Protein AF-A0A972SMS7-F1 (afdb_monomer)

Nearest PDB structures (foldseek):
  4i1a-assembly3_A  TM=6.806E-01  e=2.688E+00  Bacillus subtilis subsp. subtilis str. 168
  3gw4-assembly1_A  TM=2.414E-01  e=1.357E-01  Deinococcus radiodurans R1 = ATCC 13939 = DSM 20539
  7rdr-assembly1_A  TM=4.307E-01  e=1.401E+00  unidentified
  8v3b-assembly1_a  TM=5.838E-01  e=4.626E+00  synthetic construct
  6xns-assembly1_A  TM=4.625E-01  e=4.382E+00  synthetic construct

Foldseek 3Di:
DDDDDDDDDDDDDDDDDDDDDDDDDDDDDDDDDDDDDDDDDDDDDDDDDDDDDDDDDDDDDDDDDDDDDDDDPDPPPPVPPPPPQDQLLRLQLCVLPPPDPQPDSALVRLLVVLVVCVVVVVLVNSQVSLLSSQLRLLSQCSVCVVVVPPVSNLQSLLSNLQSLQSQLSSCVSVVQLLSSLQSLVLSLVSCVVPVPRPSSVVSNVSSVVSCVVRVPPPFAADADQQWFKWWHDDGSRDIKIWTWYDDPPDPQKTKIKTKWWDWDADPSNHIDIQIFIAIAIAGQDVQKFKFKQDPDDDPDHHYRHDDDDDLVLQQDDQPDDDPDPVPRSPQIWMWMWGPPDTQKIAIDITGDPVSNRGDDPIDPGDIIGTGDDD

Sequence (374 aa):
MTARFGGMQGFAQSPVFCQHHGQRPWQSTSNVPRIRLLEGVTETHHRHRPLLLMNAKTAVVAAAVAVTAIAALTPALVAAQTEAADSRAELYRRNLLAGKDVPCRTNASCAALGVAALEAGRIKEAQTLVEMEAALAEATAMQAGEENSPKATSSARARVAMALVHQGDVQLKLGALPNARAYYRTAVSRGNDYPNDALLGRAVAAARQRLESIAGKAVVNGVPPNGARFSSYMFFGAWNSVEVKPVKGRRGVYRIDGDFVYPTVSADGQPSANMGSLSAYVRFYDGVARVPMTDGVGDAPLDATARITNLAPYDKPADKPSDKHTDKPADKCLIEFKLSAPETLDIRTHGSPTECGFGFNVSADGRYYLMTGS

Solvent-accessible surface area (backbone atoms only — 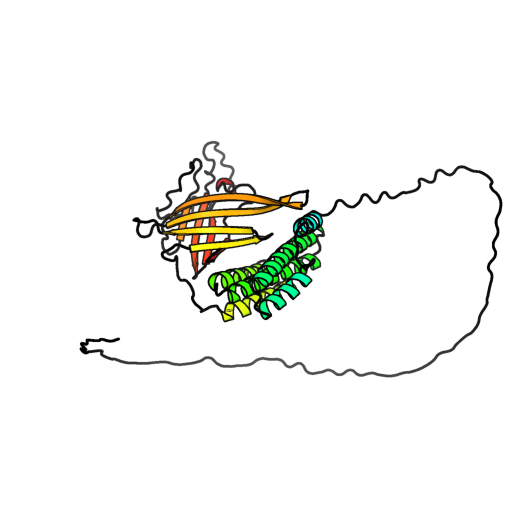not comparable to full-atom values): 22360 Å² total; per-residue (Å²): 134,88,82,91,90,84,88,86,87,81,89,85,85,84,83,92,84,83,90,83,86,82,89,84,86,91,77,88,82,88,88,81,87,85,83,79,84,85,88,80,88,82,82,88,87,84,89,83,87,83,93,84,86,87,91,82,85,88,85,90,79,91,83,88,89,81,92,77,89,78,93,72,92,69,80,77,78,70,72,72,74,67,73,72,74,75,50,48,29,58,36,28,48,50,56,68,51,56,94,52,97,56,104,48,91,45,36,69,53,13,44,54,51,13,52,52,27,44,75,71,65,37,52,71,59,14,46,56,27,28,53,50,14,32,44,42,16,38,30,43,34,47,40,18,56,76,68,69,34,71,69,46,35,41,53,17,52,17,41,37,26,38,26,29,32,51,48,13,53,48,28,46,76,71,65,35,52,48,38,15,43,33,27,15,51,53,20,36,52,58,36,72,83,43,78,84,38,70,59,30,48,53,28,23,51,52,14,48,56,56,35,63,78,47,63,82,54,86,68,54,73,72,75,47,91,90,27,42,36,29,39,29,80,70,53,78,87,42,60,26,38,38,37,41,32,65,38,88,96,40,88,78,32,30,38,38,44,33,42,26,56,27,69,46,66,43,92,83,14,45,84,45,64,37,62,22,72,46,46,30,34,29,30,65,58,97,44,34,27,53,38,73,47,66,96,84,70,65,100,62,61,42,85,24,59,66,88,80,82,80,56,72,80,25,70,62,75,89,83,63,88,56,97,41,98,85,55,66,73,72,71,32,16,32,44,36,42,28,58,77,48,70,44,30,39,37,32,43,73,36,41,39,71,80,52,54,66,22,52,76,85,27,62,78,59,47,68,20,23,33,43,65,88,133

Organism: NCBI:txid2675747

Secondary structure (DSSP, 8-state):
-----------------------------------------------------------------------------------PPPPHHHHHHHHHHTT---S--SHHHHHHHHHHHHHTT-HHHHHHHHHHHHHHHHHHHHHHHHTT-HHHHHHHHHHHHHHHHHHHHHHHHTT-HHHHHHHHHHHHHHHHH-TT-HHHHHHHHHHHHHHHTTTTSSPPPS--TT-EEEEEE-STT-EEEEEEEEPTTSTT-EEEEEEEEEEEE-TTS-EEEEEEEEEEEE--BTTEEEEEE-TT--SSPEEE-S-----TTT---TTS--SSTT------EEEEEEEEETTEEEEEEEE-GGGG---TT----EEEEEE---

Structure (mmCIF, N/CA/C/O backbone):
data_AF-A0A972SMS7-F1
#
_entry.id   AF-A0A972SMS7-F1
#
loop_
_atom_site.group_PDB
_atom_site.id
_atom_site.type_symbol
_atom_site.label_atom_id
_atom_site.label_alt_id
_atom_site.label_comp_id
_atom_site.label_asym_id
_atom_site.label_entity_id
_atom_site.label_seq_id
_atom_site.pdbx_PDB_ins_code
_atom_site.Cartn_x
_atom_site.Cartn_y
_atom_site.Cartn_z
_atom_site.occupancy
_atom_site.B_iso_or_equiv
_atom_site.auth_seq_id
_atom_site.auth_comp_id
_atom_site.auth_asym_id
_atom_site.auth_atom_id
_atom_site.pdbx_PDB_model_num
ATOM 1 N N . MET A 1 1 ? 27.467 -18.242 41.392 1.00 33.97 1 MET A N 1
ATOM 2 C CA . MET A 1 1 ? 27.227 -18.342 42.847 1.00 33.97 1 MET A CA 1
ATOM 3 C C . MET A 1 1 ? 25.743 -18.039 43.073 1.00 33.97 1 MET A C 1
ATOM 5 O O . MET A 1 1 ? 25.357 -16.919 42.779 1.00 33.97 1 MET A O 1
ATOM 9 N N . THR A 1 2 ? 24.842 -19.040 43.058 1.00 30.80 2 THR A N 1
ATOM 10 C CA . THR A 1 2 ? 24.226 -19.749 44.228 1.00 30.80 2 THR A CA 1
ATOM 11 C C . THR A 1 2 ? 23.579 -18.784 45.238 1.00 30.80 2 THR A C 1
ATOM 13 O O . THR A 1 2 ? 24.259 -17.867 45.666 1.00 30.80 2 THR A O 1
ATOM 16 N N . ALA A 1 3 ? 22.302 -18.873 45.655 1.00 29.55 3 ALA A N 1
ATOM 17 C CA . ALA A 1 3 ? 21.352 -19.987 45.888 1.00 29.55 3 ALA A CA 1
ATOM 18 C C . ALA A 1 3 ? 19.870 -19.508 45.692 1.00 29.55 3 ALA A C 1
ATOM 20 O O . ALA A 1 3 ? 19.641 -18.306 45.750 1.00 29.55 3 ALA A O 1
ATOM 21 N N . ARG A 1 4 ? 18.856 -20.297 45.251 1.00 28.23 4 ARG A N 1
ATOM 22 C CA . ARG A 1 4 ? 17.995 -21.335 45.925 1.00 28.23 4 ARG A CA 1
ATOM 23 C C . ARG A 1 4 ? 17.501 -20.917 47.328 1.00 28.23 4 ARG A C 1
ATOM 25 O O . ARG A 1 4 ? 18.332 -20.491 48.111 1.00 28.23 4 ARG A O 1
ATOM 32 N N . PHE A 1 5 ? 16.221 -20.960 47.735 1.00 28.42 5 PHE A N 1
ATOM 33 C CA . PHE A 1 5 ? 15.090 -21.935 47.716 1.00 28.42 5 PHE A CA 1
ATOM 34 C C . PHE A 1 5 ? 13.743 -21.149 47.746 1.00 28.42 5 PHE A C 1
ATOM 36 O O . PHE A 1 5 ? 13.794 -19.952 47.989 1.00 28.42 5 PHE A O 1
ATOM 43 N N . GLY A 1 6 ? 12.501 -21.631 47.571 1.00 25.34 6 GLY A N 1
ATOM 44 C CA . GLY A 1 6 ? 11.774 -22.916 47.447 1.00 25.34 6 GLY A CA 1
ATOM 45 C C . GLY A 1 6 ? 10.313 -22.544 47.040 1.00 25.34 6 GLY A C 1
ATOM 46 O O . GLY A 1 6 ? 9.963 -21.373 47.081 1.00 25.34 6 GLY A O 1
ATOM 47 N N . GLY A 1 7 ? 9.399 -23.373 46.534 1.00 24.80 7 GLY A N 1
ATOM 48 C CA . GLY A 1 7 ? 9.107 -24.777 46.786 1.00 24.80 7 GLY A CA 1
ATOM 49 C C . GLY A 1 7 ? 7.782 -24.896 47.558 1.00 24.80 7 GLY A C 1
ATOM 50 O O . GLY A 1 7 ? 7.825 -24.918 48.779 1.00 24.80 7 GLY A O 1
ATOM 51 N N . MET A 1 8 ? 6.629 -24.999 46.876 1.00 25.92 8 MET A N 1
ATOM 52 C CA . MET A 1 8 ? 5.454 -25.713 47.408 1.00 25.92 8 MET A CA 1
ATOM 53 C C . MET A 1 8 ? 4.473 -26.140 46.301 1.00 25.92 8 MET A C 1
ATOM 55 O O . MET A 1 8 ? 4.057 -25.347 45.460 1.00 25.92 8 MET A O 1
ATOM 59 N N . GLN A 1 9 ? 4.173 -27.439 46.316 1.00 28.17 9 GLN A N 1
ATOM 60 C CA . GLN A 1 9 ? 3.218 -28.188 45.498 1.00 28.17 9 GLN A CA 1
ATOM 61 C C . GLN A 1 9 ? 1.833 -28.207 46.165 1.00 28.17 9 GLN A C 1
ATOM 63 O O . GLN A 1 9 ? 1.746 -28.098 47.386 1.00 28.17 9 GLN A O 1
ATOM 68 N N . GLY A 1 10 ? 0.778 -28.485 45.389 1.00 25.88 10 GLY A N 1
ATOM 69 C CA . GLY A 1 10 ? -0.511 -28.927 45.932 1.00 25.88 10 GLY A CA 1
ATOM 70 C C . GLY A 1 10 ? -1.645 -29.027 44.906 1.00 25.88 10 GLY A C 1
ATOM 71 O O . GLY A 1 10 ? -2.268 -28.018 44.616 1.00 25.88 10 GLY A O 1
ATOM 72 N N . PHE A 1 11 ? -1.842 -30.240 44.358 1.00 26.97 11 PHE A N 1
ATOM 73 C CA . PHE A 1 11 ? -3.093 -30.979 44.043 1.00 26.97 11 PHE A CA 1
ATOM 74 C C . PHE A 1 11 ? -4.447 -30.219 44.039 1.00 26.97 11 PHE A C 1
ATOM 76 O O . PHE A 1 11 ? -4.681 -29.384 44.895 1.00 26.97 11 PHE A O 1
ATOM 83 N N . ALA A 1 12 ? -5.492 -30.539 43.267 1.00 26.94 12 ALA A N 1
ATOM 84 C CA . ALA A 1 12 ? -5.820 -31.525 42.232 1.00 26.94 12 ALA A CA 1
ATOM 85 C C . ALA A 1 12 ? -7.301 -31.295 41.821 1.00 26.94 12 ALA A C 1
ATOM 87 O O . ALA A 1 12 ? -7.991 -30.498 42.447 1.00 26.94 12 ALA A O 1
ATOM 88 N N . GLN A 1 13 ? -7.776 -32.109 40.867 1.00 28.47 13 GLN A N 1
ATOM 89 C CA . GLN A 1 13 ? -9.172 -32.486 40.558 1.00 28.47 13 GLN A CA 1
ATOM 90 C C . GLN A 1 13 ? -9.797 -31.900 39.280 1.00 28.47 13 GLN A C 1
ATOM 92 O O . GLN A 1 13 ? -10.443 -30.858 39.265 1.00 28.47 13 GLN A O 1
ATOM 97 N N . SER A 1 14 ? -9.668 -32.699 38.215 1.00 29.39 14 SER A N 1
ATOM 98 C CA . SER A 1 14 ? -10.691 -32.898 37.180 1.00 29.39 14 SER A CA 1
ATOM 99 C C . SER A 1 14 ? -11.843 -33.775 37.705 1.00 29.39 14 SER A C 1
ATOM 101 O O . SER A 1 14 ? -11.640 -34.560 38.633 1.00 29.39 14 SER A O 1
ATOM 103 N N . PRO A 1 15 ? -13.016 -33.723 37.050 1.00 40.81 15 PRO A N 1
ATOM 104 C CA . PRO A 1 15 ? -13.546 -34.894 36.318 1.00 40.81 15 PRO A CA 1
ATOM 105 C C . PRO A 1 15 ? -13.980 -34.476 34.888 1.00 40.81 15 PRO A C 1
ATOM 107 O O . PRO A 1 15 ? -14.420 -33.352 34.687 1.00 40.81 15 PRO A O 1
ATOM 110 N N . VAL A 1 16 ? -13.681 -35.182 33.788 1.00 32.25 16 VAL A N 1
ATOM 111 C CA . VAL A 1 1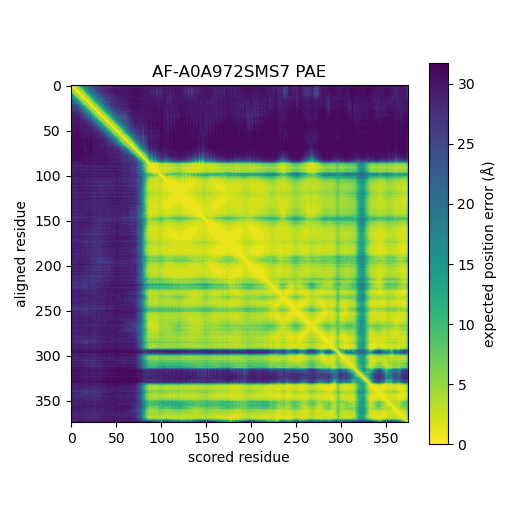6 ? -14.159 -36.493 33.275 1.00 32.25 16 VAL A CA 1
ATOM 112 C C . VAL A 1 16 ? -15.687 -36.625 33.191 1.00 32.25 16 VAL A C 1
ATOM 114 O O . VAL A 1 16 ? -16.323 -36.821 34.216 1.00 32.25 16 VAL A O 1
ATOM 117 N N . PHE A 1 17 ? -16.231 -36.575 31.961 1.00 26.45 17 PHE A N 1
ATOM 118 C CA . PHE A 1 17 ? -17.202 -37.515 31.339 1.00 26.45 17 PHE A CA 1
ATOM 119 C C . PHE A 1 17 ? -17.431 -37.075 29.861 1.00 26.45 17 PHE A C 1
ATOM 121 O O . PHE A 1 17 ? -17.804 -35.932 29.621 1.00 26.45 17 PHE A O 1
ATOM 128 N N . CYS A 1 18 ? -16.890 -37.806 28.868 1.00 27.73 18 CYS A N 1
ATOM 129 C CA . CYS A 1 18 ? -17.537 -38.808 27.975 1.00 27.73 18 CYS A CA 1
ATOM 130 C C . CYS A 1 18 ? -18.396 -38.197 26.836 1.00 27.73 18 CYS A C 1
ATOM 132 O O . CYS A 1 18 ? -19.353 -37.488 27.107 1.00 27.73 18 CYS A O 1
ATOM 134 N N . GLN A 1 19 ? -17.957 -38.298 25.562 1.00 29.92 19 GLN A N 1
ATOM 135 C CA . GLN A 1 19 ? -18.258 -39.370 24.562 1.00 29.92 19 GLN A CA 1
ATOM 136 C C . GLN A 1 19 ? -19.707 -39.299 24.023 1.00 29.92 19 GLN A C 1
ATOM 138 O O . GLN A 1 19 ? -20.616 -39.072 24.798 1.00 29.92 19 GLN A O 1
ATOM 143 N N . HIS A 1 20 ? -20.070 -39.533 22.755 1.00 28.11 20 HIS A N 1
ATOM 144 C CA . HIS A 1 20 ? -19.413 -39.955 21.510 1.00 28.11 20 HIS A CA 1
ATOM 145 C C . HIS A 1 20 ? -20.426 -39.763 20.342 1.00 28.11 20 HIS A C 1
ATOM 147 O O . HIS A 1 20 ? -21.585 -39.442 20.581 1.00 28.11 20 HIS A O 1
ATOM 153 N N . HIS A 1 21 ? -19.991 -40.109 19.119 1.00 30.44 21 HIS A N 1
ATOM 154 C CA . HIS A 1 21 ? -20.708 -40.214 17.827 1.00 30.44 21 HIS A CA 1
ATOM 155 C C . HIS A 1 21 ? -20.826 -38.918 16.995 1.00 30.44 21 HIS A C 1
ATOM 157 O O . HIS A 1 21 ? -21.238 -37.885 17.489 1.00 30.44 21 HIS A O 1
ATOM 163 N N . GLY A 1 22 ? -20.480 -38.885 15.704 1.00 27.53 22 GLY A N 1
ATOM 164 C CA . GLY A 1 22 ? -20.128 -39.968 14.792 1.00 27.53 22 GLY A CA 1
ATOM 165 C C . GLY A 1 22 ? -19.468 -39.454 13.508 1.00 27.53 22 GLY A C 1
ATOM 166 O O . GLY A 1 22 ? -19.700 -38.341 13.048 1.00 27.53 22 GLY A O 1
ATOM 167 N N . GLN A 1 23 ? -18.609 -40.315 12.974 1.00 30.00 23 GLN A N 1
ATOM 168 C CA . GLN A 1 23 ? -17.877 -40.203 11.719 1.00 30.00 23 GLN A CA 1
ATOM 169 C C . GLN A 1 23 ? -18.818 -40.183 10.499 1.00 30.00 23 GLN A C 1
ATOM 171 O O . GLN A 1 23 ? -19.791 -40.935 10.473 1.00 30.00 23 GLN A O 1
ATOM 176 N N . ARG A 1 24 ? -18.431 -39.492 9.417 1.00 31.19 24 ARG A N 1
ATOM 177 C CA . ARG A 1 24 ? -17.903 -40.171 8.215 1.00 31.19 24 ARG A CA 1
ATOM 178 C C . ARG A 1 24 ? -17.292 -39.200 7.183 1.00 31.19 24 ARG A C 1
ATOM 180 O O . ARG A 1 24 ? -17.747 -38.065 7.075 1.00 31.19 24 ARG A O 1
ATOM 187 N N . PRO A 1 25 ? -16.268 -39.655 6.433 1.00 35.28 25 PRO A N 1
ATOM 188 C CA . PRO A 1 25 ? -15.554 -38.883 5.422 1.00 35.28 25 PRO A CA 1
ATOM 189 C C . PRO A 1 25 ? -16.217 -39.017 4.043 1.00 35.28 25 PRO A C 1
ATOM 191 O O . PRO A 1 25 ? -16.735 -40.078 3.698 1.00 35.28 25 PRO A O 1
ATOM 194 N N . TRP A 1 26 ? -16.142 -37.966 3.230 1.00 29.20 26 TRP A N 1
ATOM 195 C CA . TRP A 1 26 ? -16.445 -38.041 1.801 1.00 29.20 26 TRP A CA 1
ATOM 196 C C . TRP A 1 26 ? -15.141 -38.204 1.016 1.00 29.20 26 TRP A C 1
ATOM 198 O O . TRP A 1 26 ? -14.335 -37.280 0.925 1.00 29.20 26 TRP A O 1
ATOM 208 N N . GLN A 1 27 ? -14.946 -39.394 0.450 1.00 29.50 27 GLN A N 1
ATOM 209 C CA . GLN A 1 27 ? -14.032 -39.638 -0.660 1.00 29.50 27 GLN A CA 1
ATOM 210 C C . GLN A 1 27 ? -14.791 -40.294 -1.819 1.00 29.50 27 GLN A C 1
ATOM 212 O O . GLN A 1 27 ? -15.536 -41.246 -1.618 1.00 29.50 27 GLN A O 1
ATOM 217 N N . SER A 1 28 ? -14.437 -39.822 -3.018 1.00 30.27 28 SER A N 1
ATOM 218 C CA . SER A 1 28 ? -14.462 -40.501 -4.320 1.00 30.27 28 SER A CA 1
ATOM 219 C C . SER A 1 28 ? -15.799 -40.664 -5.056 1.00 30.27 28 SER A C 1
ATOM 221 O O . SER A 1 28 ? -16.673 -41.424 -4.657 1.00 30.27 28 SER A O 1
ATOM 223 N N . THR A 1 29 ? -15.892 -40.050 -6.241 1.00 31.05 29 THR A N 1
ATOM 224 C CA . THR A 1 29 ? -15.846 -40.799 -7.515 1.00 31.05 29 THR A CA 1
ATOM 225 C C . THR A 1 29 ? -15.622 -39.858 -8.713 1.00 31.05 29 THR A C 1
ATOM 227 O O . THR A 1 29 ? -16.365 -38.916 -8.953 1.00 31.05 29 THR A O 1
ATOM 230 N N . SER A 1 30 ? -14.512 -40.113 -9.411 1.00 30.77 30 SER A N 1
ATOM 231 C CA . SER A 1 30 ? -14.298 -40.088 -10.870 1.00 30.77 30 SER A CA 1
ATOM 232 C C . SER A 1 30 ? -15.296 -39.368 -11.797 1.00 30.77 30 SER A C 1
ATOM 234 O O . SER A 1 30 ? -16.442 -39.786 -11.909 1.00 30.77 30 SER A O 1
ATOM 236 N N . ASN A 1 31 ? -14.776 -38.473 -12.651 1.00 28.03 31 ASN A N 1
ATOM 237 C CA . ASN A 1 31 ? -14.878 -38.652 -14.108 1.00 28.03 31 ASN A CA 1
ATOM 238 C C . ASN A 1 31 ? -13.850 -37.794 -14.868 1.00 28.03 31 ASN A C 1
ATOM 240 O O . ASN A 1 31 ? -13.948 -36.575 -14.952 1.00 28.03 31 ASN A O 1
ATOM 244 N N . VAL A 1 32 ? -12.858 -38.483 -15.434 1.00 32.75 32 VAL A N 1
ATOM 245 C CA . VAL A 1 32 ? -11.884 -37.986 -16.412 1.00 32.75 32 VAL A CA 1
ATOM 246 C C . VAL A 1 32 ? -12.241 -38.645 -17.742 1.00 32.75 32 VAL A C 1
ATOM 248 O O . VAL A 1 32 ? -12.246 -39.877 -17.790 1.00 32.75 32 VAL A O 1
ATOM 251 N N . PRO A 1 33 ? -12.458 -37.908 -18.842 1.00 35.75 33 PRO A N 1
ATOM 252 C CA . PRO A 1 33 ? -12.342 -38.498 -20.160 1.00 35.75 33 PRO A CA 1
ATOM 253 C C . PRO A 1 33 ? -10.893 -38.383 -20.650 1.00 35.75 33 PRO A C 1
ATOM 255 O O . PRO A 1 33 ? -10.368 -37.300 -20.903 1.00 35.75 33 PRO A O 1
ATOM 258 N N . ARG A 1 34 ? -10.252 -39.548 -20.798 1.00 29.64 34 ARG A N 1
ATOM 259 C CA . ARG A 1 34 ? -9.123 -39.764 -21.711 1.00 29.64 34 ARG A CA 1
ATOM 260 C C . ARG A 1 34 ? -9.634 -39.591 -23.141 1.00 29.64 34 ARG A C 1
ATOM 262 O O . ARG A 1 34 ? -10.518 -40.338 -23.546 1.00 29.64 34 ARG A O 1
ATOM 269 N N . ILE A 1 35 ? -9.011 -38.716 -23.924 1.00 30.59 35 ILE A N 1
ATOM 270 C CA . ILE A 1 35 ? -9.041 -38.812 -25.388 1.00 30.59 35 ILE A CA 1
ATOM 271 C C . ILE A 1 35 ? -7.636 -39.222 -25.829 1.00 30.59 35 ILE A C 1
ATOM 273 O O . ILE A 1 35 ? -6.664 -38.494 -25.634 1.00 30.59 35 ILE A O 1
ATOM 277 N N . ARG A 1 36 ? -7.536 -40.448 -26.352 1.00 29.88 36 ARG A N 1
ATOM 278 C CA . ARG A 1 36 ? -6.378 -40.970 -27.083 1.00 29.88 36 ARG A CA 1
ATOM 279 C C . ARG A 1 36 ? -6.554 -40.653 -28.569 1.00 29.88 36 ARG A C 1
ATOM 281 O O . ARG A 1 36 ? -7.634 -40.876 -29.100 1.00 29.88 36 ARG A O 1
ATOM 288 N N . LEU A 1 37 ? -5.447 -40.210 -29.166 1.00 30.20 37 LEU A N 1
ATOM 289 C CA . LEU A 1 37 ? -4.904 -40.572 -30.482 1.00 30.20 37 LEU A CA 1
ATOM 290 C C . LEU A 1 37 ? -5.887 -40.814 -31.637 1.00 30.20 37 LEU A C 1
ATOM 292 O O . LEU A 1 37 ? -6.533 -41.854 -31.706 1.00 30.20 37 LEU A O 1
ATOM 296 N N . LEU A 1 38 ? -5.797 -39.941 -32.640 1.00 30.41 38 LEU A N 1
ATOM 297 C CA . LEU A 1 38 ? -5.778 -40.379 -34.032 1.00 30.41 38 LEU A CA 1
ATOM 298 C C . LEU A 1 38 ? -4.451 -39.942 -34.652 1.00 30.41 38 LEU A C 1
ATOM 300 O O . LEU A 1 38 ? -4.170 -38.755 -34.810 1.00 30.41 38 LEU A O 1
ATOM 304 N N . GLU A 1 39 ? -3.627 -40.949 -34.924 1.00 31.56 39 GLU A N 1
ATOM 305 C CA . GLU A 1 39 ? -2.514 -40.907 -35.861 1.00 31.56 39 GLU A CA 1
ATOM 306 C C . GLU A 1 39 ? -3.066 -40.681 -37.273 1.00 31.56 39 GLU A C 1
ATOM 308 O O . GLU A 1 39 ? -4.077 -41.262 -37.664 1.00 31.56 39 GLU A O 1
ATOM 313 N N . GLY A 1 40 ? -2.384 -39.838 -38.038 1.00 30.50 40 GLY A N 1
ATOM 314 C CA . GLY A 1 40 ? -2.661 -39.578 -39.444 1.00 30.50 40 GLY A CA 1
ATOM 315 C C . GLY A 1 40 ? -1.356 -39.243 -40.143 1.00 30.50 40 GLY A C 1
ATOM 316 O O . GLY A 1 40 ? -1.083 -38.089 -40.450 1.00 30.50 40 GLY A O 1
ATOM 317 N N . VAL A 1 41 ? -0.519 -40.268 -40.300 1.00 33.81 41 VAL A N 1
ATOM 318 C CA . VAL A 1 41 ? 0.677 -40.270 -41.142 1.00 33.81 41 VAL A CA 1
ATOM 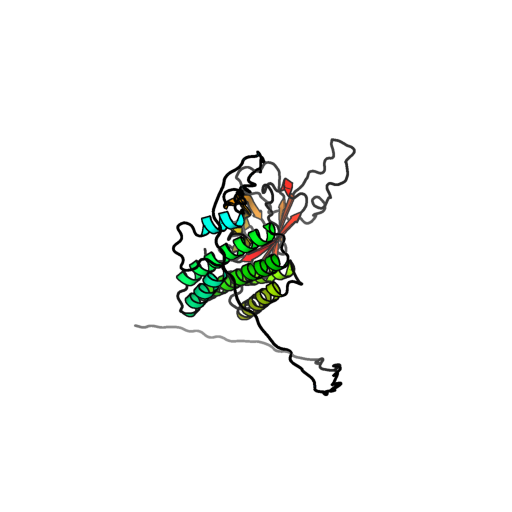319 C C . VAL A 1 41 ? 0.229 -40.408 -42.593 1.00 33.81 41 VAL A C 1
ATOM 321 O O . VAL A 1 41 ? -0.382 -41.412 -42.943 1.00 33.81 41 VAL A O 1
ATOM 324 N N . THR A 1 42 ? 0.601 -39.457 -43.446 1.00 33.47 42 THR A N 1
ATOM 325 C CA . THR A 1 42 ? 0.841 -39.727 -44.870 1.00 33.47 42 THR A CA 1
ATOM 326 C C . THR A 1 42 ? 2.056 -38.932 -45.320 1.00 33.47 42 THR A C 1
ATOM 328 O O . THR A 1 42 ? 2.012 -37.713 -45.473 1.00 33.47 42 THR A O 1
ATOM 331 N N . GLU A 1 43 ? 3.149 -39.667 -45.479 1.00 30.12 43 GLU A N 1
ATOM 332 C CA . GLU A 1 43 ? 4.381 -39.283 -46.152 1.00 30.12 43 GLU A CA 1
ATOM 333 C C . GLU A 1 43 ? 4.286 -39.658 -47.649 1.00 30.12 43 GLU A C 1
ATOM 335 O O . GLU A 1 43 ? 3.447 -40.471 -48.041 1.00 30.12 43 GLU A O 1
ATOM 340 N N . THR A 1 44 ? 5.227 -39.128 -48.440 1.00 31.47 44 THR A N 1
ATOM 341 C CA . THR A 1 44 ? 5.535 -39.366 -49.871 1.00 31.47 44 THR A CA 1
ATOM 342 C C . THR A 1 44 ? 4.794 -38.432 -50.857 1.00 31.47 44 THR A C 1
ATOM 344 O O . THR A 1 44 ? 3.615 -38.165 -50.701 1.00 31.47 44 THR A O 1
ATOM 347 N N . HIS A 1 45 ? 5.407 -37.827 -51.884 1.00 29.69 45 HIS A N 1
ATOM 348 C CA . HIS A 1 45 ? 6.507 -38.303 -52.714 1.00 29.69 45 HIS A CA 1
ATOM 349 C C . HIS A 1 45 ? 7.352 -37.160 -53.321 1.00 29.69 45 HIS A C 1
ATOM 351 O O . HIS A 1 45 ? 6.950 -36.012 -53.469 1.00 29.69 45 HIS A O 1
ATOM 357 N N . HIS A 1 46 ? 8.554 -37.579 -53.687 1.00 32.16 46 HIS A N 1
ATOM 358 C CA . HIS A 1 46 ? 9.723 -36.908 -54.248 1.00 32.16 46 HIS A CA 1
ATOM 359 C C . HIS A 1 46 ? 9.612 -36.372 -55.702 1.00 32.16 46 HIS A C 1
ATOM 361 O O . HIS A 1 46 ? 8.882 -36.943 -56.506 1.00 32.16 46 HIS A O 1
ATOM 367 N N . ARG A 1 47 ? 10.569 -35.472 -56.041 1.00 32.12 47 ARG A N 1
ATOM 368 C CA . ARG A 1 47 ? 11.136 -35.093 -57.374 1.00 32.12 47 ARG A CA 1
ATOM 369 C C . ARG A 1 47 ? 10.305 -34.081 -58.198 1.00 32.12 47 ARG A C 1
ATOM 371 O O . ARG A 1 47 ? 9.094 -34.132 -58.173 1.00 32.12 47 ARG A O 1
ATOM 378 N N . HIS A 1 48 ? 10.849 -33.105 -58.935 1.00 31.14 48 HIS A N 1
ATOM 379 C CA . HIS A 1 48 ? 12.111 -32.975 -59.678 1.00 31.14 48 HIS A CA 1
ATOM 380 C C . HIS A 1 48 ? 12.555 -31.491 -59.793 1.00 31.14 48 HIS A C 1
ATOM 382 O O . HIS A 1 48 ? 11.728 -30.604 -59.975 1.00 31.14 48 HIS A O 1
ATOM 388 N N . ARG A 1 49 ? 13.877 -31.246 -59.767 1.00 34.41 49 ARG A N 1
ATOM 389 C CA . ARG A 1 49 ? 14.565 -30.087 -60.394 1.00 34.41 49 ARG A CA 1
ATOM 390 C C . ARG A 1 49 ? 14.699 -30.327 -61.914 1.00 34.41 49 ARG A C 1
ATOM 392 O O . ARG A 1 49 ? 14.776 -31.494 -62.300 1.00 34.41 49 ARG A O 1
ATOM 399 N N . PRO A 1 50 ? 14.771 -29.272 -62.751 1.00 44.44 50 PRO A N 1
ATOM 400 C CA . PRO A 1 50 ? 16.068 -28.715 -63.211 1.00 44.44 50 PRO A CA 1
ATOM 401 C C . PRO A 1 50 ? 16.068 -27.161 -63.228 1.00 44.44 50 PRO A C 1
ATOM 403 O O . PRO A 1 50 ? 15.018 -26.549 -63.356 1.00 44.44 50 PRO A O 1
ATOM 406 N N . LEU A 1 51 ? 17.134 -26.423 -62.880 1.00 36.22 51 LEU A N 1
ATOM 407 C CA . LEU A 1 51 ? 18.429 -26.193 -63.558 1.00 36.22 51 LEU A CA 1
ATOM 408 C C . LEU A 1 51 ? 18.332 -25.610 -64.986 1.00 36.22 51 LEU A C 1
ATOM 410 O O . LEU A 1 51 ? 18.251 -26.368 -65.939 1.00 36.22 51 LEU A O 1
ATOM 414 N N . LEU A 1 52 ? 18.465 -24.279 -65.096 1.00 36.44 52 LEU A N 1
ATOM 415 C CA . LEU A 1 52 ? 19.070 -23.499 -66.199 1.00 36.44 52 LEU A CA 1
ATOM 416 C C . LEU A 1 52 ? 19.610 -22.200 -65.544 1.00 36.44 52 LEU A C 1
ATOM 418 O O . LEU A 1 52 ? 18.836 -21.489 -64.915 1.00 36.44 52 LEU A O 1
ATOM 422 N N . LEU A 1 53 ? 20.914 -22.030 -65.288 1.00 29.62 53 LEU A N 1
ATOM 423 C CA . LEU A 1 53 ? 22.052 -21.652 -66.154 1.00 29.62 53 LEU A CA 1
ATOM 424 C C . LEU A 1 53 ? 22.112 -20.167 -66.586 1.00 29.62 53 LEU A C 1
ATOM 426 O O . LEU A 1 53 ? 21.284 -19.707 -67.357 1.00 29.62 53 LEU A O 1
ATOM 430 N N . MET A 1 54 ? 23.232 -19.546 -66.165 1.00 29.73 54 MET A N 1
ATOM 431 C CA . MET A 1 54 ? 24.062 -18.511 -66.825 1.00 29.73 54 MET A CA 1
ATOM 432 C C . MET A 1 54 ? 23.548 -17.057 -66.864 1.00 29.73 54 MET A C 1
ATOM 434 O O . MET A 1 54 ? 22.467 -16.784 -67.352 1.00 29.73 54 MET A O 1
ATOM 438 N N . ASN A 1 55 ? 24.224 -16.090 -66.219 1.00 31.42 55 ASN A N 1
ATOM 439 C CA . ASN A 1 55 ? 25.554 -15.463 -66.448 1.00 31.42 55 ASN A CA 1
ATOM 440 C C . ASN A 1 55 ? 25.492 -14.228 -67.367 1.00 31.42 55 ASN A C 1
ATOM 442 O O . ASN A 1 55 ? 25.206 -14.377 -68.546 1.00 31.42 55 ASN A O 1
ATOM 446 N N . ALA A 1 56 ? 25.904 -13.067 -66.837 1.00 35.50 56 ALA A N 1
ATOM 447 C CA . ALA A 1 56 ? 26.770 -12.034 -67.451 1.00 35.50 56 ALA A CA 1
ATOM 448 C C . ALA A 1 56 ? 26.750 -10.793 -66.526 1.00 35.50 56 ALA A C 1
ATOM 450 O O . ALA A 1 56 ? 25.692 -10.244 -66.255 1.00 35.50 56 ALA A O 1
ATOM 451 N N . LYS A 1 57 ? 27.812 -10.490 -65.771 1.00 31.33 57 LYS A N 1
ATOM 452 C CA . LYS A 1 57 ? 28.991 -9.675 -66.134 1.00 31.33 57 LYS A CA 1
ATOM 453 C C . LYS A 1 57 ? 28.684 -8.236 -66.600 1.00 31.33 57 LYS A C 1
ATOM 455 O O . LYS A 1 57 ? 28.178 -8.030 -67.692 1.00 31.33 57 LYS A O 1
ATOM 460 N N . THR A 1 58 ? 29.195 -7.299 -65.783 1.00 35.44 58 THR A N 1
ATOM 461 C CA . THR A 1 58 ? 29.814 -5.988 -66.104 1.00 35.44 58 THR A CA 1
ATOM 462 C C . THR A 1 58 ? 28.987 -4.884 -66.766 1.00 35.44 58 THR A C 1
ATOM 464 O O . THR A 1 58 ? 28.611 -5.012 -67.919 1.00 35.44 58 THR A O 1
ATOM 467 N N . ALA A 1 59 ? 28.925 -3.713 -66.115 1.00 34.28 59 ALA A N 1
ATOM 468 C CA . ALA A 1 59 ? 29.713 -2.537 -66.523 1.00 34.28 59 ALA A CA 1
ATOM 469 C C . ALA A 1 59 ? 29.560 -1.376 -65.518 1.00 34.28 59 ALA A C 1
ATOM 471 O O . ALA A 1 59 ? 28.456 -0.967 -65.176 1.00 34.28 59 ALA A O 1
ATOM 472 N N . VAL A 1 60 ? 30.700 -0.843 -65.074 1.00 38.12 60 VAL A N 1
ATOM 473 C CA . VAL A 1 60 ? 30.849 0.478 -64.452 1.00 38.12 60 VAL A CA 1
ATOM 474 C C . VAL A 1 60 ? 31.072 1.471 -65.588 1.00 38.12 60 VAL A C 1
ATOM 476 O O . VAL A 1 60 ? 31.967 1.247 -66.400 1.00 38.12 60 VAL A O 1
ATOM 479 N N . VAL A 1 61 ? 30.314 2.568 -65.631 1.00 36.38 61 VAL A N 1
ATOM 480 C CA . VAL A 1 61 ? 30.656 3.744 -66.443 1.00 36.38 61 VAL A CA 1
ATOM 481 C C . VAL A 1 61 ? 30.419 4.993 -65.606 1.00 36.38 61 VAL A C 1
ATOM 483 O O . VAL A 1 61 ? 29.297 5.298 -65.211 1.00 36.38 61 VAL A O 1
ATOM 486 N N . ALA A 1 62 ? 31.515 5.695 -65.331 1.00 36.12 62 ALA A N 1
ATOM 487 C CA . ALA A 1 62 ? 31.518 7.069 -64.872 1.00 36.12 62 ALA A CA 1
ATOM 488 C C . ALA A 1 62 ? 31.242 7.994 -66.065 1.00 36.12 62 ALA A C 1
ATOM 490 O O . ALA A 1 62 ? 31.864 7.848 -67.116 1.00 36.12 62 ALA A O 1
ATOM 491 N N . ALA A 1 63 ? 30.360 8.972 -65.882 1.00 33.97 63 ALA A N 1
ATOM 492 C CA . ALA A 1 63 ? 30.268 10.136 -66.749 1.00 33.97 63 ALA A CA 1
ATOM 493 C C . ALA A 1 63 ? 30.029 11.367 -65.873 1.00 33.97 63 ALA A C 1
ATOM 495 O O . ALA A 1 63 ? 29.004 11.491 -65.206 1.00 33.97 63 ALA A O 1
ATOM 496 N N . ALA A 1 64 ? 31.020 12.251 -65.855 1.00 35.19 64 ALA A N 1
ATOM 497 C CA . ALA A 1 64 ? 30.865 13.628 -65.431 1.00 35.19 64 ALA A CA 1
ATOM 498 C C . ALA A 1 64 ? 30.509 14.484 -66.655 1.00 35.19 64 ALA A C 1
ATOM 500 O O . ALA A 1 64 ? 30.985 14.192 -67.751 1.00 35.19 64 ALA A O 1
ATOM 501 N N . VAL A 1 65 ? 29.762 15.566 -66.406 1.00 33.03 65 VAL A N 1
ATOM 502 C CA . VAL A 1 65 ? 29.896 16.930 -66.967 1.00 33.03 65 VAL A CA 1
ATOM 503 C C . VAL A 1 65 ? 28.545 17.567 -67.342 1.00 33.03 65 VAL A C 1
ATOM 505 O O . VAL A 1 65 ? 27.707 16.975 -68.010 1.00 33.03 65 VAL A O 1
ATOM 508 N N . ALA A 1 66 ? 28.467 18.846 -66.953 1.00 30.61 66 ALA A N 1
ATOM 509 C CA . ALA A 1 66 ? 27.699 19.969 -67.501 1.00 30.61 66 ALA A CA 1
ATOM 510 C C . ALA A 1 66 ? 26.326 20.321 -66.903 1.00 30.61 66 ALA A C 1
ATOM 512 O O . ALA A 1 66 ? 25.267 19.835 -67.281 1.00 30.61 66 ALA A O 1
ATOM 513 N N . VAL A 1 67 ? 26.422 21.337 -66.043 1.00 41.31 67 VAL A N 1
ATOM 514 C CA . VAL A 1 67 ? 25.490 22.440 -65.790 1.00 41.31 67 VAL A CA 1
ATOM 515 C C . VAL A 1 67 ? 24.692 22.856 -67.033 1.00 41.31 67 VAL A C 1
ATOM 517 O O . VAL A 1 67 ? 25.278 23.297 -68.016 1.00 41.31 67 VAL A O 1
ATOM 520 N N . THR A 1 68 ? 23.362 22.839 -66.933 1.00 37.22 68 THR A N 1
ATOM 521 C CA . THR A 1 68 ? 22.461 23.845 -67.525 1.00 37.22 68 THR A CA 1
ATOM 522 C C . THR A 1 68 ? 21.195 23.961 -66.667 1.00 37.22 68 THR A C 1
ATOM 524 O O . THR A 1 68 ? 20.780 23.016 -66.003 1.00 37.22 68 THR A O 1
ATOM 527 N N . ALA A 1 69 ? 20.675 25.183 -66.603 1.00 41.97 69 ALA A N 1
ATOM 528 C CA . ALA A 1 69 ? 19.670 25.690 -65.678 1.00 41.97 69 ALA A CA 1
ATOM 529 C C . ALA A 1 69 ? 18.302 24.985 -65.732 1.00 41.97 69 ALA A C 1
ATOM 531 O O . ALA A 1 69 ? 17.925 24.459 -66.770 1.00 41.97 69 ALA A O 1
ATOM 532 N N . ILE A 1 70 ? 17.535 25.080 -64.637 1.00 37.72 70 ILE A N 1
ATOM 533 C CA . ILE A 1 70 ? 16.161 25.622 -64.554 1.00 37.72 70 ILE A CA 1
ATOM 534 C C . ILE A 1 70 ? 15.652 25.406 -63.120 1.00 37.72 70 ILE A C 1
ATOM 536 O O . ILE A 1 70 ? 15.880 24.373 -62.497 1.00 37.72 70 ILE A O 1
ATOM 540 N N . ALA A 1 71 ? 14.996 26.434 -62.587 1.00 45.12 71 ALA A N 1
ATOM 541 C CA . ALA A 1 71 ? 14.391 26.466 -61.269 1.00 45.12 71 ALA A CA 1
ATOM 542 C C . ALA A 1 71 ? 13.446 25.278 -61.019 1.00 45.12 71 ALA A C 1
ATOM 544 O O . ALA A 1 71 ? 12.452 25.101 -61.718 1.00 45.12 71 ALA A O 1
ATOM 545 N N . ALA A 1 72 ? 13.706 24.543 -59.944 1.00 38.88 72 ALA A N 1
ATOM 546 C CA . ALA A 1 72 ? 12.683 23.814 -59.219 1.00 38.88 72 ALA A CA 1
ATOM 547 C C . ALA A 1 72 ? 12.889 24.115 -57.734 1.00 38.88 72 ALA A C 1
ATOM 549 O O . ALA A 1 72 ? 13.867 23.692 -57.121 1.00 38.88 72 ALA A O 1
ATOM 550 N N . LEU A 1 73 ? 11.970 24.900 -57.175 1.00 41.69 73 LEU A N 1
ATOM 551 C CA . LEU A 1 73 ? 11.731 24.982 -55.742 1.00 41.69 73 LEU A CA 1
ATOM 552 C C . LEU A 1 73 ? 11.343 23.580 -55.258 1.00 41.69 73 LEU A C 1
ATOM 554 O O . LEU A 1 73 ? 10.167 23.233 -55.219 1.00 41.69 73 LEU A O 1
ATOM 558 N N . THR A 1 74 ? 12.322 22.748 -54.918 1.00 40.84 74 THR A N 1
ATOM 559 C CA . THR A 1 74 ? 12.072 21.610 -54.041 1.00 40.84 74 THR A CA 1
ATOM 560 C C . THR A 1 74 ? 12.085 22.155 -52.620 1.00 40.84 74 THR A C 1
ATOM 562 O O . THR A 1 74 ? 13.154 22.578 -52.166 1.00 40.84 74 THR A O 1
ATOM 565 N N . PRO A 1 75 ? 10.958 22.171 -51.886 1.00 42.53 75 PRO A N 1
ATOM 566 C CA . PRO A 1 75 ? 11.060 22.239 -50.445 1.00 42.53 75 PRO A CA 1
ATOM 567 C C . PRO A 1 75 ? 11.853 20.997 -50.048 1.00 42.53 75 PRO A C 1
ATOM 569 O O . PRO A 1 75 ? 11.390 19.867 -50.210 1.00 42.53 75 PRO A O 1
ATOM 572 N N . ALA A 1 76 ? 13.087 21.203 -49.593 1.00 41.00 76 ALA A N 1
ATOM 573 C CA . ALA A 1 76 ? 13.736 20.215 -48.766 1.00 41.00 76 ALA A CA 1
ATOM 574 C C . ALA A 1 76 ? 12.777 20.016 -47.593 1.00 41.00 76 ALA A C 1
ATOM 576 O O . ALA A 1 76 ? 12.681 20.862 -46.705 1.00 41.00 76 ALA A O 1
ATOM 577 N N . LEU A 1 77 ? 12.013 18.925 -47.641 1.00 39.78 77 LEU A N 1
ATOM 578 C CA . LEU A 1 77 ? 11.400 18.316 -46.476 1.00 39.78 77 LEU A CA 1
ATOM 579 C C . LEU A 1 77 ? 12.562 17.867 -45.589 1.00 39.78 77 LEU A C 1
ATOM 581 O O . LEU A 1 77 ? 12.884 16.689 -45.475 1.00 39.78 77 LEU A O 1
ATOM 585 N N . VAL A 1 78 ? 13.213 18.842 -44.959 1.00 37.84 78 VAL A N 1
ATOM 586 C CA . VAL A 1 78 ? 13.747 18.661 -43.627 1.00 37.84 78 VAL A CA 1
ATOM 587 C C . VAL A 1 78 ? 12.490 18.414 -42.814 1.00 37.84 78 VAL A C 1
ATOM 589 O O . VAL A 1 78 ? 11.820 19.340 -42.363 1.00 37.84 78 VAL A O 1
ATOM 592 N N . ALA A 1 79 ? 12.104 17.142 -42.720 1.00 38.84 79 ALA A N 1
ATOM 593 C CA . ALA A 1 79 ? 11.345 16.695 -41.581 1.00 38.84 79 ALA A CA 1
ATOM 594 C C . ALA A 1 79 ? 12.230 17.065 -40.394 1.00 38.84 79 ALA A C 1
ATOM 596 O O . ALA A 1 79 ? 13.170 16.349 -40.054 1.00 38.84 79 ALA A O 1
ATOM 597 N N . ALA A 1 80 ? 11.989 18.250 -39.834 1.00 40.41 80 ALA A N 1
ATOM 598 C CA . ALA A 1 80 ? 12.301 18.502 -38.455 1.00 40.41 80 ALA A CA 1
ATOM 599 C C . ALA A 1 80 ? 11.596 17.358 -37.734 1.00 40.41 80 ALA A C 1
ATOM 601 O O . ALA A 1 80 ? 10.374 17.355 -37.592 1.00 40.41 80 ALA A O 1
ATOM 602 N N . GLN A 1 81 ? 12.358 16.321 -37.393 1.00 36.97 81 GLN A N 1
ATOM 603 C CA . GLN A 1 81 ? 12.001 15.467 -36.288 1.00 36.97 81 GLN A CA 1
ATOM 604 C C . GLN A 1 81 ? 11.969 16.441 -35.118 1.00 36.97 81 GLN A C 1
ATOM 606 O O . GLN A 1 81 ? 12.994 16.725 -34.509 1.00 36.97 81 GLN A O 1
ATOM 611 N N . THR A 1 82 ? 10.813 17.064 -34.887 1.00 36.97 82 THR A N 1
ATOM 612 C CA . THR A 1 82 ? 10.459 17.513 -33.553 1.00 36.97 82 THR A CA 1
ATOM 613 C C . THR A 1 82 ? 10.764 16.309 -32.689 1.00 36.97 82 THR A C 1
ATOM 615 O O . THR A 1 82 ? 10.102 15.280 -32.857 1.00 36.97 82 THR A O 1
ATOM 618 N N . GLU A 1 83 ? 11.837 16.394 -31.895 1.00 41.91 83 GLU A N 1
ATOM 619 C CA . GLU A 1 83 ? 12.105 15.445 -30.826 1.00 41.91 83 GLU A CA 1
ATOM 620 C C . GLU A 1 83 ? 10.754 15.224 -30.164 1.00 41.91 83 GLU A C 1
ATOM 622 O O . GLU A 1 83 ? 10.119 16.183 -29.710 1.00 41.91 83 GLU A O 1
ATOM 627 N N . ALA A 1 84 ? 10.228 14.003 -30.281 1.00 51.31 84 ALA A N 1
ATOM 628 C CA . ALA A 1 84 ? 8.978 13.672 -29.632 1.00 51.31 84 ALA A CA 1
ATOM 629 C C . ALA A 1 84 ? 9.195 14.051 -28.172 1.00 51.31 84 ALA A C 1
ATOM 631 O O . ALA A 1 84 ? 10.142 13.546 -27.569 1.00 51.31 84 ALA A O 1
ATOM 632 N N . ALA A 1 85 ? 8.410 15.012 -27.672 1.00 62.97 85 ALA A N 1
ATOM 633 C CA . ALA A 1 85 ? 8.558 15.492 -26.309 1.00 62.97 85 ALA A CA 1
ATOM 634 C C . ALA A 1 85 ? 8.657 14.262 -25.408 1.00 62.97 85 ALA A C 1
ATOM 636 O O . ALA A 1 85 ? 7.800 13.376 -25.496 1.00 62.97 85 ALA A O 1
ATOM 637 N N . ASP A 1 86 ? 9.753 14.164 -24.654 1.00 72.88 86 ASP A N 1
ATOM 638 C CA . ASP A 1 86 ?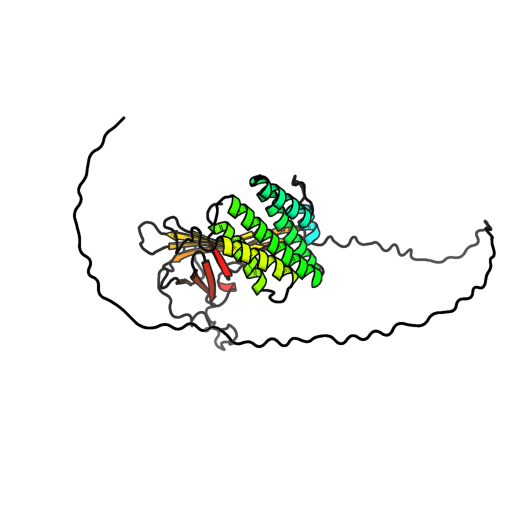 10.035 12.962 -23.886 1.00 72.88 86 ASP A CA 1
ATOM 639 C C . ASP A 1 86 ? 8.809 12.603 -23.042 1.00 72.88 86 ASP A C 1
ATOM 641 O O . ASP A 1 86 ? 8.242 13.452 -22.349 1.00 72.88 86 ASP A O 1
ATOM 645 N N . SER A 1 87 ? 8.386 11.341 -23.125 1.00 87.19 87 SER A N 1
ATOM 646 C CA . SER A 1 87 ? 7.251 10.846 -22.344 1.00 87.19 87 SER A CA 1
ATOM 647 C C . SER A 1 87 ? 7.467 11.117 -20.847 1.00 87.19 87 SER A C 1
ATOM 649 O O . SER A 1 87 ? 8.613 11.117 -20.370 1.00 87.19 87 SER A O 1
ATOM 651 N N . ARG A 1 88 ? 6.392 11.332 -20.070 1.00 90.12 88 ARG A N 1
ATOM 652 C CA . ARG A 1 88 ? 6.547 11.610 -18.628 1.00 90.12 88 ARG A CA 1
ATOM 653 C C . ARG A 1 88 ? 7.207 10.429 -17.929 1.00 90.12 88 ARG A C 1
ATOM 655 O O . ARG A 1 88 ? 7.987 10.638 -17.001 1.00 90.12 88 ARG A O 1
ATOM 662 N N . ALA A 1 89 ? 6.958 9.210 -18.406 1.00 90.00 89 ALA A N 1
ATOM 663 C CA . ALA A 1 89 ? 7.617 8.013 -17.909 1.00 90.00 89 ALA A CA 1
ATOM 664 C C . ALA A 1 89 ? 9.137 8.027 -18.136 1.00 90.00 89 ALA A C 1
ATOM 666 O O . ALA A 1 89 ? 9.891 7.650 -17.237 1.00 90.00 89 ALA A O 1
ATOM 667 N N . GLU A 1 90 ? 9.607 8.501 -19.294 1.00 91.12 90 GLU A N 1
ATOM 668 C CA . GLU A 1 90 ? 11.040 8.595 -19.596 1.00 91.12 90 GLU A CA 1
ATOM 669 C C . GLU A 1 90 ? 11.725 9.723 -18.811 1.00 91.12 90 GLU A C 1
ATOM 671 O O . GLU A 1 90 ? 12.836 9.544 -18.305 1.00 91.12 90 GLU A O 1
ATOM 676 N N . LEU A 1 91 ? 11.059 10.869 -18.636 1.00 92.44 91 LEU A N 1
ATOM 677 C CA . LEU A 1 91 ? 11.530 11.931 -17.739 1.00 92.44 91 LEU A CA 1
ATOM 678 C C . LEU A 1 91 ? 11.635 11.426 -16.293 1.00 92.44 91 LEU A C 1
ATOM 680 O O . LEU A 1 91 ? 12.686 11.564 -15.668 1.00 92.44 91 LEU A O 1
ATOM 684 N N . TYR A 1 92 ? 10.598 10.750 -15.795 1.00 91.81 92 TYR A N 1
ATOM 685 C CA . TYR A 1 92 ? 10.600 10.137 -14.468 1.00 91.81 92 TYR A CA 1
ATOM 686 C C . TYR A 1 92 ? 11.727 9.119 -14.299 1.00 91.81 92 TYR A C 1
ATOM 688 O O . TYR A 1 92 ? 12.472 9.174 -13.322 1.00 91.81 92 TYR A O 1
ATOM 696 N N . ARG A 1 93 ? 11.919 8.223 -15.2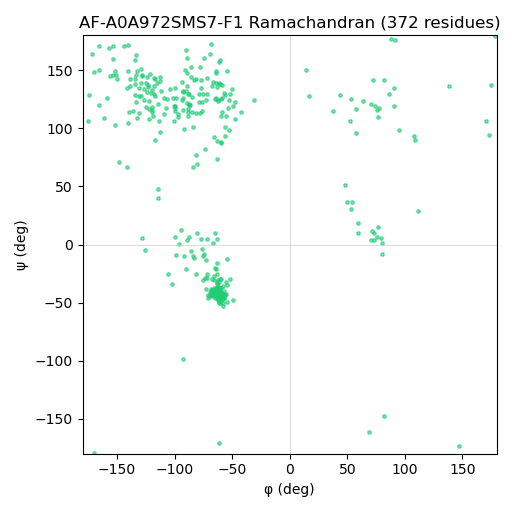73 1.00 92.19 93 ARG A N 1
ATOM 697 C CA . ARG A 1 93 ? 13.002 7.231 -15.254 1.00 92.19 93 ARG A CA 1
ATOM 698 C C . ARG A 1 93 ? 14.381 7.891 -15.216 1.00 92.19 93 ARG A C 1
ATOM 700 O O . ARG A 1 93 ? 15.245 7.442 -14.462 1.00 92.19 93 ARG A O 1
ATOM 707 N N . ARG A 1 94 ? 14.601 8.948 -16.003 1.00 90.94 94 ARG A N 1
ATOM 708 C CA . ARG A 1 94 ? 15.864 9.702 -15.988 1.00 90.94 94 ARG A CA 1
ATOM 709 C C . ARG A 1 94 ? 16.087 10.388 -14.644 1.00 90.94 94 ARG A C 1
ATOM 711 O O . ARG A 1 94 ? 17.162 10.220 -14.077 1.00 90.94 94 ARG A O 1
ATOM 718 N N . ASN A 1 95 ? 15.070 11.046 -14.090 1.00 91.06 95 ASN A N 1
ATOM 719 C CA . ASN A 1 95 ? 15.145 11.685 -12.772 1.00 91.06 95 ASN A CA 1
ATOM 720 C C . ASN A 1 95 ? 15.392 10.669 -11.645 1.00 91.06 95 ASN A C 1
ATOM 722 O O . ASN A 1 95 ? 16.186 10.928 -10.745 1.00 91.06 95 ASN A O 1
ATOM 726 N N . LEU A 1 96 ? 14.781 9.480 -11.714 1.00 89.12 96 LEU A N 1
ATOM 727 C CA . LEU A 1 96 ? 15.015 8.394 -10.757 1.00 89.12 96 LEU A CA 1
ATOM 728 C C . LEU A 1 96 ? 16.471 7.924 -10.733 1.00 89.12 96 LEU A C 1
ATOM 730 O O . LEU A 1 96 ? 16.968 7.542 -9.673 1.00 89.12 96 LEU A O 1
ATOM 734 N N . LEU A 1 97 ? 17.120 7.886 -11.898 1.00 89.50 97 LEU A N 1
ATOM 735 C CA . LEU A 1 97 ? 18.486 7.389 -12.064 1.00 89.50 97 LEU A CA 1
ATOM 736 C C . LEU A 1 97 ? 19.538 8.494 -11.898 1.00 89.50 97 LEU A C 1
ATOM 738 O O . LEU A 1 97 ? 20.698 8.186 -11.607 1.00 89.50 97 LEU A O 1
ATOM 742 N N . ALA A 1 98 ? 19.148 9.759 -12.062 1.00 88.88 98 ALA A N 1
ATOM 743 C CA . ALA A 1 98 ? 20.019 10.910 -11.888 1.00 88.88 98 ALA A CA 1
ATOM 744 C C . ALA A 1 98 ? 20.582 10.949 -10.459 1.00 88.88 98 ALA A C 1
ATOM 746 O O . ALA A 1 98 ? 19.850 10.890 -9.474 1.00 88.88 98 ALA A O 1
ATOM 747 N N . GLY A 1 99 ? 21.910 11.009 -10.342 1.00 71.88 99 GLY A N 1
ATOM 748 C CA . GLY A 1 99 ? 22.600 11.108 -9.052 1.00 71.88 99 GLY A CA 1
ATOM 749 C C . GLY A 1 99 ? 22.554 9.851 -8.175 1.00 71.88 99 GLY A C 1
ATOM 750 O O . GLY A 1 99 ? 23.069 9.891 -7.060 1.00 71.88 99 GLY A O 1
ATOM 751 N N . LYS A 1 100 ? 21.979 8.733 -8.647 1.00 81.06 100 LYS A N 1
ATOM 752 C CA . LYS A 1 100 ? 21.939 7.478 -7.885 1.00 81.06 100 LYS A CA 1
ATOM 753 C C . LYS A 1 100 ? 23.021 6.498 -8.330 1.00 81.06 100 LYS A C 1
ATOM 755 O O . LYS A 1 100 ? 23.023 6.011 -9.471 1.00 81.06 100 LYS A O 1
ATOM 760 N N . ASP A 1 101 ? 23.894 6.167 -7.383 1.00 84.31 101 ASP A N 1
ATOM 761 C CA . ASP A 1 101 ? 24.909 5.124 -7.518 1.00 84.31 101 ASP A CA 1
ATOM 762 C C .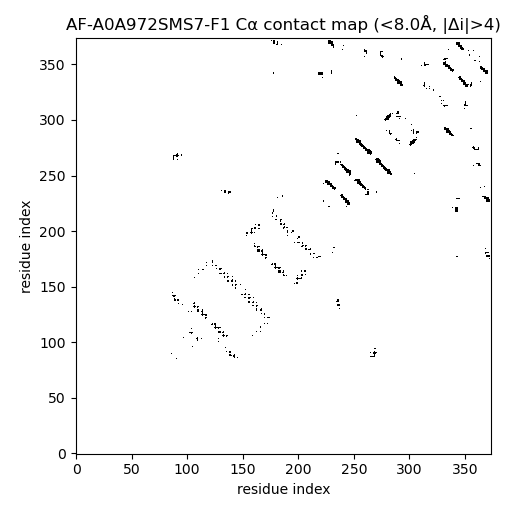 ASP A 1 101 ? 24.292 3.745 -7.248 1.00 84.31 101 ASP A C 1
ATOM 764 O O . ASP A 1 101 ? 24.373 3.185 -6.157 1.00 84.31 101 ASP A O 1
ATOM 768 N N . VAL A 1 102 ? 23.561 3.237 -8.241 1.00 85.81 102 VAL A N 1
ATOM 769 C CA . VAL A 1 102 ? 22.969 1.897 -8.216 1.00 85.81 102 VAL A CA 1
ATOM 770 C C . VAL A 1 102 ? 23.473 1.143 -9.450 1.00 85.81 102 VAL A C 1
ATOM 772 O O . VAL A 1 102 ? 23.380 1.684 -10.557 1.00 85.81 102 VAL A O 1
ATOM 775 N N . PRO A 1 103 ? 23.970 -0.103 -9.313 1.00 90.19 103 PRO A N 1
ATOM 776 C CA . PRO A 1 103 ? 24.597 -0.855 -10.409 1.00 90.19 103 PRO A CA 1
ATOM 777 C C . PRO A 1 103 ? 23.608 -1.352 -11.478 1.00 90.19 103 PRO A C 1
ATOM 779 O O . PRO A 1 103 ? 23.989 -2.070 -12.400 1.00 90.19 103 PRO A O 1
ATOM 782 N N . CYS A 1 104 ? 22.330 -0.992 -11.371 1.00 92.88 104 CYS A N 1
ATOM 783 C CA . CYS A 1 104 ? 21.263 -1.431 -12.253 1.00 92.88 104 CYS A CA 1
ATOM 784 C C . CYS A 1 104 ? 20.537 -0.230 -12.870 1.00 92.88 104 CYS A C 1
ATOM 786 O O . CYS A 1 104 ? 20.366 0.812 -12.237 1.00 92.88 104 CYS A O 1
ATOM 788 N N . ARG A 1 105 ? 20.112 -0.371 -14.131 1.00 91.56 105 ARG A N 1
ATOM 789 C CA . ARG A 1 105 ? 19.420 0.692 -14.894 1.00 91.56 105 ARG A CA 1
ATOM 790 C C . ARG A 1 105 ? 18.077 0.252 -15.477 1.00 91.56 105 ARG A C 1
ATOM 792 O O . ARG A 1 105 ? 17.355 1.062 -16.049 1.00 91.56 105 ARG A O 1
ATOM 799 N N . THR A 1 106 ? 17.734 -1.025 -15.325 1.00 93.00 106 THR A N 1
ATOM 800 C CA . THR A 1 106 ? 16.451 -1.600 -15.748 1.00 93.00 106 THR A CA 1
ATOM 801 C C . THR A 1 106 ? 15.827 -2.383 -14.601 1.00 93.00 106 THR A C 1
ATOM 803 O O . THR A 1 106 ? 16.554 -2.971 -13.795 1.00 93.00 106 THR A O 1
ATOM 806 N N . ASN A 1 107 ? 14.492 -2.452 -14.569 1.00 94.06 107 ASN A N 1
ATOM 807 C CA . ASN A 1 107 ? 13.750 -3.247 -13.587 1.00 94.06 107 ASN A CA 1
ATOM 808 C C . ASN A 1 107 ? 14.289 -4.692 -13.493 1.00 94.06 107 ASN A C 1
ATOM 810 O O . ASN A 1 107 ? 14.622 -5.142 -12.404 1.00 94.06 107 ASN A O 1
ATOM 814 N N . ALA A 1 108 ? 14.498 -5.373 -14.627 1.00 95.38 108 ALA A N 1
ATOM 815 C CA . ALA A 1 108 ? 15.011 -6.745 -14.647 1.00 95.38 108 ALA A CA 1
ATOM 816 C C . ALA A 1 108 ? 1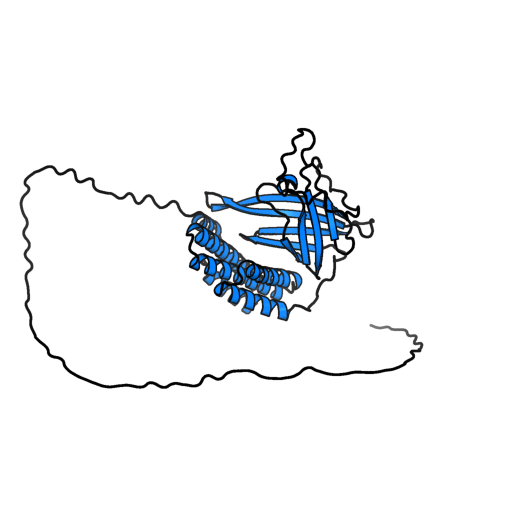6.437 -6.872 -14.074 1.00 95.38 108 ALA A C 1
ATOM 818 O O . ALA A 1 108 ? 16.713 -7.798 -13.315 1.00 95.38 108 ALA A O 1
ATOM 819 N N . SER A 1 109 ? 17.338 -5.934 -14.400 1.00 96.81 109 SER A N 1
ATOM 820 C CA . SER A 1 109 ? 18.697 -5.938 -13.833 1.00 96.81 109 SER A CA 1
ATOM 821 C C . SER A 1 109 ? 18.703 -5.684 -12.322 1.00 96.81 109 SER A C 1
ATOM 823 O O . SER A 1 109 ? 19.476 -6.314 -11.606 1.00 96.81 109 SER A O 1
ATOM 825 N N . CYS A 1 110 ? 17.825 -4.801 -11.830 1.00 97.50 110 CYS A N 1
ATOM 826 C CA . CYS A 1 110 ? 17.702 -4.521 -10.399 1.00 97.50 110 CYS A CA 1
ATOM 827 C C . CYS A 1 110 ? 17.114 -5.714 -9.647 1.00 97.50 110 CYS A C 1
ATOM 829 O O . CYS A 1 110 ? 17.634 -6.070 -8.596 1.00 97.50 110 CYS A O 1
ATOM 831 N N . ALA A 1 111 ? 16.108 -6.379 -10.223 1.00 97.81 111 ALA A N 1
ATOM 832 C CA . ALA A 1 111 ? 15.533 -7.604 -9.677 1.00 97.81 111 ALA A CA 1
ATOM 833 C C . ALA A 1 111 ? 16.593 -8.706 -9.525 1.00 97.81 111 ALA A C 1
ATOM 835 O O . ALA A 1 111 ? 16.760 -9.271 -8.447 1.00 97.81 111 ALA A O 1
ATOM 836 N N . ALA A 1 112 ? 17.360 -8.978 -10.587 1.00 98.00 112 ALA A N 1
ATOM 837 C CA . ALA A 1 112 ? 18.389 -10.017 -10.573 1.00 98.00 112 ALA A CA 1
ATOM 838 C C . ALA A 1 112 ? 19.485 -9.737 -9.532 1.00 98.00 112 ALA A C 1
ATOM 840 O O . ALA A 1 112 ? 19.843 -10.623 -8.755 1.00 98.00 112 ALA A O 1
ATOM 841 N N . LEU A 1 113 ? 19.993 -8.501 -9.484 1.00 98.12 113 LEU A N 1
ATOM 842 C CA . LEU A 1 113 ? 21.002 -8.105 -8.502 1.00 98.12 113 LEU A CA 1
ATOM 843 C C . LEU A 1 113 ? 20.436 -8.096 -7.076 1.00 98.12 113 LEU A C 1
ATOM 845 O O . LEU A 1 113 ? 21.125 -8.526 -6.155 1.00 98.12 113 LEU A O 1
ATOM 849 N N . GLY A 1 114 ? 19.192 -7.650 -6.888 1.00 97.94 114 GLY A N 1
ATOM 850 C CA . GLY A 1 114 ? 18.521 -7.609 -5.589 1.00 97.94 114 GLY A CA 1
ATOM 851 C C . GLY A 1 114 ? 18.320 -9.002 -4.999 1.00 97.94 114 GLY A C 1
ATOM 852 O O . GLY A 1 114 ? 18.679 -9.236 -3.845 1.00 97.94 114 GLY A O 1
ATOM 853 N N . VAL A 1 115 ? 17.841 -9.952 -5.807 1.00 98.12 115 VAL A N 1
ATOM 854 C CA . VAL A 1 115 ? 17.717 -11.364 -5.410 1.00 98.12 115 VAL A CA 1
ATOM 855 C C . VAL A 1 115 ? 19.089 -11.958 -5.084 1.00 98.12 115 VAL A C 1
ATOM 857 O O . VAL A 1 115 ? 19.252 -12.545 -4.017 1.00 98.12 115 VAL A O 1
ATOM 860 N N . ALA A 1 116 ? 20.104 -11.735 -5.927 1.00 98.19 116 ALA A N 1
ATOM 861 C CA . ALA A 1 116 ? 21.459 -12.232 -5.675 1.00 98.19 116 ALA A CA 1
ATOM 862 C C . ALA A 1 116 ? 22.079 -11.645 -4.391 1.00 98.19 116 ALA A C 1
ATOM 864 O O . ALA A 1 116 ? 22.735 -12.354 -3.624 1.00 98.19 116 ALA A O 1
ATOM 865 N N . ALA A 1 117 ? 21.861 -10.355 -4.120 1.00 98.19 117 ALA A N 1
ATOM 866 C CA . ALA A 1 117 ? 22.284 -9.716 -2.877 1.00 98.19 117 ALA A CA 1
ATOM 867 C C . ALA A 1 117 ? 21.561 -10.319 -1.663 1.00 98.19 117 ALA A C 1
ATOM 869 O O . ALA A 1 117 ? 22.193 -10.572 -0.633 1.00 98.19 117 ALA A O 1
ATOM 870 N N . LEU A 1 118 ? 20.262 -10.608 -1.790 1.00 97.75 118 LEU A N 1
ATOM 871 C CA . LEU A 1 118 ? 19.459 -11.206 -0.727 1.00 97.75 118 LEU A CA 1
ATOM 872 C C . LEU A 1 118 ? 19.900 -12.640 -0.402 1.00 97.75 118 LEU A C 1
ATOM 874 O O . LEU A 1 118 ? 20.013 -13.003 0.772 1.00 97.75 118 LEU A O 1
ATOM 878 N N . GLU A 1 119 ? 20.178 -13.444 -1.429 1.00 97.38 119 GLU A N 1
ATOM 879 C CA . GLU A 1 119 ? 20.705 -14.808 -1.301 1.00 97.38 119 GLU A CA 1
ATOM 880 C C . GLU A 1 119 ? 22.085 -14.822 -0.641 1.00 97.38 119 GLU A C 1
ATOM 882 O O . GLU A 1 119 ? 22.352 -15.658 0.222 1.00 97.38 119 GLU A O 1
ATOM 887 N N . ALA A 1 120 ? 22.925 -13.840 -0.963 1.00 97.75 120 ALA A N 1
ATOM 888 C CA . ALA A 1 120 ? 24.229 -13.654 -0.339 1.00 97.75 120 ALA A CA 1
ATOM 889 C C . ALA A 1 120 ? 24.173 -13.017 1.066 1.00 97.75 120 ALA A C 1
ATOM 891 O O . ALA A 1 120 ? 25.217 -12.703 1.639 1.00 97.75 120 ALA A O 1
ATOM 892 N N . GLY A 1 121 ? 22.980 -12.780 1.625 1.00 97.50 121 GLY A N 1
ATOM 893 C CA . GLY A 1 121 ? 22.800 -12.193 2.956 1.00 97.50 121 GLY A CA 1
ATOM 894 C C . GLY A 1 121 ? 23.114 -10.695 3.047 1.00 97.50 121 GLY A C 1
ATOM 895 O O . GLY A 1 121 ? 23.133 -10.138 4.145 1.00 97.50 121 GLY A O 1
ATOM 896 N N . ARG A 1 122 ? 23.323 -10.005 1.919 1.00 98.06 122 ARG A N 1
ATOM 897 C CA . ARG A 1 122 ? 23.581 -8.557 1.855 1.00 98.06 122 ARG A CA 1
ATOM 898 C C . ARG A 1 122 ? 22.262 -7.784 1.875 1.00 98.06 122 ARG A C 1
ATOM 900 O O . ARG A 1 122 ? 21.881 -7.136 0.907 1.00 98.06 122 ARG A O 1
ATOM 907 N N . ILE A 1 123 ? 21.554 -7.859 3.004 1.00 97.12 123 ILE A N 1
ATOM 908 C CA . ILE A 1 123 ? 20.160 -7.392 3.122 1.00 97.12 123 ILE A CA 1
ATOM 909 C C . ILE A 1 123 ? 19.998 -5.901 2.801 1.00 97.12 123 ILE A C 1
ATOM 911 O O . ILE A 1 123 ? 19.062 -5.535 2.102 1.00 97.12 123 ILE A O 1
ATOM 915 N N . LYS A 1 124 ? 20.924 -5.044 3.255 1.00 96.25 124 LYS A N 1
ATOM 916 C CA . LYS A 1 124 ? 20.875 -3.598 2.968 1.00 96.25 124 LYS A CA 1
ATOM 917 C C . LYS A 1 124 ? 21.008 -3.294 1.475 1.00 96.25 124 LYS A C 1
ATOM 919 O O . LYS A 1 124 ? 20.298 -2.449 0.953 1.00 96.25 124 LYS A O 1
ATOM 924 N N . GLU A 1 125 ? 21.904 -3.998 0.789 1.00 96.69 125 GLU A N 1
ATOM 925 C CA . GLU A 1 125 ? 22.086 -3.854 -0.657 1.00 96.69 125 GLU A CA 1
ATOM 926 C C . GLU A 1 125 ? 20.858 -4.372 -1.412 1.00 96.69 125 GLU A C 1
ATOM 928 O O . GLU A 1 125 ? 20.354 -3.693 -2.304 1.00 96.69 125 GLU A O 1
ATOM 933 N N . ALA A 1 126 ? 20.334 -5.534 -1.007 1.00 97.56 126 ALA A N 1
ATOM 934 C CA . ALA A 1 126 ? 19.107 -6.090 -1.564 1.00 97.56 126 ALA A CA 1
ATOM 935 C C . ALA A 1 126 ? 17.932 -5.116 -1.418 1.00 97.56 126 ALA A C 1
ATOM 937 O O . ALA A 1 126 ? 17.204 -4.900 -2.380 1.00 97.56 126 ALA A O 1
ATOM 938 N N . GLN A 1 127 ? 17.786 -4.479 -0.254 1.00 96.06 127 GLN A N 1
ATOM 939 C CA . GLN A 1 127 ? 16.761 -3.467 -0.027 1.00 96.06 127 GLN A CA 1
ATOM 940 C C . GLN A 1 127 ? 16.881 -2.307 -1.027 1.00 96.06 127 GLN A C 1
ATOM 942 O O . GLN A 1 127 ? 15.921 -2.037 -1.744 1.00 96.06 127 GLN A O 1
ATOM 947 N N . THR A 1 128 ? 18.061 -1.691 -1.158 1.00 95.31 128 THR A N 1
ATOM 948 C CA . THR A 1 128 ? 18.289 -0.596 -2.120 1.00 95.31 128 THR A CA 1
ATOM 949 C C . THR A 1 128 ? 17.984 -1.014 -3.563 1.00 95.31 128 THR A C 1
ATOM 951 O O . THR A 1 128 ? 17.366 -0.265 -4.324 1.00 95.31 128 THR A O 1
ATOM 954 N N . LEU A 1 129 ? 18.405 -2.218 -3.961 1.00 97.06 129 LEU A N 1
ATOM 955 C CA . LEU A 1 129 ? 18.202 -2.735 -5.317 1.00 97.06 129 LEU A CA 1
ATOM 956 C C . LEU A 1 129 ? 16.729 -3.027 -5.611 1.00 97.06 129 LEU A C 1
ATOM 958 O O . LEU A 1 129 ? 16.248 -2.698 -6.694 1.00 97.06 129 LEU A O 1
ATOM 962 N N . VAL A 1 130 ? 16.006 -3.602 -4.654 1.00 96.75 130 VAL A N 1
ATOM 963 C CA . VAL A 1 130 ? 14.584 -3.932 -4.801 1.00 96.75 130 VAL A CA 1
ATOM 964 C C . VAL A 1 130 ? 13.702 -2.677 -4.696 1.00 96.75 130 VAL A C 1
ATOM 966 O O . VAL A 1 130 ? 12.662 -2.587 -5.349 1.00 96.75 130 VAL A O 1
ATOM 969 N N . GLU A 1 131 ? 14.102 -1.657 -3.934 1.00 93.94 131 GLU A N 1
ATOM 970 C CA . GLU A 1 131 ? 13.450 -0.336 -3.962 1.00 93.94 131 GLU A CA 1
ATOM 971 C C . GLU A 1 131 ? 13.599 0.322 -5.343 1.00 93.94 131 GLU A C 1
ATOM 973 O O . GLU A 1 131 ? 12.624 0.831 -5.904 1.00 93.94 131 GLU A O 1
ATOM 978 N N . MET A 1 132 ? 14.792 0.242 -5.945 1.00 95.12 132 MET A N 1
ATOM 979 C CA . MET A 1 132 ? 15.017 0.704 -7.318 1.00 95.12 132 MET A CA 1
ATOM 980 C C . MET A 1 132 ? 14.243 -0.133 -8.350 1.00 95.12 132 MET A C 1
ATOM 982 O O . MET A 1 132 ? 13.675 0.418 -9.294 1.00 95.12 132 MET A O 1
ATOM 986 N N . GLU A 1 133 ? 14.173 -1.456 -8.170 1.00 96.75 133 GLU A N 1
ATOM 987 C CA . GLU A 1 133 ? 13.355 -2.348 -8.998 1.00 96.75 133 GLU A CA 1
ATOM 988 C C . GLU A 1 133 ? 11.893 -1.890 -9.029 1.00 96.75 133 GLU A C 1
ATOM 990 O O . GLU A 1 133 ? 11.326 -1.771 -10.120 1.00 96.75 133 GLU A O 1
ATOM 995 N N . ALA A 1 134 ? 11.305 -1.619 -7.859 1.00 95.00 134 ALA A N 1
ATOM 996 C CA . ALA A 1 134 ? 9.924 -1.168 -7.729 1.00 95.00 134 ALA A CA 1
ATOM 997 C C . ALA A 1 134 ? 9.702 0.180 -8.429 1.00 95.00 134 ALA A C 1
ATOM 999 O O . ALA A 1 134 ? 8.767 0.315 -9.216 1.00 95.00 134 ALA A O 1
ATOM 1000 N N . ALA A 1 135 ? 10.598 1.151 -8.228 1.00 93.12 135 ALA A N 1
ATOM 1001 C CA . ALA A 1 135 ? 10.505 2.456 -8.885 1.00 93.12 135 ALA A CA 1
ATOM 1002 C C . ALA A 1 135 ? 10.560 2.344 -10.424 1.00 93.12 135 ALA A C 1
ATOM 1004 O O . ALA A 1 135 ? 9.758 2.955 -11.133 1.00 93.12 135 ALA A O 1
ATOM 1005 N N . LEU A 1 136 ? 11.454 1.505 -10.960 1.00 94.88 136 LEU A N 1
ATOM 1006 C CA . LEU A 1 136 ? 11.553 1.254 -12.404 1.00 94.88 136 LEU A CA 1
ATOM 1007 C C . LEU A 1 136 ? 10.376 0.425 -12.951 1.00 94.88 136 LEU A C 1
ATOM 1009 O O . LEU A 1 136 ? 10.017 0.569 -14.125 1.00 94.88 136 LEU A O 1
ATOM 1013 N N . ALA A 1 137 ? 9.769 -0.442 -12.133 1.00 95.44 137 ALA A N 1
ATOM 1014 C CA . ALA A 1 137 ? 8.548 -1.161 -12.498 1.00 95.44 137 ALA A CA 1
ATOM 1015 C C . ALA A 1 137 ? 7.379 -0.189 -12.698 1.00 95.44 137 ALA A C 1
ATOM 1017 O O . ALA A 1 137 ? 6.663 -0.289 -13.692 1.00 95.44 137 ALA A O 1
ATOM 1018 N N . GLU A 1 138 ? 7.237 0.782 -11.799 1.00 93.06 138 GLU A N 1
ATOM 1019 C CA . GLU A 1 138 ? 6.200 1.813 -11.876 1.00 93.06 138 GLU A CA 1
ATOM 1020 C C . GLU A 1 138 ? 6.433 2.772 -13.052 1.00 93.06 138 GLU A C 1
ATOM 1022 O O . GLU A 1 138 ? 5.494 3.103 -13.775 1.00 93.06 138 GLU A O 1
ATOM 1027 N N . ALA A 1 139 ? 7.690 3.137 -13.336 1.00 93.12 139 ALA A N 1
ATOM 1028 C CA . ALA A 1 139 ? 8.034 3.875 -14.555 1.00 93.12 139 ALA A CA 1
ATOM 1029 C C . ALA A 1 139 ? 7.600 3.109 -15.822 1.00 93.12 139 ALA A C 1
ATOM 1031 O O . ALA A 1 139 ? 7.000 3.682 -16.728 1.00 93.12 139 ALA A O 1
ATOM 1032 N N . THR A 1 140 ? 7.829 1.789 -15.855 1.00 93.25 140 THR A N 1
ATOM 1033 C CA . THR A 1 140 ? 7.368 0.926 -16.959 1.00 93.25 140 THR A CA 1
ATOM 1034 C C . THR A 1 140 ? 5.837 0.909 -17.052 1.00 93.25 140 THR A C 1
ATOM 1036 O O . THR A 1 140 ? 5.287 0.909 -18.151 1.00 93.25 140 THR A O 1
ATOM 1039 N N . ALA A 1 141 ? 5.133 0.873 -15.917 1.00 92.12 141 ALA A N 1
ATOM 1040 C CA . ALA A 1 141 ? 3.671 0.880 -15.887 1.00 92.12 141 ALA A CA 1
ATOM 1041 C C . ALA A 1 141 ? 3.093 2.195 -16.415 1.00 92.12 141 ALA A C 1
ATOM 1043 O O . ALA A 1 141 ? 2.132 2.163 -17.184 1.00 92.12 141 ALA A O 1
ATOM 1044 N N . MET A 1 142 ? 3.720 3.323 -16.075 1.00 92.00 142 MET A N 1
ATOM 1045 C CA . MET A 1 142 ? 3.371 4.630 -16.626 1.00 92.00 142 MET A CA 1
ATOM 1046 C C . MET A 1 142 ? 3.577 4.665 -18.142 1.00 92.00 142 MET A C 1
ATOM 1048 O O . MET A 1 142 ? 2.635 4.983 -18.862 1.00 92.00 142 MET A O 1
ATOM 1052 N N . GLN A 1 143 ? 4.753 4.249 -18.627 1.00 92.50 143 GLN A N 1
ATOM 1053 C CA . GLN A 1 143 ? 5.059 4.216 -20.060 1.00 92.50 143 GLN A CA 1
ATOM 1054 C C . GLN A 1 143 ? 4.050 3.357 -20.831 1.00 92.50 143 GLN A C 1
ATOM 1056 O O . GLN A 1 143 ? 3.509 3.773 -21.850 1.00 92.50 143 GLN A O 1
ATOM 1061 N N . ALA A 1 144 ? 3.737 2.166 -20.314 1.00 91.75 144 ALA A N 1
ATOM 1062 C CA . ALA A 1 144 ? 2.759 1.277 -20.929 1.00 91.75 144 ALA A CA 1
ATOM 1063 C C . ALA A 1 144 ? 1.342 1.879 -20.979 1.00 91.75 144 ALA A C 1
ATOM 1065 O O . ALA A 1 144 ? 0.567 1.538 -21.876 1.00 91.75 144 ALA A O 1
ATOM 1066 N N . GLY A 1 145 ? 0.997 2.732 -20.009 1.00 88.94 145 GLY A N 1
ATOM 1067 C CA . GLY A 1 145 ? -0.240 3.509 -20.003 1.00 88.94 145 GLY A CA 1
ATOM 1068 C C . GLY A 1 145 ? -0.241 4.609 -21.065 1.00 88.94 145 GLY A C 1
ATOM 1069 O O . GLY A 1 145 ? -1.217 4.737 -21.795 1.00 88.94 145 GLY A O 1
ATOM 1070 N N . GLU A 1 146 ? 0.861 5.349 -21.204 1.00 90.19 146 GLU A N 1
ATOM 1071 C CA . GLU A 1 146 ? 1.018 6.402 -22.221 1.00 90.19 146 GLU A CA 1
ATOM 1072 C C . GLU A 1 146 ? 0.976 5.836 -23.650 1.00 90.19 146 GLU A C 1
ATOM 1074 O O . GLU A 1 146 ? 0.331 6.402 -24.532 1.00 90.19 146 GLU A O 1
ATOM 1079 N N . GLU A 1 147 ? 1.592 4.673 -23.869 1.00 90.25 147 GLU A N 1
ATOM 1080 C CA . GLU A 1 147 ? 1.598 3.970 -25.158 1.00 90.25 147 GLU A CA 1
ATOM 1081 C C . GLU A 1 147 ? 0.267 3.265 -25.482 1.00 90.25 147 GLU A C 1
ATOM 1083 O O . GLU A 1 147 ? 0.092 2.773 -26.598 1.00 90.25 147 GLU A O 1
ATOM 1088 N N . ASN A 1 148 ? -0.671 3.179 -24.527 1.00 85.75 148 ASN A N 1
ATOM 1089 C CA . ASN A 1 148 ? -1.940 2.449 -24.654 1.00 85.75 148 ASN A CA 1
ATOM 1090 C C . ASN A 1 148 ? -1.773 1.003 -25.173 1.00 85.75 148 ASN A C 1
ATOM 1092 O O . ASN A 1 148 ? -2.596 0.503 -25.940 1.00 85.75 148 ASN A O 1
ATOM 1096 N N . SER A 1 149 ? -0.700 0.315 -24.767 1.00 87.75 149 SER A N 1
ATOM 1097 C CA . SER A 1 149 ? -0.342 -1.017 -25.272 1.00 87.75 149 SER A CA 1
ATOM 1098 C C . SER A 1 149 ? -0.763 -2.119 -24.291 1.00 87.75 149 SER A C 1
ATOM 1100 O O . SER A 1 149 ? -0.073 -2.330 -23.290 1.00 87.75 149 SER A O 1
ATOM 1102 N N . PRO A 1 150 ? -1.822 -2.915 -24.569 1.00 84.75 150 PRO A N 1
ATOM 1103 C CA . PRO A 1 150 ? -2.328 -3.909 -23.614 1.00 84.75 150 PRO A CA 1
ATOM 1104 C C . PRO A 1 150 ? -1.277 -4.945 -23.191 1.00 84.75 150 PRO A C 1
ATOM 1106 O O . PRO A 1 150 ? -1.224 -5.364 -22.032 1.00 84.75 150 PRO A O 1
ATOM 1109 N N . LYS A 1 151 ? -0.397 -5.335 -24.124 1.00 85.25 151 LYS A N 1
ATOM 1110 C CA . LYS A 1 151 ? 0.709 -6.264 -23.858 1.00 85.25 151 LYS A CA 1
ATOM 1111 C C . LYS A 1 151 ? 1.759 -5.640 -22.936 1.00 85.25 151 LYS A C 1
ATOM 1113 O O . LYS A 1 151 ? 2.230 -6.314 -22.017 1.00 85.25 151 LYS A O 1
ATOM 1118 N N . ALA A 1 152 ? 2.120 -4.375 -23.163 1.00 89.81 152 ALA A N 1
ATOM 1119 C CA . ALA A 1 152 ? 3.052 -3.660 -22.295 1.00 89.81 152 ALA A CA 1
ATOM 1120 C C . ALA A 1 152 ? 2.453 -3.471 -20.896 1.00 89.81 152 ALA A C 1
ATOM 1122 O O . ALA A 1 152 ? 3.140 -3.715 -19.905 1.00 89.81 152 ALA A O 1
ATOM 1123 N N . THR A 1 153 ? 1.157 -3.151 -20.804 1.00 90.88 153 THR A N 1
ATOM 1124 C CA . THR A 1 153 ? 0.468 -2.960 -19.522 1.00 90.88 153 THR A CA 1
ATOM 1125 C C . THR A 1 153 ? 0.451 -4.246 -18.697 1.00 90.88 153 THR A C 1
ATOM 1127 O O . THR A 1 153 ? 0.789 -4.216 -17.515 1.00 90.88 153 THR A O 1
ATOM 1130 N N . SER A 1 154 ? 0.128 -5.390 -19.312 1.00 91.38 154 SER A N 1
ATOM 1131 C CA . SER A 1 154 ? 0.166 -6.694 -18.629 1.00 91.38 154 SER A CA 1
ATOM 1132 C C . SER A 1 154 ? 1.571 -7.033 -18.118 1.00 91.38 154 SER A C 1
ATOM 1134 O O . SER A 1 154 ? 1.754 -7.390 -16.951 1.00 91.38 154 SER A O 1
ATOM 1136 N N . SER A 1 155 ? 2.603 -6.827 -18.947 1.00 93.75 155 SER A N 1
ATOM 1137 C CA . SER A 1 155 ? 3.990 -7.026 -18.514 1.00 93.75 155 SER A CA 1
ATOM 1138 C C . SER A 1 155 ? 4.397 -6.075 -17.387 1.00 93.75 155 SER A C 1
ATOM 1140 O O . SER A 1 155 ? 5.166 -6.480 -16.515 1.00 93.75 155 SER A O 1
ATOM 1142 N N . ALA A 1 156 ? 3.941 -4.824 -17.402 1.00 94.06 156 ALA A N 1
ATOM 1143 C CA . ALA A 1 156 ? 4.291 -3.842 -16.386 1.00 94.06 156 ALA A CA 1
ATOM 1144 C C . ALA A 1 156 ? 3.627 -4.151 -15.037 1.00 94.06 156 ALA A C 1
ATOM 1146 O O . ALA A 1 156 ? 4.308 -4.155 -14.012 1.00 94.06 156 ALA A O 1
ATOM 1147 N N . ARG A 1 157 ? 2.341 -4.530 -15.035 1.00 94.06 157 ARG A N 1
ATOM 1148 C CA . ARG A 1 157 ? 1.632 -4.990 -13.825 1.00 94.06 157 ARG A CA 1
ATOM 1149 C C . ARG A 1 157 ? 2.337 -6.174 -13.172 1.00 94.06 157 ARG A C 1
ATOM 1151 O O . ARG A 1 157 ? 2.518 -6.188 -11.957 1.00 94.06 157 ARG A O 1
ATOM 1158 N N . ALA A 1 158 ? 2.778 -7.144 -13.975 1.00 95.88 158 ALA A N 1
ATOM 1159 C CA . ALA A 1 158 ? 3.522 -8.296 -13.477 1.00 95.88 158 ALA A CA 1
ATOM 1160 C C . ALA A 1 158 ? 4.852 -7.894 -12.812 1.00 95.88 158 ALA A C 1
ATOM 1162 O O . ALA A 1 158 ? 5.208 -8.456 -11.778 1.00 95.88 158 ALA A O 1
ATOM 1163 N N . ARG A 1 159 ? 5.566 -6.902 -13.367 1.00 96.38 159 ARG A N 1
ATOM 1164 C CA . ARG A 1 159 ? 6.814 -6.374 -12.785 1.00 96.38 159 ARG A CA 1
ATOM 1165 C C . ARG A 1 159 ? 6.574 -5.668 -11.454 1.00 96.38 159 ARG A C 1
ATOM 1167 O O . ARG A 1 159 ? 7.314 -5.924 -10.513 1.00 96.38 159 ARG A O 1
ATOM 1174 N N . VAL A 1 160 ? 5.530 -4.842 -11.349 1.00 95.81 160 VAL A N 1
ATOM 1175 C CA . VAL A 1 160 ? 5.162 -4.183 -10.081 1.00 95.81 160 VAL A CA 1
ATOM 1176 C C . VAL A 1 160 ? 4.811 -5.227 -9.017 1.00 95.81 160 VAL A C 1
ATOM 1178 O O . VAL A 1 160 ? 5.319 -5.172 -7.899 1.00 95.81 160 VAL A O 1
ATOM 1181 N N . ALA A 1 161 ? 4.006 -6.233 -9.372 1.00 96.56 161 ALA A N 1
ATOM 1182 C CA . ALA A 1 161 ? 3.650 -7.310 -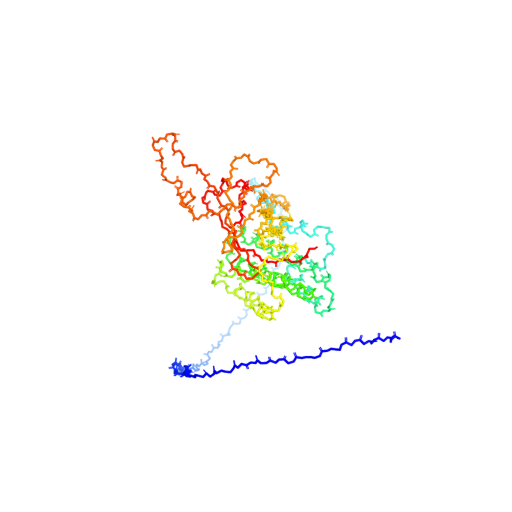8.451 1.00 96.56 161 ALA A CA 1
ATOM 1183 C C . ALA A 1 161 ? 4.871 -8.132 -7.999 1.00 96.56 161 ALA A C 1
ATOM 1185 O O . ALA A 1 161 ? 4.972 -8.454 -6.818 1.00 96.56 161 ALA A O 1
ATOM 1186 N N . MET A 1 162 ? 5.817 -8.436 -8.893 1.00 97.88 162 MET A N 1
ATOM 1187 C CA . MET A 1 162 ? 7.059 -9.123 -8.512 1.00 97.88 162 MET A CA 1
ATOM 1188 C C . MET A 1 162 ? 7.972 -8.264 -7.637 1.00 97.88 162 MET A C 1
ATOM 1190 O O . MET A 1 162 ? 8.515 -8.783 -6.667 1.00 97.88 162 MET A O 1
ATOM 1194 N N . ALA A 1 163 ? 8.086 -6.962 -7.903 1.00 97.50 163 ALA A N 1
ATOM 1195 C CA . ALA A 1 163 ? 8.861 -6.066 -7.049 1.00 97.50 163 ALA A CA 1
ATOM 1196 C C . ALA A 1 163 ? 8.295 -6.022 -5.616 1.00 97.50 163 ALA A C 1
ATOM 1198 O O . ALA A 1 163 ? 9.051 -6.027 -4.646 1.00 97.50 163 ALA A O 1
ATOM 1199 N N . LEU A 1 164 ? 6.964 -6.072 -5.460 1.00 97.19 164 LEU A N 1
ATOM 1200 C CA . LEU A 1 164 ? 6.317 -6.232 -4.151 1.00 97.19 164 LEU A CA 1
ATOM 1201 C C . LEU A 1 164 ? 6.656 -7.583 -3.499 1.00 97.19 164 LEU A C 1
ATOM 1203 O O . LEU A 1 164 ? 6.875 -7.632 -2.291 1.00 97.19 164 LEU A O 1
ATOM 1207 N N . VAL A 1 165 ? 6.742 -8.675 -4.268 1.00 98.31 165 VAL A N 1
ATOM 1208 C CA . VAL A 1 165 ? 7.205 -9.975 -3.743 1.00 98.31 165 VAL A CA 1
ATOM 1209 C C . VAL A 1 165 ? 8.643 -9.873 -3.238 1.00 98.31 165 VAL A C 1
ATOM 1211 O O . VAL A 1 165 ? 8.905 -10.266 -2.105 1.00 98.31 165 VAL A O 1
ATOM 1214 N N . HIS A 1 166 ? 9.553 -9.286 -4.015 1.00 98.44 166 HIS A N 1
ATOM 1215 C CA . HIS A 1 166 ? 10.944 -9.117 -3.595 1.00 98.44 166 HIS A CA 1
ATOM 1216 C C . HIS A 1 166 ? 11.074 -8.206 -2.363 1.00 98.44 166 HIS A C 1
ATOM 1218 O O . HIS A 1 166 ? 11.867 -8.501 -1.470 1.00 98.44 166 HIS A O 1
ATOM 1224 N N . GLN A 1 167 ? 10.259 -7.148 -2.248 1.00 97.38 167 GLN A N 1
ATOM 1225 C CA . GLN A 1 167 ? 10.183 -6.337 -1.025 1.00 97.38 167 GLN A CA 1
ATOM 1226 C C . GLN A 1 167 ? 9.756 -7.195 0.175 1.00 97.38 167 GLN A C 1
ATOM 1228 O O . GLN A 1 167 ? 10.361 -7.126 1.245 1.00 97.38 167 GLN A O 1
ATOM 1233 N N . GLY A 1 168 ? 8.760 -8.064 -0.008 1.00 97.50 168 GLY A N 1
ATOM 1234 C CA . GLY A 1 168 ? 8.351 -9.029 1.009 1.00 97.50 168 GLY A CA 1
ATOM 1235 C C . GLY A 1 168 ? 9.469 -10.000 1.405 1.00 97.50 168 GLY A C 1
ATOM 1236 O O . GLY A 1 168 ? 9.639 -10.269 2.596 1.00 97.50 168 GLY A O 1
ATOM 1237 N N . ASP A 1 169 ? 10.269 -10.474 0.445 1.00 98.44 169 ASP A N 1
ATOM 1238 C CA . ASP A 1 169 ? 11.409 -11.366 0.699 1.00 98.44 169 ASP A CA 1
ATOM 1239 C C . ASP A 1 169 ? 12.507 -10.651 1.519 1.00 98.44 169 ASP A C 1
ATOM 1241 O O . ASP A 1 169 ? 13.066 -11.238 2.453 1.00 98.44 169 ASP A O 1
ATOM 1245 N N . VAL A 1 170 ? 12.771 -9.366 1.246 1.00 98.12 170 VAL A N 1
ATOM 1246 C CA . VAL A 1 170 ? 13.671 -8.517 2.054 1.00 98.12 170 VAL A CA 1
ATOM 1247 C C . VAL A 1 170 ? 13.160 -8.401 3.492 1.00 98.12 170 VAL A C 1
ATOM 1249 O O . VAL A 1 170 ? 13.898 -8.687 4.439 1.00 98.12 170 VAL A O 1
ATOM 1252 N N . GLN A 1 171 ? 11.883 -8.055 3.676 1.00 97.31 171 GLN A N 1
ATOM 1253 C CA . GLN A 1 171 ? 11.271 -7.937 5.006 1.00 97.31 171 GLN A CA 1
ATOM 1254 C C . GLN A 1 171 ? 11.277 -9.269 5.766 1.00 97.31 171 GLN A C 1
ATOM 1256 O O . GLN A 1 171 ? 11.501 -9.305 6.978 1.00 97.31 171 GLN A O 1
ATOM 1261 N N . LEU A 1 172 ? 11.095 -10.384 5.055 1.00 97.12 172 LEU A N 1
ATOM 1262 C CA . LEU A 1 172 ? 11.190 -11.720 5.630 1.00 97.12 172 LEU A CA 1
ATOM 1263 C C . LEU A 1 172 ? 12.601 -12.001 6.164 1.00 97.12 172 LEU A C 1
ATOM 1265 O O . LEU A 1 172 ? 12.733 -12.533 7.267 1.00 97.12 172 LEU A O 1
ATOM 1269 N N . LYS A 1 173 ? 13.652 -11.615 5.430 1.00 96.88 173 LYS A N 1
ATOM 1270 C CA . LYS A 1 173 ? 15.045 -11.748 5.893 1.00 96.88 173 LYS A CA 1
ATOM 1271 C C . LYS A 1 173 ? 15.378 -10.835 7.073 1.00 96.88 173 LYS A C 1
ATOM 1273 O O . LYS A 1 173 ? 16.198 -11.216 7.901 1.00 96.88 173 LYS A O 1
ATOM 1278 N N . LEU A 1 174 ? 14.717 -9.683 7.180 1.00 95.75 174 LEU A N 1
ATOM 1279 C CA . LEU A 1 174 ? 14.798 -8.795 8.347 1.00 95.75 174 LEU A CA 1
ATOM 1280 C C . LEU A 1 174 ? 14.026 -9.328 9.569 1.00 95.75 174 LEU A C 1
ATOM 1282 O O . LEU A 1 174 ? 14.119 -8.754 10.650 1.00 95.75 174 LEU A O 1
ATOM 1286 N N . GLY A 1 175 ? 13.252 -10.410 9.422 1.00 95.19 175 GLY A N 1
ATOM 1287 C CA . GLY A 1 175 ? 12.393 -10.946 10.482 1.00 95.19 175 GLY A CA 1
ATOM 1288 C C . GLY A 1 175 ? 11.107 -10.141 10.710 1.00 95.19 175 GLY A C 1
ATOM 1289 O O . GLY A 1 175 ? 10.339 -10.458 11.619 1.00 95.19 175 GLY A O 1
ATOM 1290 N N . ALA A 1 176 ? 10.828 -9.140 9.870 1.00 94.81 176 ALA A N 1
ATOM 1291 C CA . ALA A 1 176 ? 9.635 -8.303 9.933 1.00 94.81 176 ALA A CA 1
ATOM 1292 C C . ALA A 1 176 ? 8.433 -9.024 9.296 1.00 94.81 176 ALA A C 1
ATOM 1294 O O . ALA A 1 176 ? 7.953 -8.672 8.217 1.00 94.81 176 ALA A O 1
ATOM 1295 N N . LEU A 1 177 ? 7.951 -10.079 9.963 1.00 95.69 177 LEU A N 1
ATOM 1296 C CA . LEU A 1 177 ? 6.880 -10.946 9.457 1.00 95.69 177 LEU A CA 1
ATOM 1297 C C . LEU A 1 177 ? 5.586 -10.195 9.071 1.00 95.69 177 LEU A C 1
ATOM 1299 O O . LEU A 1 177 ? 5.053 -10.507 8.001 1.00 95.69 177 LEU A O 1
ATOM 1303 N N . PRO A 1 178 ? 5.082 -9.211 9.850 1.00 94.88 178 PRO A N 1
ATOM 1304 C CA . PRO A 1 178 ? 3.931 -8.408 9.431 1.00 94.88 178 PRO A CA 1
ATOM 1305 C C . PRO A 1 178 ? 4.191 -7.640 8.128 1.00 94.88 178 PRO A C 1
ATOM 1307 O O . PRO A 1 178 ? 3.377 -7.721 7.210 1.00 94.88 178 PRO A O 1
ATOM 1310 N N . ASN A 1 179 ? 5.361 -7.002 7.992 1.00 95.38 179 ASN A N 1
ATOM 1311 C CA . ASN A 1 179 ? 5.738 -6.261 6.782 1.00 95.38 179 ASN A CA 1
ATOM 1312 C C . ASN A 1 179 ? 5.804 -7.191 5.569 1.00 95.38 179 ASN A C 1
ATOM 1314 O O . ASN A 1 179 ? 5.225 -6.891 4.528 1.00 95.38 179 ASN A O 1
ATOM 1318 N N . ALA A 1 180 ? 6.445 -8.356 5.710 1.00 97.31 180 ALA A N 1
ATOM 1319 C CA . ALA A 1 180 ? 6.510 -9.351 4.642 1.00 97.31 180 ALA A CA 1
ATOM 1320 C C . ALA A 1 180 ? 5.104 -9.777 4.185 1.00 97.31 180 ALA A C 1
ATOM 1322 O O . ALA A 1 180 ? 4.809 -9.783 2.989 1.00 97.31 180 ALA A O 1
ATOM 1323 N N . ARG A 1 181 ? 4.193 -10.060 5.130 1.00 97.19 181 ARG A N 1
ATOM 1324 C CA . ARG A 1 181 ? 2.791 -10.370 4.806 1.00 97.19 181 ARG A CA 1
ATOM 1325 C C . ARG A 1 181 ? 2.076 -9.204 4.131 1.00 97.19 181 ARG A C 1
ATOM 1327 O O . ARG A 1 181 ? 1.311 -9.461 3.206 1.00 97.19 181 ARG A O 1
ATOM 1334 N N . ALA A 1 182 ? 2.301 -7.965 4.564 1.00 95.88 182 ALA A N 1
ATOM 1335 C CA . ALA A 1 182 ? 1.713 -6.779 3.945 1.00 95.88 182 ALA A CA 1
ATOM 1336 C C . ALA A 1 182 ? 2.105 -6.669 2.464 1.00 95.88 182 ALA A C 1
ATOM 1338 O O . ALA A 1 182 ? 1.228 -6.542 1.607 1.00 95.88 182 ALA A O 1
ATOM 1339 N N . TYR A 1 183 ? 3.391 -6.830 2.145 1.00 97.06 183 TYR A N 1
ATOM 1340 C CA . TYR A 1 183 ? 3.880 -6.838 0.765 1.00 97.06 183 TYR A CA 1
ATOM 1341 C C . TYR A 1 183 ? 3.284 -7.979 -0.068 1.00 97.06 183 TYR A C 1
ATOM 1343 O O . TYR A 1 183 ? 2.748 -7.732 -1.149 1.00 97.06 183 TYR A O 1
ATOM 1351 N N . TYR A 1 184 ? 3.288 -9.219 0.437 1.00 97.81 184 TYR A N 1
ATOM 1352 C CA . TYR A 1 184 ? 2.714 -10.345 -0.307 1.00 97.81 184 TYR A CA 1
ATOM 1353 C C . TYR A 1 184 ? 1.206 -10.201 -0.516 1.00 97.81 184 TYR A C 1
ATOM 1355 O O . TYR A 1 184 ? 0.715 -10.452 -1.613 1.00 97.81 184 TYR A O 1
ATOM 1363 N N . ARG A 1 185 ? 0.452 -9.770 0.503 1.00 96.44 185 ARG A N 1
ATOM 1364 C CA . ARG A 1 185 ? -0.995 -9.543 0.376 1.00 96.44 185 ARG A CA 1
ATOM 1365 C C . ARG A 1 185 ? -1.300 -8.425 -0.621 1.00 96.44 185 ARG A C 1
ATOM 1367 O O . ARG A 1 185 ? -2.229 -8.577 -1.408 1.00 96.44 185 ARG A O 1
ATOM 1374 N N . THR A 1 186 ? -0.484 -7.372 -0.644 1.00 95.19 186 THR A N 1
ATOM 1375 C CA . THR A 1 186 ? -0.562 -6.304 -1.652 1.00 95.19 186 THR A CA 1
ATOM 1376 C C . THR A 1 186 ? -0.290 -6.843 -3.058 1.00 95.19 186 THR A C 1
ATOM 1378 O O . THR A 1 186 ? -1.034 -6.548 -3.986 1.00 95.19 186 THR A O 1
ATOM 1381 N N . ALA A 1 187 ? 0.729 -7.684 -3.246 1.00 95.81 187 ALA A N 1
ATOM 1382 C CA . ALA A 1 187 ? 0.976 -8.317 -4.543 1.00 95.81 187 ALA A CA 1
ATOM 1383 C C . ALA A 1 187 ? -0.196 -9.220 -4.976 1.00 95.81 187 ALA A C 1
ATOM 1385 O O . ALA A 1 187 ? -0.570 -9.235 -6.147 1.00 95.81 187 ALA A O 1
ATOM 1386 N N . VAL A 1 188 ? -0.818 -9.940 -4.033 1.00 96.12 188 VAL A N 1
ATOM 1387 C CA . VAL A 1 188 ? -2.000 -10.774 -4.301 1.00 96.12 188 VAL A CA 1
ATOM 1388 C C . VAL A 1 188 ? -3.225 -9.938 -4.670 1.00 96.12 188 VAL A C 1
ATOM 1390 O O . VAL A 1 188 ? -3.950 -10.330 -5.585 1.00 96.12 188 VAL A O 1
ATOM 1393 N N . SER A 1 189 ? -3.471 -8.808 -3.996 1.00 92.69 189 SER A N 1
ATOM 1394 C CA . SER A 1 189 ? -4.654 -7.977 -4.253 1.00 92.69 189 SER A CA 1
ATOM 1395 C C . SER A 1 189 ? -4.663 -7.404 -5.669 1.00 92.69 189 SER A C 1
ATOM 1397 O O . SER A 1 189 ? -5.725 -7.385 -6.284 1.00 92.69 189 SER A O 1
ATOM 1399 N N . ARG A 1 190 ? -3.492 -7.085 -6.240 1.00 89.75 190 ARG A N 1
ATOM 1400 C CA . ARG A 1 190 ? -3.359 -6.657 -7.647 1.00 89.75 190 ARG A CA 1
ATOM 1401 C C . ARG A 1 190 ? -3.940 -7.660 -8.641 1.00 89.75 190 ARG A C 1
ATOM 1403 O O . ARG A 1 190 ? -4.441 -7.267 -9.689 1.00 89.75 190 ARG A O 1
ATOM 1410 N N . GLY A 1 191 ? -3.890 -8.956 -8.326 1.00 88.69 191 GLY A N 1
ATOM 1411 C CA . GLY A 1 191 ? -4.484 -10.000 -9.161 1.00 88.69 191 GLY A CA 1
ATOM 1412 C C . GLY A 1 191 ? -6.010 -9.928 -9.243 1.00 88.69 191 GLY A C 1
ATOM 1413 O O . GLY A 1 191 ? -6.578 -10.352 -10.244 1.00 88.69 191 GLY A O 1
ATOM 1414 N N . ASN A 1 192 ? -6.674 -9.375 -8.224 1.00 87.56 192 ASN A N 1
ATOM 1415 C CA . ASN A 1 192 ? -8.130 -9.224 -8.220 1.00 87.56 192 ASN A CA 1
ATOM 1416 C C . ASN A 1 192 ? -8.590 -8.110 -9.167 1.00 87.56 192 ASN A C 1
ATOM 1418 O O . ASN A 1 192 ? -9.683 -8.206 -9.719 1.00 87.56 192 ASN A O 1
ATOM 1422 N N . ASP A 1 193 ? -7.746 -7.100 -9.389 1.00 86.62 193 ASP A N 1
ATOM 1423 C CA . ASP A 1 193 ? -8.027 -5.999 -10.315 1.00 86.62 193 ASP A CA 1
ATOM 1424 C C . ASP A 1 193 ? -7.960 -6.468 -11.782 1.00 86.62 193 ASP A C 1
ATOM 1426 O O . ASP A 1 193 ? -8.610 -5.898 -12.658 1.00 86.62 193 ASP A O 1
ATOM 1430 N N . TYR A 1 194 ? -7.190 -7.533 -12.055 1.00 87.88 194 TYR A N 1
ATOM 1431 C CA . TYR A 1 194 ? -6.944 -8.061 -13.402 1.00 87.88 194 TYR A CA 1
ATOM 1432 C C . TYR A 1 194 ? -6.916 -9.604 -13.424 1.00 87.88 194 TYR A C 1
ATOM 1434 O O . TYR A 1 194 ? -5.877 -10.205 -13.716 1.00 87.88 194 TYR A O 1
ATOM 1442 N N . PRO A 1 195 ? -8.050 -10.281 -13.162 1.00 86.69 195 PRO A N 1
ATOM 1443 C CA . PRO A 1 195 ? -8.086 -11.731 -12.932 1.00 86.69 195 PRO A CA 1
ATOM 1444 C C . PRO A 1 195 ? -7.661 -12.583 -14.140 1.00 86.69 195 PRO A C 1
ATOM 1446 O O . PRO A 1 195 ? -7.259 -13.730 -13.966 1.00 86.69 195 PRO A O 1
ATOM 1449 N N . ASN A 1 196 ? -7.716 -12.028 -15.356 1.00 90.38 196 ASN A N 1
ATOM 1450 C CA . ASN A 1 196 ? -7.387 -12.729 -16.604 1.00 90.38 196 ASN A CA 1
ATOM 1451 C C . ASN A 1 196 ? -5.970 -12.421 -17.131 1.00 90.38 196 ASN A C 1
ATOM 1453 O O . ASN A 1 196 ? -5.614 -12.833 -18.236 1.00 90.38 196 ASN A O 1
ATOM 1457 N N . ASP A 1 197 ? -5.153 -11.682 -16.377 1.00 92.81 197 ASP A N 1
ATOM 1458 C CA . ASP A 1 197 ? -3.793 -11.322 -16.781 1.00 92.81 197 ASP A CA 1
ATOM 1459 C C . ASP A 1 197 ? -2.807 -12.453 -16.435 1.00 92.81 197 ASP A C 1
ATOM 1461 O O . ASP A 1 197 ? -2.380 -12.616 -15.292 1.00 92.81 197 ASP A O 1
ATOM 1465 N N . ALA A 1 198 ? -2.437 -13.260 -17.434 1.00 91.38 198 ALA A N 1
ATOM 1466 C CA . ALA A 1 198 ? -1.588 -14.437 -17.236 1.00 91.38 198 ALA A CA 1
ATOM 1467 C C . ALA A 1 198 ? -0.170 -14.102 -16.729 1.00 91.38 198 ALA A C 1
ATOM 1469 O O . ALA A 1 198 ? 0.423 -14.889 -15.985 1.00 91.38 198 ALA A O 1
ATOM 1470 N N . LEU A 1 199 ? 0.396 -12.952 -17.120 1.00 92.38 199 LEU A N 1
ATOM 1471 C CA . LEU A 1 199 ? 1.722 -12.536 -16.651 1.00 92.38 199 LEU A CA 1
ATOM 1472 C C . LEU A 1 199 ? 1.662 -12.137 -15.180 1.00 92.38 199 LEU A C 1
ATOM 1474 O O . LEU A 1 199 ? 2.482 -12.610 -14.390 1.00 92.38 199 LEU A O 1
ATOM 1478 N N . LEU A 1 200 ? 0.663 -11.336 -14.811 1.00 95.25 200 LEU A N 1
ATOM 1479 C CA . LEU A 1 200 ? 0.401 -10.972 -13.422 1.00 95.25 200 LEU A CA 1
ATOM 1480 C C . LEU A 1 200 ? 0.079 -12.203 -12.568 1.00 95.25 200 LEU A C 1
ATOM 1482 O O . LEU A 1 200 ? 0.578 -12.320 -11.451 1.00 95.25 200 LEU A O 1
ATOM 1486 N N . GLY A 1 201 ? -0.680 -13.159 -13.109 1.00 95.38 201 GLY A N 1
ATOM 1487 C CA . GLY A 1 201 ? -1.043 -14.401 -12.429 1.00 95.38 201 GLY A CA 1
ATOM 1488 C C . GLY A 1 201 ? 0.164 -15.193 -11.920 1.00 95.38 201 GLY A C 1
ATOM 1489 O O . GLY A 1 201 ? 0.106 -15.758 -10.829 1.00 95.38 201 GLY A O 1
ATOM 1490 N N . ARG A 1 202 ? 1.294 -15.173 -12.642 1.00 95.25 202 ARG A N 1
ATOM 1491 C CA . ARG A 1 202 ? 2.547 -15.803 -12.183 1.00 95.25 202 ARG A CA 1
ATOM 1492 C C . ARG A 1 202 ? 3.146 -15.096 -10.967 1.00 95.25 202 ARG A C 1
ATOM 1494 O O . ARG A 1 202 ? 3.555 -15.766 -10.022 1.00 95.25 202 ARG A O 1
ATOM 1501 N N . ALA A 1 203 ? 3.150 -13.764 -10.965 1.00 96.31 203 ALA A N 1
ATOM 1502 C CA . ALA A 1 203 ? 3.625 -12.977 -9.829 1.00 96.31 203 ALA A CA 1
ATOM 1503 C C . ALA A 1 203 ? 2.729 -13.161 -8.594 1.00 96.31 203 ALA A C 1
ATOM 1505 O O . ALA A 1 203 ? 3.212 -13.371 -7.482 1.00 96.31 203 ALA A O 1
ATOM 1506 N N . VAL A 1 204 ? 1.411 -13.178 -8.805 1.00 97.62 204 VAL A N 1
ATOM 1507 C CA . VAL A 1 204 ? 0.414 -13.441 -7.759 1.00 97.62 204 VAL A CA 1
ATOM 1508 C C . VAL A 1 204 ? 0.578 -14.847 -7.179 1.00 97.62 204 VAL A C 1
ATOM 1510 O O . VAL A 1 204 ? 0.487 -15.018 -5.965 1.00 97.62 204 VAL A O 1
ATOM 1513 N N . ALA A 1 205 ? 0.848 -15.857 -8.010 1.00 97.50 205 ALA A N 1
ATOM 1514 C CA . ALA A 1 205 ? 1.109 -17.216 -7.539 1.00 97.50 205 ALA A CA 1
ATOM 1515 C C . ALA A 1 205 ? 2.360 -17.279 -6.645 1.00 97.50 205 ALA A C 1
ATOM 1517 O O . ALA A 1 205 ? 2.305 -17.874 -5.567 1.00 97.50 205 ALA A O 1
ATOM 1518 N N . ALA A 1 206 ? 3.447 -16.604 -7.036 1.00 97.81 206 ALA A N 1
ATOM 1519 C CA . ALA A 1 206 ? 4.646 -16.489 -6.206 1.00 97.81 206 ALA A CA 1
ATOM 1520 C C . ALA A 1 206 ? 4.341 -15.796 -4.865 1.00 97.81 206 ALA A C 1
ATOM 1522 O O . ALA A 1 206 ? 4.716 -16.303 -3.807 1.00 97.81 206 ALA A O 1
ATOM 1523 N N . ALA A 1 207 ? 3.585 -14.694 -4.888 1.00 98.19 207 ALA A N 1
ATOM 1524 C CA . ALA A 1 207 ? 3.161 -13.988 -3.681 1.00 98.19 207 ALA A CA 1
ATOM 1525 C C . ALA A 1 207 ? 2.331 -14.876 -2.737 1.00 98.19 207 ALA A C 1
ATOM 1527 O O . ALA A 1 207 ? 2.575 -14.884 -1.530 1.00 98.19 207 ALA A O 1
ATOM 1528 N N . ARG A 1 208 ? 1.383 -15.664 -3.269 1.00 98.19 208 ARG A N 1
ATOM 1529 C CA . ARG A 1 208 ? 0.575 -16.614 -2.479 1.00 98.19 208 ARG A CA 1
ATOM 1530 C C . ARG A 1 208 ? 1.445 -17.682 -1.829 1.00 98.19 208 ARG A C 1
ATOM 1532 O O . ARG A 1 208 ? 1.342 -17.877 -0.623 1.00 98.19 208 ARG A O 1
ATOM 1539 N N . GLN A 1 209 ? 2.352 -18.292 -2.590 1.00 98.25 209 GLN A N 1
ATOM 1540 C CA . GLN A 1 209 ? 3.278 -19.297 -2.065 1.00 98.25 209 GLN A CA 1
ATOM 1541 C C . GLN A 1 209 ? 4.134 -18.734 -0.917 1.00 98.25 209 GLN A C 1
ATOM 1543 O O . GLN A 1 209 ? 4.312 -19.381 0.119 1.00 98.25 209 GLN A O 1
ATOM 1548 N N . ARG A 1 210 ? 4.659 -17.511 -1.073 1.00 98.12 210 ARG A N 1
ATOM 1549 C CA . ARG A 1 210 ? 5.432 -16.837 -0.020 1.00 98.12 210 ARG A CA 1
ATOM 1550 C C . ARG A 1 210 ? 4.572 -16.522 1.200 1.00 98.12 210 ARG A C 1
ATOM 1552 O O . ARG A 1 210 ? 4.991 -16.821 2.319 1.00 98.12 210 ARG A O 1
ATOM 1559 N N . LEU A 1 211 ? 3.363 -16.003 0.996 1.00 97.69 211 LEU A N 1
ATOM 1560 C CA . LEU A 1 211 ? 2.413 -15.709 2.067 1.00 97.69 211 LEU A CA 1
ATOM 1561 C C . LEU A 1 211 ? 2.040 -16.964 2.867 1.00 97.69 211 LEU A C 1
ATOM 1563 O O . LEU A 1 211 ? 2.091 -16.933 4.095 1.00 97.69 211 LEU A O 1
ATOM 1567 N N . GLU A 1 212 ? 1.726 -18.073 2.195 1.00 97.56 212 GLU A N 1
ATOM 1568 C CA . GLU A 1 212 ? 1.397 -19.362 2.821 1.00 97.56 212 GLU A CA 1
ATOM 1569 C C . GLU A 1 212 ? 2.528 -19.857 3.731 1.00 97.56 212 GLU A C 1
ATOM 1571 O O . GLU A 1 212 ? 2.278 -20.289 4.857 1.00 97.56 212 GLU A O 1
ATOM 1576 N N . SER A 1 213 ? 3.787 -19.689 3.310 1.00 97.19 213 SER A N 1
ATOM 1577 C CA . SER A 1 213 ? 4.960 -20.104 4.094 1.00 97.19 213 SER A CA 1
ATOM 1578 C C . SER A 1 213 ? 5.129 -19.366 5.437 1.00 97.19 213 SER A C 1
ATOM 1580 O O . SER A 1 213 ? 5.880 -19.821 6.314 1.00 97.19 213 SER A O 1
ATOM 1582 N N . ILE A 1 214 ? 4.438 -18.232 5.620 1.00 97.19 214 ILE A N 1
ATOM 1583 C CA . ILE A 1 214 ? 4.496 -17.397 6.830 1.00 97.19 214 ILE A CA 1
ATOM 1584 C C . ILE A 1 214 ? 3.126 -17.062 7.436 1.00 97.19 214 ILE A C 1
ATOM 1586 O O . ILE A 1 214 ? 3.063 -16.292 8.397 1.00 97.19 214 ILE A O 1
ATOM 1590 N N . ALA A 1 215 ? 2.036 -17.633 6.916 1.00 92.50 215 ALA A N 1
ATOM 1591 C CA . ALA A 1 215 ? 0.670 -17.214 7.235 1.00 92.50 215 ALA A CA 1
ATOM 1592 C C . ALA A 1 215 ? 0.322 -17.334 8.728 1.00 92.50 215 ALA A C 1
ATOM 1594 O O . ALA A 1 215 ? -0.350 -16.460 9.261 1.00 92.50 215 ALA A O 1
ATOM 1595 N N . GLY A 1 216 ? 0.806 -18.380 9.405 1.00 92.56 216 GLY A N 1
ATOM 1596 C CA . GLY A 1 216 ? 0.557 -18.619 10.834 1.00 92.56 216 GLY A CA 1
ATOM 1597 C C . GLY A 1 216 ? 1.654 -18.119 11.780 1.00 92.56 216 GLY A C 1
ATOM 1598 O O . GLY A 1 216 ? 1.553 -18.311 12.989 1.00 92.56 216 GLY A O 1
ATOM 1599 N N . LYS A 1 217 ? 2.732 -17.514 11.268 1.00 93.81 217 LYS A N 1
ATOM 1600 C CA . LYS A 1 217 ? 3.908 -17.170 12.083 1.00 93.81 217 LYS A CA 1
ATOM 1601 C C . LYS A 1 217 ? 3.749 -15.792 12.718 1.00 93.81 217 LYS A C 1
ATOM 1603 O O . LYS A 1 217 ? 3.723 -14.803 11.993 1.00 93.81 217 LYS A O 1
ATOM 1608 N N . ALA A 1 218 ? 3.706 -15.726 14.051 1.00 90.56 218 ALA A N 1
ATOM 1609 C CA . ALA A 1 218 ? 3.642 -14.469 14.810 1.00 90.56 218 ALA A CA 1
ATOM 1610 C C . ALA A 1 218 ? 2.570 -13.503 14.262 1.00 90.56 218 ALA A C 1
ATOM 1612 O O . ALA A 1 218 ? 2.858 -12.357 13.914 1.00 90.56 218 ALA A O 1
ATOM 1613 N N . VAL A 1 219 ? 1.347 -14.013 14.095 1.00 92.75 219 VAL A N 1
ATOM 1614 C CA . VAL A 1 219 ? 0.210 -13.222 13.612 1.00 92.75 219 VAL A CA 1
ATOM 1615 C C . VAL A 1 219 ? -0.281 -12.313 14.729 1.00 92.75 219 VAL A C 1
ATOM 1617 O O . VAL A 1 219 ? -0.534 -12.772 15.846 1.00 92.75 219 VAL A O 1
ATOM 1620 N N . VAL A 1 220 ? -0.437 -11.031 14.419 1.00 89.56 220 VAL A N 1
ATOM 1621 C CA . VAL A 1 220 ? -0.958 -10.040 15.360 1.00 89.56 220 VAL A CA 1
ATOM 1622 C C . VAL A 1 220 ? -2.483 -9.996 15.280 1.00 89.56 220 VAL A C 1
ATOM 1624 O O . VAL A 1 220 ? -3.068 -9.704 14.238 1.00 89.56 220 VAL A O 1
ATOM 1627 N N . ASN A 1 221 ? -3.138 -10.267 16.408 1.00 87.50 221 ASN A N 1
ATOM 1628 C CA . ASN A 1 221 ? -4.591 -10.199 16.527 1.00 87.50 221 ASN A CA 1
ATOM 1629 C C . ASN A 1 221 ? -5.014 -8.870 17.161 1.00 87.50 221 ASN A C 1
ATOM 1631 O O . ASN A 1 221 ? -4.577 -8.539 18.263 1.00 87.50 221 ASN A O 1
ATOM 1635 N N . GLY A 1 222 ? -5.900 -8.137 16.483 1.00 82.44 222 GLY A N 1
ATOM 1636 C CA . GLY A 1 222 ? -6.388 -6.835 16.944 1.00 82.44 222 GLY A CA 1
ATOM 1637 C C . GLY A 1 222 ? -5.324 -5.731 16.917 1.00 82.44 222 GLY A C 1
ATOM 1638 O O . GLY A 1 222 ? -4.311 -5.836 16.228 1.00 82.44 222 GLY A O 1
ATOM 1639 N N . VAL A 1 223 ? -5.578 -4.649 17.659 1.00 85.50 223 VAL A N 1
ATOM 1640 C CA . VAL A 1 223 ? -4.654 -3.511 17.793 1.00 85.50 223 VAL A CA 1
ATOM 1641 C C . VAL A 1 223 ? -3.703 -3.767 18.973 1.00 85.50 223 VAL A C 1
ATOM 1643 O O . VAL A 1 223 ? -4.191 -3.926 20.097 1.00 85.50 223 VAL A O 1
ATOM 1646 N N . PRO A 1 224 ? -2.370 -3.794 18.771 1.00 85.44 224 PRO A N 1
ATOM 1647 C CA . PRO A 1 224 ? -1.403 -3.981 19.850 1.00 85.44 224 PRO A CA 1
ATOM 1648 C C . PRO A 1 224 ? -1.471 -2.881 20.925 1.00 85.44 224 PRO A C 1
ATOM 1650 O O . PRO A 1 224 ? -1.893 -1.759 20.636 1.00 85.44 224 PRO A O 1
ATOM 1653 N N . PRO A 1 225 ? -0.971 -3.140 22.151 1.00 83.88 225 PRO A N 1
ATOM 1654 C CA . PRO A 1 225 ? -0.964 -2.152 23.238 1.00 83.88 225 PRO A CA 1
ATOM 1655 C C . PRO A 1 225 ? -0.194 -0.862 22.925 1.00 83.88 225 PRO A C 1
ATOM 1657 O O . PRO A 1 225 ? -0.549 0.200 23.426 1.00 83.88 225 PRO A O 1
ATOM 1660 N N . ASN A 1 226 ? 0.834 -0.947 22.078 1.00 86.50 226 ASN A N 1
ATOM 1661 C CA . ASN A 1 226 ? 1.637 0.204 21.654 1.00 86.50 226 ASN A CA 1
ATOM 1662 C C . ASN A 1 226 ? 1.061 0.898 20.404 1.00 86.50 226 ASN A C 1
ATOM 1664 O O . ASN A 1 226 ? 1.664 1.832 19.883 1.00 86.50 226 ASN A O 1
ATOM 1668 N N . GLY A 1 227 ? -0.100 0.442 19.930 1.00 90.75 227 GLY A N 1
ATOM 1669 C CA . GLY A 1 227 ? -0.707 0.852 18.673 1.00 90.75 227 GLY A CA 1
ATOM 1670 C C . GLY A 1 227 ? -0.308 -0.020 17.485 1.00 90.75 227 GLY A C 1
ATOM 1671 O O . GLY A 1 227 ? 0.487 -0.954 17.594 1.00 90.75 227 GLY A O 1
ATOM 1672 N N . ALA A 1 228 ? -0.916 0.283 16.346 1.00 93.50 228 ALA A N 1
ATOM 1673 C CA . ALA A 1 228 ? -0.673 -0.349 15.057 1.00 93.50 228 ALA A CA 1
ATOM 1674 C C . ALA A 1 228 ? -0.514 0.722 13.981 1.00 93.50 228 ALA A C 1
ATOM 1676 O O . ALA A 1 228 ? -1.164 1.762 14.052 1.00 93.50 228 ALA A O 1
ATOM 1677 N N . ARG A 1 229 ? 0.286 0.429 12.955 1.00 95.62 229 ARG A N 1
ATOM 1678 C CA . ARG A 1 229 ? 0.290 1.171 11.696 1.00 95.62 229 ARG A CA 1
ATOM 1679 C C . ARG A 1 229 ? -0.186 0.238 10.597 1.00 95.62 229 ARG A C 1
ATOM 1681 O O . ARG A 1 229 ? 0.406 -0.815 10.381 1.00 95.62 229 ARG A O 1
ATOM 1688 N N . PHE A 1 230 ? -1.269 0.603 9.933 1.00 96.50 230 PHE A N 1
ATOM 1689 C CA . PHE A 1 230 ? -1.783 -0.106 8.772 1.00 96.50 230 PHE A CA 1
ATOM 1690 C C . PHE A 1 230 ? -1.433 0.694 7.526 1.00 96.50 230 PHE A C 1
ATOM 1692 O O . PHE A 1 230 ? -1.645 1.902 7.504 1.00 96.50 230 PHE A O 1
ATOM 1699 N N . SER A 1 231 ? -0.921 0.034 6.495 1.00 95.88 231 SER A N 1
ATOM 1700 C CA . SER A 1 231 ? -0.498 0.697 5.264 1.00 95.88 231 SER A CA 1
ATOM 1701 C C . SER A 1 231 ? -1.125 0.039 4.041 1.00 95.88 231 SER A C 1
ATOM 1703 O O . SER A 1 231 ? -1.299 -1.182 4.001 1.00 95.88 231 SER A O 1
ATOM 1705 N N . SER A 1 232 ? -1.448 0.850 3.040 1.00 95.12 232 SER A N 1
ATOM 1706 C CA . SER A 1 232 ? -1.904 0.405 1.722 1.00 95.12 232 SER A CA 1
ATOM 1707 C C . SER A 1 232 ? -0.965 0.976 0.668 1.00 95.12 232 SER A C 1
ATOM 1709 O O . SER A 1 232 ? -0.726 2.185 0.638 1.00 95.12 232 SER A O 1
ATOM 1711 N N . TYR A 1 233 ? -0.377 0.106 -0.152 1.00 91.88 233 TYR A N 1
ATOM 1712 C CA . TYR A 1 233 ? 0.540 0.535 -1.202 1.00 91.88 233 TYR A CA 1
ATOM 1713 C C . TYR A 1 233 ? -0.234 1.214 -2.324 1.00 91.88 233 TYR A C 1
ATOM 1715 O O . TYR A 1 233 ? -1.174 0.629 -2.868 1.00 91.88 233 TYR A O 1
ATOM 1723 N N . MET A 1 234 ? 0.218 2.402 -2.714 1.00 90.31 234 MET A N 1
ATOM 1724 C CA . MET A 1 234 ? -0.333 3.127 -3.849 1.00 90.31 234 MET A CA 1
ATOM 1725 C C . MET A 1 234 ? 0.471 2.773 -5.102 1.00 90.31 234 MET A C 1
ATOM 1727 O O . MET A 1 234 ? 0.233 1.738 -5.720 1.00 90.31 234 MET A O 1
ATOM 1731 N N . PHE A 1 235 ? 1.415 3.618 -5.490 1.00 87.19 235 PHE A N 1
ATOM 1732 C CA . PHE A 1 235 ? 2.316 3.439 -6.626 1.00 87.19 235 PHE A CA 1
ATOM 1733 C C . PHE A 1 235 ? 3.463 4.454 -6.480 1.00 87.19 235 PHE A C 1
ATOM 1735 O O . PHE A 1 235 ? 3.441 5.289 -5.573 1.00 87.19 235 PHE A O 1
ATOM 1742 N N . PHE A 1 236 ? 4.511 4.352 -7.301 1.00 85.50 236 PHE A N 1
ATOM 1743 C CA . PHE A 1 236 ? 5.744 5.160 -7.183 1.00 85.50 236 PHE A CA 1
ATOM 1744 C C . PHE A 1 236 ? 6.401 5.121 -5.788 1.00 85.50 236 PHE A C 1
ATOM 1746 O O . PHE A 1 236 ? 7.028 6.084 -5.357 1.00 85.50 236 PHE A O 1
ATOM 1753 N N . GLY A 1 237 ? 6.259 4.004 -5.064 1.00 83.19 237 GLY A N 1
ATOM 1754 C CA . GLY A 1 237 ? 6.837 3.844 -3.722 1.00 83.19 237 GLY A CA 1
ATOM 1755 C C . GLY A 1 237 ? 6.035 4.503 -2.594 1.00 83.19 237 GLY A C 1
ATOM 1756 O O . GLY A 1 237 ? 6.443 4.422 -1.438 1.00 83.19 237 GLY A O 1
ATOM 1757 N N . ALA A 1 238 ? 4.897 5.123 -2.905 1.00 90.00 238 ALA A N 1
ATOM 1758 C CA . ALA A 1 238 ? 4.061 5.793 -1.924 1.00 90.00 238 ALA A CA 1
ATOM 1759 C C . ALA A 1 238 ? 3.073 4.839 -1.236 1.00 90.00 238 ALA A C 1
ATOM 1761 O O . ALA A 1 238 ? 2.619 3.843 -1.811 1.00 90.00 238 ALA A O 1
ATOM 1762 N N . TRP A 1 239 ? 2.705 5.194 -0.007 1.00 92.50 239 TRP A N 1
ATOM 1763 C CA . TRP A 1 239 ? 1.794 4.435 0.841 1.00 92.50 239 TRP A CA 1
ATOM 1764 C C . TRP A 1 239 ? 0.775 5.370 1.474 1.00 92.50 239 TRP A C 1
ATOM 1766 O O . TRP A 1 239 ? 1.150 6.417 1.996 1.00 92.50 239 TRP A O 1
ATOM 1776 N N . ASN A 1 240 ? -0.483 4.940 1.511 1.00 95.62 240 ASN A N 1
ATOM 1777 C CA . ASN A 1 240 ? -1.417 5.460 2.499 1.00 95.62 240 ASN A CA 1
ATOM 1778 C C . ASN A 1 240 ? -1.105 4.791 3.836 1.00 95.62 240 ASN A C 1
ATOM 1780 O O . ASN A 1 240 ? -0.837 3.584 3.867 1.00 95.62 240 ASN A O 1
ATOM 1784 N N . SER A 1 241 ? -1.196 5.527 4.939 1.00 96.56 241 SER A N 1
ATOM 1785 C CA . SER A 1 241 ? -1.025 4.953 6.271 1.00 96.56 241 SER A CA 1
ATOM 1786 C C . SER A 1 241 ? -2.092 5.395 7.249 1.00 96.56 241 SER A C 1
ATOM 1788 O O . SER A 1 241 ? -2.557 6.523 7.214 1.00 96.56 241 SER A O 1
ATOM 1790 N N . VAL A 1 242 ? -2.452 4.484 8.145 1.00 97.19 242 VAL A N 1
ATOM 1791 C CA . VAL A 1 242 ? -3.364 4.724 9.253 1.00 97.19 242 VAL A CA 1
ATOM 1792 C C . VAL A 1 242 ? -2.728 4.203 10.528 1.00 97.19 242 VAL A C 1
ATOM 1794 O O . VAL A 1 242 ? -2.532 2.998 10.704 1.00 97.19 242 VAL A O 1
ATOM 1797 N N . GLU A 1 243 ? -2.402 5.113 11.431 1.00 96.75 243 GLU A N 1
ATOM 1798 C CA . GLU A 1 243 ? -1.946 4.796 12.773 1.00 96.75 243 GLU A CA 1
ATOM 1799 C C . GLU A 1 243 ? -3.139 4.700 13.718 1.00 96.75 243 GLU A C 1
ATOM 1801 O O . GLU A 1 243 ? -3.996 5.575 13.751 1.00 96.75 243 GLU A O 1
ATOM 1806 N N . VAL A 1 244 ? -3.191 3.634 14.513 1.00 96.12 244 VAL A N 1
ATOM 1807 C CA . VAL A 1 244 ? -4.231 3.393 15.516 1.00 96.12 244 VAL A CA 1
ATOM 1808 C C . VAL A 1 244 ? -3.555 3.247 16.872 1.00 96.12 244 VAL A C 1
ATOM 1810 O O . VAL A 1 244 ? -2.905 2.236 17.140 1.00 96.12 244 VAL A O 1
ATOM 1813 N N . LYS A 1 245 ? -3.697 4.248 17.742 1.00 95.31 245 LYS A N 1
ATOM 1814 C CA . LYS A 1 245 ? -3.019 4.319 19.047 1.00 95.31 245 LYS A CA 1
ATOM 1815 C C . LYS A 1 245 ? -4.027 4.297 20.195 1.00 95.31 245 LYS A C 1
ATOM 1817 O O . LYS A 1 245 ? -4.940 5.121 20.202 1.00 95.31 245 LYS A O 1
ATOM 1822 N N . PRO A 1 246 ? -3.889 3.412 21.196 1.00 94.31 246 PRO A N 1
ATOM 1823 C CA . PRO A 1 246 ? -4.707 3.485 22.403 1.00 94.31 246 PRO A CA 1
ATOM 1824 C C . PRO A 1 246 ? -4.527 4.831 23.114 1.00 94.31 246 PRO A C 1
ATOM 1826 O O . PRO A 1 246 ? -3.405 5.315 23.272 1.00 94.31 246 PRO A O 1
ATOM 1829 N N . VAL A 1 247 ? -5.620 5.435 23.580 1.00 95.06 247 VAL A N 1
ATOM 1830 C CA . VAL A 1 247 ? -5.554 6.707 24.311 1.00 95.06 247 VAL A CA 1
ATOM 1831 C C . VAL A 1 247 ? -5.324 6.445 25.797 1.00 95.06 247 VAL A C 1
ATOM 1833 O O . VAL A 1 247 ? -6.138 5.808 26.472 1.00 95.06 247 VAL A O 1
ATOM 1836 N N . LYS A 1 248 ? -4.217 6.971 26.336 1.00 92.50 248 LYS A N 1
ATOM 1837 C CA . LYS A 1 248 ? -3.873 6.835 27.758 1.00 92.50 248 LYS A CA 1
ATOM 1838 C C . LYS A 1 248 ? -5.013 7.366 28.637 1.00 92.50 248 LYS A C 1
ATOM 1840 O O . LYS A 1 248 ? -5.492 8.477 28.445 1.00 92.50 248 LYS A O 1
ATOM 1845 N N . GLY A 1 249 ? -5.455 6.556 29.599 1.00 92.75 249 GLY A N 1
ATOM 1846 C CA . GLY A 1 249 ? -6.535 6.909 30.530 1.00 92.75 249 GLY A CA 1
ATOM 1847 C C . GLY A 1 249 ? -7.963 6.751 29.987 1.00 92.75 249 GLY A C 1
ATOM 1848 O O . GLY A 1 249 ? -8.904 6.826 30.771 1.00 92.75 249 GLY A O 1
ATOM 1849 N N . ARG A 1 250 ? -8.164 6.467 28.689 1.00 93.38 250 ARG A N 1
ATOM 1850 C CA . ARG A 1 250 ? -9.494 6.241 28.091 1.00 93.38 250 ARG A CA 1
ATOM 1851 C C . ARG A 1 250 ? -9.606 4.810 27.558 1.00 93.38 250 ARG A C 1
ATOM 1853 O O . ARG A 1 250 ? -9.302 4.531 26.402 1.00 93.38 250 ARG A O 1
ATOM 1860 N N . ARG A 1 251 ? -10.062 3.879 28.405 1.00 89.81 251 ARG A N 1
ATOM 1861 C CA . ARG A 1 251 ? -10.198 2.458 28.033 1.00 89.81 251 ARG A CA 1
ATOM 1862 C C . ARG A 1 251 ? -11.099 2.286 26.801 1.00 89.81 251 ARG A C 1
ATOM 1864 O O . ARG A 1 251 ? -12.208 2.818 26.759 1.00 89.81 251 ARG A O 1
ATOM 1871 N N . GLY A 1 252 ? -10.613 1.521 25.822 1.00 90.12 252 GLY A N 1
ATOM 1872 C CA . GLY A 1 252 ? -11.333 1.206 24.583 1.00 90.12 252 GLY A CA 1
ATOM 1873 C C . GLY A 1 252 ? -11.440 2.364 23.586 1.00 90.12 252 GLY A C 1
ATOM 1874 O O . GLY A 1 252 ? -12.109 2.201 22.571 1.00 90.12 252 GLY A O 1
ATOM 1875 N N . VAL A 1 253 ? -10.814 3.513 23.866 1.00 95.75 253 VAL A N 1
ATOM 1876 C CA . VAL A 1 253 ? -10.729 4.651 22.941 1.00 95.75 253 VAL A CA 1
ATOM 1877 C C . VAL A 1 253 ? -9.368 4.638 22.256 1.00 95.75 253 VAL A C 1
ATOM 1879 O O . VAL A 1 253 ? -8.333 4.476 22.908 1.00 95.75 253 VAL A O 1
ATOM 1882 N N . TYR A 1 254 ? -9.381 4.844 20.946 1.00 96.50 254 TYR A N 1
ATOM 1883 C CA . TYR A 1 254 ? -8.193 4.902 20.105 1.00 96.50 254 TYR A CA 1
ATOM 1884 C C . TYR A 1 254 ? -8.132 6.252 19.403 1.00 96.50 254 TYR A C 1
ATOM 1886 O O . TYR A 1 254 ? -9.167 6.824 19.081 1.00 96.50 254 TYR A O 1
ATOM 1894 N N . ARG A 1 255 ? -6.926 6.759 19.169 1.00 96.75 255 ARG A N 1
ATOM 1895 C CA . ARG A 1 255 ? -6.667 7.826 18.210 1.00 96.75 255 ARG A CA 1
ATOM 1896 C C . ARG A 1 255 ? -6.308 7.173 16.882 1.00 96.75 255 ARG A C 1
ATOM 1898 O O . ARG A 1 255 ? -5.429 6.312 16.854 1.00 96.75 255 ARG A O 1
ATOM 1905 N N . ILE A 1 256 ? -7.019 7.557 15.835 1.00 96.56 256 ILE A N 1
ATOM 1906 C CA . ILE A 1 256 ? -6.697 7.248 14.452 1.00 96.56 256 ILE A CA 1
ATOM 1907 C C . ILE A 1 256 ? -6.062 8.492 13.845 1.00 96.56 256 ILE A C 1
ATOM 1909 O O . ILE A 1 256 ? -6.662 9.562 13.909 1.00 96.56 256 ILE A O 1
ATOM 1913 N N . ASP A 1 257 ? -4.880 8.333 13.264 1.00 96.44 257 ASP A N 1
ATOM 1914 C CA . ASP A 1 257 ? -4.235 9.332 12.416 1.00 96.44 257 ASP A CA 1
ATOM 1915 C C . ASP A 1 257 ? -4.034 8.697 11.034 1.00 96.44 257 ASP A C 1
ATOM 1917 O O . ASP A 1 257 ? -3.366 7.671 10.913 1.00 96.44 257 ASP A O 1
ATOM 1921 N N . GLY A 1 258 ? -4.693 9.242 10.016 1.00 95.81 258 GLY A N 1
ATOM 1922 C CA . GLY A 1 258 ? -4.635 8.771 8.638 1.00 95.81 258 GLY A CA 1
ATOM 1923 C C . GLY A 1 258 ? -3.926 9.778 7.745 1.00 95.81 258 GLY A C 1
ATOM 1924 O O . GLY A 1 258 ? -4.276 10.954 7.768 1.00 95.81 258 GLY A O 1
ATOM 1925 N N . ASP A 1 259 ? -2.991 9.290 6.937 1.00 95.62 259 ASP A N 1
ATOM 1926 C CA . ASP A 1 259 ? -2.311 10.024 5.876 1.00 95.62 259 ASP A CA 1
ATOM 1927 C C . ASP A 1 259 ? -2.593 9.316 4.550 1.00 95.62 259 ASP A C 1
ATOM 1929 O O . ASP A 1 259 ? -2.258 8.139 4.357 1.00 95.62 259 ASP A O 1
ATOM 1933 N N . PHE A 1 260 ? -3.238 10.033 3.640 1.00 95.50 260 PHE A N 1
ATOM 1934 C CA . PHE A 1 260 ? -3.687 9.525 2.354 1.00 95.50 260 PHE A CA 1
ATOM 1935 C C . PHE A 1 260 ? -3.016 10.317 1.245 1.00 95.50 260 PHE A C 1
ATOM 1937 O O . PHE A 1 260 ? -2.978 11.547 1.268 1.00 95.50 260 PHE A O 1
ATOM 1944 N N . VAL A 1 261 ? -2.484 9.605 0.262 1.00 94.81 261 VAL A N 1
ATOM 1945 C CA . VAL A 1 261 ? -1.734 10.181 -0.842 1.00 94.81 261 VAL A CA 1
ATOM 1946 C C . VAL A 1 261 ? -2.284 9.670 -2.160 1.00 94.81 261 VAL A C 1
ATOM 1948 O O . VAL A 1 261 ? -2.573 8.488 -2.333 1.00 94.81 261 VAL A O 1
ATOM 1951 N N . TYR A 1 262 ? -2.381 10.571 -3.125 1.00 94.06 262 TYR A N 1
ATOM 1952 C CA . TYR A 1 262 ? -2.540 10.227 -4.527 1.00 94.06 262 TYR A CA 1
ATOM 1953 C C . TYR A 1 262 ? -1.264 10.644 -5.259 1.00 94.06 262 TYR A C 1
ATOM 1955 O O . TYR A 1 262 ? -1.100 11.828 -5.579 1.00 94.06 262 TYR A O 1
ATOM 1963 N N . PRO A 1 263 ? -0.321 9.710 -5.474 1.00 92.06 263 PRO A N 1
ATOM 1964 C CA . PRO A 1 263 ? 0.935 10.017 -6.140 1.00 92.06 263 PRO A CA 1
ATOM 1965 C C . PRO A 1 263 ? 0.690 10.445 -7.584 1.00 92.06 263 PRO A C 1
ATOM 1967 O O . PRO A 1 263 ? -0.229 9.984 -8.256 1.00 92.06 263 PRO A O 1
ATOM 1970 N N . THR A 1 264 ? 1.532 11.330 -8.087 1.00 90.75 264 THR A N 1
ATOM 1971 C CA . THR A 1 264 ? 1.522 11.791 -9.471 1.00 90.75 264 THR A CA 1
ATOM 1972 C C . THR A 1 264 ? 2.955 12.017 -9.936 1.00 90.75 264 THR A C 1
ATOM 1974 O O . THR A 1 264 ? 3.906 11.971 -9.157 1.00 90.75 264 THR A O 1
ATOM 1977 N N . VAL A 1 265 ? 3.112 12.249 -11.232 1.00 90.69 265 VAL A N 1
ATOM 1978 C CA . VAL A 1 265 ? 4.378 12.684 -11.817 1.00 90.69 265 VAL A CA 1
ATOM 1979 C C . VAL A 1 265 ? 4.099 13.938 -12.623 1.00 90.69 265 VAL A C 1
ATOM 1981 O O . VAL A 1 265 ? 3.207 13.928 -13.475 1.00 90.69 265 VAL A O 1
ATOM 1984 N N . SER A 1 266 ? 4.800 15.023 -12.329 1.00 89.56 266 SER A N 1
ATOM 1985 C CA . SER A 1 266 ? 4.632 16.304 -13.014 1.00 89.56 266 SER A CA 1
ATOM 1986 C C . SER A 1 266 ? 5.116 16.243 -14.466 1.00 89.56 266 SER A C 1
ATOM 1988 O O . SER A 1 266 ? 5.664 15.242 -14.931 1.00 89.56 266 SER A O 1
ATOM 1990 N N . ALA A 1 267 ? 4.867 17.315 -15.221 1.00 88.12 267 ALA A N 1
ATOM 1991 C CA . ALA A 1 267 ? 5.225 17.390 -16.637 1.00 88.12 267 ALA A CA 1
ATOM 1992 C C . ALA A 1 267 ? 6.745 17.308 -16.890 1.00 88.12 267 ALA A C 1
ATOM 1994 O O . ALA A 1 267 ? 7.156 16.848 -17.946 1.00 88.12 267 ALA A O 1
ATOM 1995 N N . ASP A 1 268 ? 7.569 17.699 -15.917 1.00 89.44 268 ASP A N 1
ATOM 1996 C CA . ASP A 1 268 ? 9.036 17.592 -15.928 1.00 89.44 268 ASP A CA 1
ATOM 1997 C C . ASP A 1 268 ? 9.556 16.239 -15.392 1.00 89.44 268 ASP A C 1
ATOM 1999 O O . ASP A 1 268 ? 10.762 16.039 -15.231 1.00 89.44 268 ASP A O 1
ATOM 2003 N N . GLY A 1 269 ? 8.656 15.291 -15.107 1.00 88.75 269 GLY A N 1
ATOM 2004 C CA . GLY A 1 269 ? 8.999 13.963 -14.605 1.00 88.75 269 GLY A CA 1
ATOM 2005 C C . GLY A 1 269 ? 9.370 13.916 -13.123 1.00 88.75 269 GLY A C 1
ATOM 2006 O O . GLY A 1 269 ? 9.977 12.932 -12.696 1.00 88.75 269 GLY A O 1
ATOM 2007 N N . GLN A 1 270 ? 9.075 14.951 -12.333 1.00 90.19 270 GLN A N 1
ATOM 2008 C CA . GLN A 1 270 ? 9.305 14.913 -10.886 1.00 90.19 270 GLN A CA 1
ATOM 2009 C C . GLN A 1 270 ? 8.162 14.177 -10.163 1.00 90.19 270 GLN A C 1
ATOM 2011 O O . GLN A 1 270 ? 6.997 14.295 -10.555 1.00 90.19 270 GLN A O 1
ATOM 2016 N N . PRO A 1 271 ? 8.453 13.397 -9.105 1.00 88.94 271 PRO A N 1
ATOM 2017 C CA . PRO A 1 271 ? 7.413 12.852 -8.241 1.00 88.94 271 PRO A CA 1
ATOM 2018 C C . PRO A 1 271 ? 6.648 13.983 -7.541 1.00 88.94 271 PRO A C 1
ATOM 2020 O O . PRO A 1 271 ? 7.249 14.909 -7.004 1.00 88.94 271 PRO A O 1
ATOM 2023 N N . SER A 1 272 ? 5.324 13.880 -7.500 1.00 90.31 272 SER A N 1
ATOM 2024 C CA . SER A 1 272 ? 4.437 14.775 -6.751 1.00 90.31 272 SER A CA 1
ATOM 2025 C C . SER A 1 272 ? 3.304 13.958 -6.120 1.00 90.31 272 SER A C 1
ATOM 2027 O O . SER A 1 272 ? 3.166 12.765 -6.393 1.00 90.31 272 SER A O 1
ATOM 2029 N N . ALA A 1 273 ? 2.486 14.558 -5.262 1.00 92.38 273 ALA A N 1
ATOM 2030 C CA . ALA A 1 273 ? 1.312 13.901 -4.701 1.00 92.38 273 ALA A CA 1
ATOM 2031 C C . ALA A 1 273 ? 0.263 14.921 -4.258 1.00 92.38 273 ALA A C 1
ATOM 2033 O O . ALA A 1 273 ? 0.601 15.969 -3.711 1.00 92.38 273 ALA A O 1
ATOM 2034 N N . ASN A 1 274 ? -1.009 14.565 -4.425 1.00 92.56 274 ASN A N 1
ATOM 2035 C CA . ASN A 1 274 ? -2.071 15.182 -3.638 1.00 92.56 274 ASN A CA 1
ATOM 2036 C C . ASN A 1 274 ? -2.144 14.456 -2.297 1.00 92.56 274 ASN A C 1
ATOM 2038 O O . ASN A 1 274 ? -1.967 13.236 -2.250 1.00 92.56 274 ASN A O 1
ATOM 2042 N N . MET A 1 275 ? -2.390 15.195 -1.221 1.00 92.69 275 MET A N 1
ATOM 2043 C CA . MET A 1 275 ? -2.413 14.645 0.130 1.00 92.69 275 MET A CA 1
ATOM 2044 C C . MET A 1 275 ? -3.700 15.035 0.843 1.00 92.69 275 MET A C 1
ATOM 2046 O O . MET A 1 275 ? -4.201 16.143 0.660 1.00 92.69 275 MET A O 1
ATOM 2050 N N . GLY A 1 276 ? -4.180 14.130 1.686 1.00 91.88 276 GLY A N 1
ATOM 2051 C CA . GLY A 1 276 ? -5.282 14.342 2.609 1.00 91.88 276 GLY A CA 1
ATOM 2052 C C . GLY A 1 276 ? -4.978 13.650 3.927 1.00 91.88 276 GLY A C 1
ATOM 2053 O O . GLY A 1 276 ? -4.288 12.631 3.952 1.00 91.88 276 GLY A O 1
ATOM 2054 N N . SER A 1 277 ? -5.480 14.198 5.026 1.00 93.19 277 SER A N 1
ATOM 2055 C CA . SER A 1 277 ? -5.260 13.628 6.350 1.00 93.19 277 SER A CA 1
ATOM 2056 C C . SER A 1 277 ? -6.542 13.576 7.166 1.00 93.19 277 SER A C 1
ATOM 2058 O O . SER A 1 277 ? -7.520 14.273 6.896 1.00 93.19 277 SER A O 1
ATOM 2060 N N . LEU A 1 278 ? -6.539 12.703 8.168 1.00 92.88 278 LEU A N 1
ATOM 2061 C CA . LEU A 1 278 ? -7.617 12.543 9.131 1.00 92.88 278 LEU A CA 1
ATOM 2062 C C . LEU A 1 278 ? -7.019 12.360 10.520 1.00 92.88 278 LEU A C 1
ATOM 2064 O O . LEU A 1 278 ? -6.125 11.539 10.697 1.00 92.88 278 LEU A O 1
ATOM 2068 N N . SER A 1 279 ? -7.575 13.028 11.528 1.00 94.94 279 SER A N 1
ATOM 2069 C CA . SER A 1 279 ? -7.312 12.681 12.925 1.00 94.94 279 SER A CA 1
ATOM 2070 C C . SER A 1 279 ? -8.622 12.567 13.694 1.00 94.94 279 SER A C 1
ATOM 2072 O O . SER A 1 279 ? -9.454 13.475 13.648 1.00 94.94 279 SER A O 1
ATOM 2074 N N . ALA A 1 280 ? -8.831 11.444 14.383 1.00 96.00 280 ALA A N 1
ATOM 2075 C CA . ALA A 1 280 ? -10.063 11.186 15.121 1.00 96.00 280 ALA A CA 1
ATOM 2076 C C . ALA A 1 280 ? -9.848 10.299 16.354 1.00 96.00 280 ALA A C 1
ATOM 2078 O O . ALA A 1 280 ? -9.111 9.315 16.325 1.00 96.00 280 ALA A O 1
ATOM 2079 N N . TYR A 1 281 ? -10.560 10.592 17.437 1.00 97.12 281 TYR A N 1
ATOM 2080 C CA . TYR A 1 281 ? -10.782 9.669 18.539 1.00 97.12 281 TYR A CA 1
ATOM 2081 C C . TYR A 1 281 ? -11.967 8.760 18.227 1.00 97.12 281 TYR A C 1
ATOM 2083 O O . TYR A 1 281 ? -13.061 9.236 17.947 1.00 97.12 281 TYR A O 1
ATOM 2091 N N . VAL A 1 282 ? -11.778 7.448 18.329 1.00 96.81 282 VAL A N 1
ATOM 2092 C CA . VAL A 1 282 ? -12.793 6.454 17.972 1.00 96.81 282 VAL A CA 1
ATOM 2093 C C . VAL A 1 282 ? -12.948 5.375 19.034 1.00 96.81 282 VAL A C 1
ATOM 2095 O O . VAL A 1 282 ? -12.069 5.145 19.872 1.00 96.81 282 VAL A O 1
ATOM 2098 N N . ARG A 1 283 ? -14.065 4.652 18.955 1.00 95.88 283 ARG A N 1
ATOM 2099 C CA . ARG A 1 283 ? -14.246 3.340 19.583 1.00 95.88 283 ARG A CA 1
ATOM 2100 C C . ARG A 1 283 ? -14.619 2.330 18.509 1.00 95.88 283 ARG A C 1
ATOM 2102 O O . ARG A 1 283 ? -15.478 2.613 17.679 1.00 95.88 283 ARG A O 1
ATOM 2109 N N . PHE A 1 284 ? -14.003 1.153 18.556 1.00 94.06 284 PHE A N 1
ATOM 2110 C CA . PHE A 1 284 ? -14.399 0.037 17.704 1.00 94.06 284 PHE A CA 1
ATOM 2111 C C . PHE A 1 284 ? -15.550 -0.722 18.367 1.00 94.06 284 PHE A C 1
ATOM 2113 O O . PHE A 1 284 ? -15.370 -1.343 19.415 1.00 94.06 284 PHE A O 1
ATOM 2120 N N . TYR A 1 285 ? -16.724 -0.682 17.748 1.00 94.38 285 TYR A N 1
ATOM 2121 C CA . TYR A 1 285 ? -17.876 -1.502 18.105 1.00 94.38 285 TYR A CA 1
ATOM 2122 C C . TYR A 1 285 ? -17.941 -2.665 17.120 1.00 94.38 285 TYR A C 1
ATOM 2124 O O . TYR A 1 285 ? -18.035 -2.439 15.917 1.00 94.38 285 TYR A O 1
ATOM 2132 N N . ASP A 1 286 ? -17.835 -3.900 17.612 1.00 92.12 286 ASP A N 1
ATOM 2133 C CA . ASP A 1 286 ? -17.812 -5.109 16.772 1.00 92.12 286 ASP A CA 1
ATOM 2134 C C . ASP A 1 286 ? -16.729 -5.053 15.667 1.00 92.12 286 ASP A C 1
ATOM 2136 O O . ASP A 1 286 ? -16.927 -5.496 14.538 1.00 92.12 286 ASP A O 1
ATOM 2140 N N . GLY A 1 287 ? -15.573 -4.454 15.989 1.00 93.19 287 GLY A N 1
ATOM 2141 C CA . GLY A 1 287 ? -14.459 -4.263 15.052 1.00 93.19 287 GLY A CA 1
ATOM 2142 C C . GLY A 1 287 ? -14.627 -3.094 14.075 1.00 93.19 287 GLY A C 1
ATOM 2143 O O . GLY A 1 287 ? -13.770 -2.921 13.211 1.00 93.19 287 GLY A O 1
ATOM 2144 N N . VAL A 1 288 ? -15.678 -2.279 14.215 1.00 96.12 288 VAL A N 1
ATOM 2145 C CA . VAL A 1 288 ? -15.989 -1.151 13.325 1.00 96.12 288 VAL A CA 1
ATOM 2146 C C . VAL A 1 288 ? -15.950 0.181 14.076 1.00 96.12 288 VAL A C 1
ATOM 2148 O O . VAL A 1 288 ? -16.585 0.340 15.118 1.00 96.12 288 VAL A O 1
ATOM 2151 N N . ALA A 1 289 ? -15.232 1.154 13.527 1.00 96.50 289 ALA A N 1
ATOM 2152 C CA . ALA A 1 289 ? -15.261 2.558 13.927 1.00 96.50 289 ALA A CA 1
ATOM 2153 C C . ALA A 1 289 ? -15.751 3.406 12.747 1.00 96.50 289 ALA A C 1
ATOM 2155 O O . ALA A 1 289 ? -15.456 3.099 11.597 1.00 96.50 289 ALA A O 1
ATOM 2156 N N . ARG A 1 290 ? -16.524 4.458 13.014 1.00 96.00 290 ARG A N 1
ATOM 2157 C CA . ARG A 1 290 ? -17.159 5.290 11.982 1.00 96.00 290 ARG A CA 1
ATOM 2158 C C . ARG A 1 290 ? -16.939 6.756 12.316 1.00 96.00 290 ARG A C 1
ATOM 2160 O O . ARG A 1 290 ? -17.321 7.183 13.401 1.00 96.00 290 ARG A O 1
ATOM 2167 N N . VAL A 1 291 ? -16.326 7.494 11.398 1.00 94.69 291 VAL A N 1
ATOM 2168 C CA . VAL A 1 291 ? -15.921 8.891 11.583 1.00 94.69 291 VAL A CA 1
ATOM 2169 C C . VAL A 1 291 ? -16.739 9.776 10.644 1.00 94.69 291 VAL A C 1
ATOM 2171 O O . VAL A 1 291 ? -16.518 9.723 9.434 1.00 94.69 291 VAL A O 1
ATOM 2174 N N . PRO A 1 292 ? -17.715 10.547 11.156 1.00 92.06 292 PRO A N 1
ATOM 2175 C CA . PRO A 1 292 ? -18.433 11.520 10.345 1.00 92.06 292 PRO A CA 1
ATOM 2176 C C . PRO A 1 292 ? -17.519 12.705 10.063 1.00 92.06 292 PRO A C 1
ATOM 2178 O O . PRO A 1 292 ? -17.003 13.328 10.989 1.00 92.06 292 PRO A O 1
ATOM 2181 N N . MET A 1 293 ? -17.334 13.005 8.783 1.00 87.94 293 MET A N 1
ATOM 2182 C CA . MET A 1 293 ? -16.637 14.205 8.351 1.00 87.94 293 MET A CA 1
ATOM 2183 C C . MET A 1 293 ? -17.613 15.373 8.474 1.00 87.94 293 MET A C 1
ATOM 2185 O O . MET A 1 293 ? -18.767 15.279 8.048 1.00 87.94 293 MET A O 1
ATOM 2189 N N . THR A 1 294 ? -17.178 16.447 9.120 1.00 75.38 294 THR A N 1
ATOM 2190 C CA . THR A 1 294 ? -17.969 17.665 9.297 1.00 75.38 294 THR A CA 1
ATOM 2191 C C . THR A 1 294 ? -17.161 18.852 8.815 1.00 75.38 294 THR A C 1
ATOM 2193 O O . THR A 1 294 ? -15.997 18.984 9.195 1.00 75.38 294 THR A O 1
ATOM 2196 N N . ASP A 1 295 ? -17.787 19.732 8.041 1.00 57.47 295 ASP A N 1
ATOM 2197 C CA . ASP A 1 295 ? -17.178 20.989 7.622 1.00 57.47 295 ASP A CA 1
ATOM 2198 C C . ASP A 1 295 ? -16.888 21.858 8.854 1.00 57.47 295 ASP A C 1
ATOM 2200 O O . ASP A 1 295 ? -17.787 22.151 9.645 1.00 57.47 295 ASP A O 1
ATOM 2204 N N . GLY A 1 296 ? -15.630 22.268 9.036 1.00 52.16 296 GLY A N 1
ATOM 2205 C CA . GLY A 1 296 ? -15.256 23.267 10.049 1.00 52.16 296 GLY A CA 1
ATOM 2206 C C . GLY A 1 296 ? -14.427 22.770 11.235 1.00 52.16 296 GLY A C 1
ATOM 220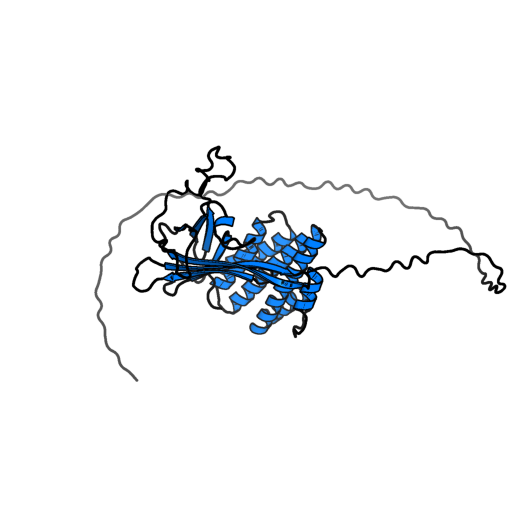7 O O . GLY A 1 296 ? -14.509 23.338 12.323 1.00 52.16 296 GLY A O 1
ATOM 2208 N N . VAL A 1 297 ? -13.614 21.735 11.057 1.00 48.84 297 VAL A N 1
ATOM 2209 C CA . VAL A 1 297 ? -12.784 21.201 12.142 1.00 48.84 297 VAL A CA 1
ATOM 2210 C C . VAL A 1 297 ? -11.426 21.894 12.062 1.00 48.84 297 VAL A C 1
ATOM 2212 O O . VAL A 1 297 ? -10.728 21.775 11.061 1.00 48.84 297 VAL A O 1
ATOM 2215 N N . GLY A 1 298 ? -11.077 22.673 13.090 1.00 57.88 298 GLY A N 1
ATOM 2216 C CA . GLY A 1 298 ? -9.709 23.178 13.254 1.00 57.88 298 GLY A CA 1
ATOM 2217 C C . GLY A 1 298 ? -8.702 22.030 13.413 1.00 57.88 298 GLY A C 1
ATOM 2218 O O . GLY A 1 298 ? -9.061 20.865 13.313 1.00 57.88 298 GLY A O 1
ATOM 2219 N N . ASP A 1 299 ? -7.450 22.327 13.753 1.00 70.31 299 ASP A N 1
ATOM 2220 C CA . ASP A 1 299 ? -6.371 21.318 13.839 1.00 70.31 299 ASP A CA 1
ATOM 2221 C C . ASP A 1 299 ? -6.566 20.216 14.917 1.00 70.31 299 ASP A C 1
ATOM 2223 O O . ASP A 1 299 ? -5.678 19.396 15.160 1.00 70.31 299 ASP A O 1
ATOM 2227 N N . ALA A 1 300 ? -7.708 20.188 15.613 1.00 84.31 300 ALA A N 1
ATOM 2228 C CA . ALA A 1 300 ? -8.012 19.227 16.663 1.00 84.31 300 ALA A CA 1
ATOM 2229 C C . ALA A 1 300 ? -8.609 17.916 16.105 1.00 84.31 300 ALA A C 1
ATOM 2231 O O . ALA A 1 300 ? -9.435 17.954 15.194 1.00 84.31 300 ALA A O 1
ATOM 2232 N N . PRO A 1 301 ? -8.282 16.748 16.695 1.00 90.25 301 PRO A N 1
ATOM 2233 C CA . PRO A 1 301 ? -8.889 15.481 16.298 1.00 90.25 301 PRO A CA 1
ATOM 2234 C C . PRO A 1 301 ? -10.410 15.461 16.503 1.00 90.25 301 PRO A C 1
ATOM 2236 O O . PRO A 1 301 ? -10.910 15.874 17.552 1.00 90.25 301 PRO A O 1
ATOM 2239 N N . LEU A 1 302 ? -11.133 14.884 15.544 1.00 91.56 302 LEU A N 1
ATOM 2240 C CA . LEU A 1 302 ? -12.574 14.631 15.623 1.00 91.56 302 LEU A CA 1
ATOM 2241 C C . LEU A 1 302 ? -12.912 13.706 16.802 1.00 91.56 302 LEU A C 1
ATOM 2243 O O . LEU A 1 302 ? -12.244 12.694 16.993 1.00 91.56 302 LEU A O 1
ATOM 2247 N N . ASP A 1 303 ? -13.977 13.970 17.564 1.00 92.31 303 ASP A N 1
ATOM 2248 C CA . ASP A 1 303 ? -14.502 12.975 18.515 1.00 92.31 303 ASP A CA 1
ATOM 2249 C C . ASP A 1 303 ? -15.594 12.124 17.850 1.00 92.31 303 ASP A C 1
ATOM 2251 O O . ASP A 1 303 ? -16.753 12.520 17.741 1.00 92.31 303 ASP A O 1
ATOM 2255 N N . ALA A 1 304 ? -15.208 10.928 17.414 1.00 93.62 304 ALA A N 1
ATOM 2256 C CA . ALA A 1 304 ? -16.052 9.923 16.776 1.00 93.62 304 ALA A CA 1
ATOM 2257 C C . ALA A 1 304 ? -16.185 8.662 17.656 1.00 93.62 304 ALA A C 1
ATOM 2259 O O . ALA A 1 304 ? -16.150 7.519 17.190 1.00 93.62 304 ALA A O 1
ATOM 2260 N N . THR A 1 305 ? -16.315 8.848 18.973 1.00 94.62 305 THR A N 1
ATOM 2261 C CA . THR A 1 305 ? -16.466 7.731 19.925 1.00 94.62 305 THR A CA 1
ATOM 2262 C C . THR A 1 305 ? -17.901 7.207 20.056 1.00 94.62 305 THR A C 1
ATOM 2264 O O . THR A 1 305 ? -18.119 6.136 20.643 1.00 94.62 305 THR A O 1
ATOM 2267 N N . ALA A 1 306 ? -18.884 7.923 19.505 1.00 92.19 306 ALA A N 1
ATOM 2268 C CA . ALA A 1 306 ? -20.284 7.512 19.476 1.00 92.19 306 ALA A CA 1
ATOM 2269 C C . ALA A 1 306 ? -20.521 6.356 18.487 1.00 92.19 306 ALA A C 1
ATOM 2271 O O . ALA A 1 306 ? -19.934 6.301 17.408 1.00 92.19 306 ALA A O 1
ATOM 2272 N N . ARG A 1 307 ? -21.413 5.421 18.840 1.00 93.44 307 ARG A N 1
ATOM 2273 C CA . ARG A 1 307 ? -21.790 4.323 17.941 1.00 93.44 307 ARG A CA 1
ATOM 2274 C C . ARG A 1 307 ? -22.765 4.837 16.881 1.00 93.44 307 ARG A C 1
ATOM 2276 O O . ARG A 1 307 ? -23.908 5.149 17.199 1.00 93.44 307 ARG A O 1
ATOM 2283 N N . ILE A 1 308 ? -22.338 4.856 15.623 1.00 91.06 308 ILE A N 1
ATOM 2284 C CA . ILE A 1 308 ? -23.201 5.153 14.472 1.00 91.06 308 ILE A CA 1
ATOM 2285 C C . ILE A 1 308 ? -23.639 3.822 13.868 1.00 91.06 308 ILE A C 1
ATOM 2287 O O . ILE A 1 308 ? -22.804 3.097 13.341 1.00 91.06 308 ILE A O 1
ATOM 2291 N N . THR A 1 309 ? -24.921 3.467 13.946 1.00 88.56 309 THR A N 1
ATOM 2292 C CA . THR A 1 309 ? -25.460 2.229 13.340 1.00 88.56 309 THR A CA 1
ATOM 2293 C C . THR A 1 309 ? -26.213 2.487 12.039 1.00 88.56 309 THR A C 1
ATOM 2295 O O . THR A 1 309 ? -26.146 1.662 11.132 1.00 88.56 309 THR A O 1
ATOM 2298 N N . ASN A 1 310 ? -26.889 3.633 11.932 1.00 87.25 310 ASN A N 1
ATOM 2299 C CA . ASN A 1 310 ? -27.683 4.016 10.771 1.00 87.25 310 ASN A CA 1
ATOM 2300 C C . ASN A 1 310 ? -26.828 4.755 9.728 1.00 87.25 310 ASN A C 1
ATOM 2302 O O . ASN A 1 310 ? -26.429 5.895 9.960 1.00 87.25 310 ASN A O 1
ATOM 2306 N N . LEU A 1 311 ? -26.581 4.108 8.585 1.00 86.94 311 LEU A N 1
ATOM 2307 C CA . LEU A 1 311 ? -25.824 4.666 7.456 1.00 86.94 311 LEU A CA 1
ATOM 2308 C C . LEU A 1 311 ? -26.698 5.377 6.415 1.00 86.94 311 LEU A C 1
ATOM 2310 O O . LEU A 1 311 ? -26.175 6.116 5.587 1.00 86.94 311 LEU A O 1
ATOM 2314 N N . ALA A 1 312 ? -28.028 5.255 6.508 1.00 84.19 312 ALA A N 1
ATOM 2315 C CA . ALA A 1 312 ? -28.961 5.866 5.560 1.00 84.19 312 ALA A CA 1
ATOM 2316 C C . ALA A 1 312 ? -28.764 7.382 5.323 1.00 84.19 312 ALA A C 1
ATOM 2318 O O . ALA A 1 312 ? -29.064 7.843 4.221 1.00 84.19 312 ALA A O 1
ATOM 2319 N N . PRO A 1 313 ? -28.274 8.191 6.290 1.00 80.75 313 PRO A N 1
ATOM 2320 C CA . PRO A 1 313 ? -27.946 9.593 6.030 1.00 80.75 313 PRO A CA 1
ATOM 2321 C C . PRO A 1 313 ? -26.793 9.815 5.041 1.00 80.75 313 PRO A C 1
ATOM 2323 O O . PRO A 1 313 ? -26.694 10.917 4.513 1.00 80.75 313 PRO A O 1
ATOM 2326 N N . TYR A 1 314 ? -25.943 8.811 4.828 1.00 81.38 314 TYR A N 1
ATOM 2327 C CA . TYR A 1 314 ? -24.753 8.859 3.977 1.00 81.38 314 TYR A CA 1
ATOM 2328 C C . TYR A 1 314 ? -24.961 8.109 2.653 1.00 81.38 314 TYR A C 1
ATOM 2330 O O . TYR A 1 314 ? -24.354 8.460 1.658 1.00 81.38 314 TYR A O 1
ATOM 2338 N N . ASP A 1 315 ? -25.864 7.130 2.585 1.00 71.81 315 ASP A N 1
ATOM 2339 C CA . ASP A 1 315 ? -26.077 6.320 1.372 1.00 71.81 315 ASP A CA 1
ATOM 2340 C C . ASP A 1 315 ? -26.969 6.994 0.297 1.00 71.81 315 ASP A C 1
ATOM 2342 O O . ASP A 1 315 ? -27.400 6.339 -0.655 1.00 71.81 315 ASP A O 1
ATOM 2346 N N . LYS A 1 316 ? -27.312 8.286 0.429 1.00 58.69 316 LYS A N 1
ATOM 2347 C CA . LYS A 1 316 ? -28.202 8.963 -0.532 1.00 58.69 316 LYS A CA 1
ATOM 2348 C C . LYS A 1 316 ? -27.441 9.363 -1.807 1.00 58.69 316 LYS A C 1
ATOM 2350 O O . LYS A 1 316 ? -26.495 10.138 -1.702 1.00 58.69 316 LYS A O 1
ATOM 2355 N N . PRO A 1 317 ? -27.870 8.920 -3.004 1.00 52.38 317 PRO A N 1
ATOM 2356 C CA . PRO A 1 317 ? -27.299 9.400 -4.258 1.00 52.38 317 PRO A CA 1
ATOM 2357 C C . PRO A 1 317 ? -27.632 10.883 -4.473 1.00 52.38 317 PRO A C 1
ATOM 2359 O O . PRO A 1 317 ? -28.760 11.313 -4.218 1.00 52.38 317 PRO A O 1
ATOM 2362 N N . ALA A 1 318 ? -26.658 11.639 -4.983 1.00 53.31 318 ALA A N 1
ATOM 2363 C CA . ALA A 1 318 ? -26.752 13.067 -5.302 1.00 53.31 318 ALA A CA 1
ATOM 2364 C C . ALA A 1 318 ? -27.724 13.398 -6.465 1.00 53.31 318 ALA A C 1
ATOM 2366 O O . ALA A 1 318 ? -27.898 14.560 -6.816 1.00 53.31 318 ALA A O 1
ATOM 2367 N N . ASP A 1 319 ? -28.391 12.395 -7.046 1.00 47.50 319 ASP A N 1
ATOM 2368 C CA . ASP A 1 319 ? -29.065 12.493 -8.349 1.00 47.50 319 ASP A CA 1
ATOM 2369 C C . ASP A 1 319 ? -30.563 12.836 -8.304 1.00 47.50 319 ASP A C 1
ATOM 2371 O O . ASP A 1 319 ? -31.255 12.714 -9.317 1.00 47.50 319 ASP A O 1
ATOM 2375 N N . LYS A 1 320 ? -31.115 13.267 -7.163 1.00 43.91 320 LYS A N 1
ATOM 2376 C CA . LYS A 1 320 ? -32.449 13.888 -7.176 1.00 43.91 320 LYS A CA 1
ATOM 2377 C C . LYS A 1 320 ? -32.302 15.405 -7.125 1.00 43.91 320 LYS A C 1
ATOM 2379 O O . LYS A 1 320 ? -31.871 15.905 -6.086 1.00 43.91 320 LYS A O 1
ATOM 2384 N N . PRO A 1 321 ? -32.702 16.138 -8.186 1.00 43.66 321 PRO A N 1
ATOM 2385 C CA . PRO A 1 321 ? -32.889 17.571 -8.068 1.00 43.66 321 PRO A CA 1
ATOM 2386 C C . PRO A 1 321 ? -33.945 17.777 -6.985 1.00 43.66 321 PRO A C 1
ATOM 2388 O O . PRO A 1 321 ? -35.079 17.313 -7.115 1.00 43.66 321 PRO A O 1
ATOM 2391 N N . SER A 1 322 ? -33.560 18.380 -5.864 1.00 48.78 322 SER A N 1
ATOM 2392 C CA . SER A 1 322 ? -34.548 18.864 -4.919 1.00 48.78 322 SER A CA 1
ATOM 2393 C C . SER A 1 322 ? -35.129 20.145 -5.507 1.00 48.78 322 SER A C 1
ATOM 2395 O O . SER A 1 322 ? -34.445 21.154 -5.643 1.00 48.78 322 SER A O 1
ATOM 2397 N N . ASP A 1 323 ? -36.421 20.125 -5.835 1.00 52.81 323 ASP A N 1
ATOM 2398 C CA . ASP A 1 323 ? -37.179 21.299 -6.305 1.00 52.81 323 ASP A CA 1
ATOM 2399 C C . ASP A 1 323 ? -37.305 22.410 -5.232 1.00 52.81 323 ASP A C 1
ATOM 2401 O O . ASP A 1 323 ? -38.045 23.381 -5.390 1.00 52.81 323 ASP A O 1
ATOM 2405 N N . LYS A 1 324 ? -36.580 22.291 -4.113 1.00 49.50 324 LYS A N 1
ATOM 2406 C CA . LYS A 1 324 ? -36.483 23.284 -3.048 1.00 49.50 324 LYS A CA 1
ATOM 2407 C C . LYS A 1 324 ? -35.024 23.629 -2.793 1.00 49.50 324 LYS A C 1
ATOM 2409 O O . LYS A 1 324 ? -34.260 22.812 -2.289 1.00 49.50 324 LYS A O 1
ATOM 2414 N N . HIS A 1 325 ? -34.689 24.899 -3.009 1.00 48.38 325 HIS A N 1
ATOM 2415 C CA . HIS A 1 325 ? -33.383 25.497 -2.710 1.00 48.38 325 HIS A CA 1
ATOM 2416 C C . HIS A 1 325 ? -32.910 25.327 -1.247 1.00 48.38 325 HIS A C 1
ATOM 2418 O O . HIS A 1 325 ? -31.748 25.589 -0.953 1.00 48.38 325 HIS A O 1
ATOM 2424 N N . THR A 1 326 ? -33.788 24.895 -0.334 1.00 45.56 326 THR A N 1
ATOM 2425 C CA . THR A 1 326 ? -33.505 24.678 1.094 1.00 45.56 326 THR A CA 1
ATOM 2426 C C . THR A 1 326 ? -33.226 23.220 1.469 1.00 45.56 326 THR A C 1
ATOM 2428 O O . THR A 1 326 ? -32.793 22.973 2.588 1.00 45.56 326 THR A O 1
ATOM 2431 N N . ASP A 1 327 ? -33.442 22.266 0.556 1.00 45.16 327 ASP A N 1
ATOM 2432 C CA . ASP A 1 327 ? -33.252 20.828 0.785 1.00 45.16 327 ASP A CA 1
ATOM 2433 C C . ASP A 1 327 ? -32.113 20.293 -0.094 1.00 45.16 327 ASP A C 1
ATOM 2435 O O . ASP A 1 327 ? -32.258 19.282 -0.786 1.00 45.16 327 ASP A O 1
ATOM 2439 N N . LYS A 1 328 ? -30.963 20.978 -0.119 1.00 44.94 328 LYS A N 1
ATOM 2440 C CA . LYS A 1 328 ? -29.746 20.330 -0.620 1.00 44.94 328 LYS A CA 1
ATOM 2441 C C . LYS A 1 328 ? -29.493 19.150 0.330 1.00 44.94 328 LYS A C 1
ATOM 2443 O O . LYS A 1 328 ? -29.462 19.386 1.544 1.00 44.94 328 LYS A O 1
ATOM 2448 N N . PRO A 1 329 ? -29.383 17.890 -0.140 1.00 49.78 329 PRO A N 1
ATOM 2449 C CA . PRO A 1 329 ? -28.836 16.841 0.706 1.00 49.78 329 PRO A CA 1
ATOM 2450 C C . PRO A 1 329 ? -27.542 17.421 1.262 1.00 49.78 329 PRO A C 1
ATOM 2452 O O . PRO A 1 329 ? -26.708 17.870 0.484 1.00 49.78 329 PRO A O 1
ATOM 2455 N N . ALA A 1 330 ? -27.424 17.546 2.585 1.00 53.94 330 ALA A N 1
ATOM 2456 C CA . ALA A 1 330 ? -26.123 17.835 3.157 1.00 53.94 330 ALA A CA 1
ATOM 2457 C C . ALA A 1 330 ? -25.231 16.716 2.627 1.00 53.94 330 ALA A C 1
ATOM 2459 O O . ALA A 1 330 ? -25.496 15.545 2.921 1.00 53.94 330 ALA A O 1
ATOM 2460 N N . ASP A 1 331 ? -24.312 17.078 1.740 1.00 65.94 331 ASP A N 1
ATOM 2461 C CA . ASP A 1 331 ? -23.388 16.167 1.105 1.00 65.94 331 ASP A CA 1
ATOM 2462 C C . ASP A 1 331 ? -22.509 15.666 2.267 1.00 65.94 331 ASP A C 1
ATOM 2464 O O . ASP A 1 331 ? -21.632 16.349 2.779 1.00 65.94 331 ASP A O 1
ATOM 2468 N N . LYS A 1 332 ? -22.900 14.539 2.865 1.00 81.81 332 LYS A N 1
ATOM 2469 C CA . LYS A 1 332 ? -22.282 14.023 4.088 1.00 81.81 332 LYS A CA 1
ATOM 2470 C C . LYS A 1 332 ? -21.202 13.038 3.693 1.00 81.81 332 LYS A C 1
ATOM 2472 O O . LYS A 1 332 ? -21.438 12.201 2.827 1.00 81.81 332 LYS A O 1
ATOM 2477 N N . CYS A 1 333 ? -20.077 13.071 4.394 1.00 89.00 333 CYS A N 1
ATOM 2478 C CA . CYS A 1 333 ? -19.073 12.021 4.313 1.00 89.00 333 CYS A CA 1
ATOM 2479 C C . CYS A 1 333 ? -18.939 11.288 5.655 1.00 89.00 333 CYS A C 1
ATOM 2481 O O . CYS A 1 333 ? -18.983 11.886 6.734 1.00 89.00 333 CYS A O 1
ATOM 2483 N N . LEU A 1 334 ? -18.795 9.966 5.588 1.00 93.12 334 LEU A N 1
ATOM 2484 C CA . LEU A 1 334 ? -18.467 9.105 6.720 1.00 93.12 334 LEU A CA 1
ATOM 2485 C C . LEU A 1 334 ? -17.375 8.126 6.305 1.00 93.12 334 LEU A C 1
ATOM 2487 O O . LEU A 1 334 ? -17.543 7.396 5.332 1.00 93.12 334 LEU A O 1
ATOM 2491 N N . ILE A 1 335 ? -16.305 8.051 7.092 1.00 95.38 335 ILE A N 1
ATOM 2492 C CA . ILE A 1 335 ? -15.246 7.059 6.906 1.00 95.38 335 ILE A CA 1
ATOM 2493 C C . ILE A 1 335 ? -15.455 5.909 7.892 1.00 95.38 335 ILE A C 1
ATOM 2495 O O . ILE A 1 335 ? -15.429 6.094 9.111 1.00 95.38 335 ILE A O 1
ATOM 2499 N N . GLU A 1 336 ? -15.682 4.709 7.368 1.00 96.75 336 GLU A N 1
ATOM 2500 C CA . GLU A 1 336 ? -15.763 3.465 8.127 1.00 96.75 336 GLU A CA 1
ATOM 2501 C C . GLU A 1 336 ? -14.394 2.779 8.163 1.00 96.75 336 GLU A C 1
ATOM 2503 O O . GLU A 1 336 ? -13.815 2.465 7.129 1.00 96.75 336 GLU A O 1
ATOM 2508 N N . PHE A 1 337 ? -13.908 2.501 9.370 1.00 97.44 337 PHE A N 1
ATOM 2509 C CA . PHE A 1 337 ? -12.707 1.728 9.662 1.00 97.44 337 PHE A CA 1
ATOM 2510 C C . PHE A 1 337 ? -13.117 0.369 10.220 1.00 97.44 337 PHE A C 1
ATOM 2512 O O . PHE A 1 337 ? -13.706 0.288 11.301 1.00 97.44 337 PHE A O 1
ATOM 2519 N N . LYS A 1 338 ? -12.776 -0.712 9.522 1.00 97.19 338 LYS A N 1
ATOM 2520 C CA . LYS A 1 338 ? -13.152 -2.075 9.897 1.00 97.19 338 LYS A CA 1
ATOM 2521 C C . LYS A 1 338 ? -11.926 -2.960 10.075 1.00 97.19 338 LYS A C 1
ATOM 2523 O O . LYS A 1 338 ? -11.229 -3.276 9.117 1.00 97.19 338 LYS A O 1
ATOM 2528 N N . LEU A 1 339 ? -11.713 -3.446 11.294 1.00 95.12 339 LEU A N 1
ATOM 2529 C CA . LEU A 1 339 ? -10.746 -4.505 11.592 1.00 95.12 339 LEU A CA 1
ATOM 2530 C C . LEU A 1 339 ? -11.311 -5.843 11.089 1.00 95.12 339 LEU A C 1
ATOM 2532 O O . LEU A 1 339 ? -11.958 -6.580 11.832 1.00 95.12 339 LEU A O 1
ATOM 2536 N N . SER A 1 340 ? -11.151 -6.114 9.792 1.00 92.69 340 SER A N 1
ATOM 2537 C CA . SER A 1 340 ? -11.871 -7.187 9.091 1.00 92.69 340 SER A CA 1
ATOM 2538 C C . SER A 1 340 ? -11.264 -8.576 9.274 1.00 92.69 340 SER A C 1
ATOM 2540 O O . SER A 1 340 ? -11.975 -9.576 9.167 1.00 92.69 340 SER A O 1
ATOM 2542 N N . ALA A 1 341 ? -9.966 -8.643 9.559 1.00 93.56 341 ALA A N 1
ATOM 2543 C CA . ALA A 1 341 ? -9.213 -9.862 9.830 1.00 93.56 341 ALA A CA 1
ATOM 2544 C C . ALA A 1 341 ? -7.955 -9.512 10.651 1.00 93.56 341 ALA A C 1
ATOM 2546 O O . ALA A 1 341 ? -7.614 -8.329 10.765 1.00 93.56 341 ALA A O 1
ATOM 2547 N N . PRO A 1 342 ? -7.223 -10.500 11.206 1.00 93.25 342 PRO A N 1
ATOM 2548 C CA . PRO A 1 342 ? -5.916 -10.239 11.798 1.00 93.25 342 PRO A CA 1
ATOM 2549 C C . PRO A 1 342 ? -5.032 -9.437 10.837 1.00 93.25 342 PRO A C 1
ATOM 2551 O O . PRO A 1 342 ? -4.963 -9.740 9.642 1.00 93.25 342 PRO A O 1
ATOM 2554 N N . GLU A 1 343 ? -4.381 -8.397 11.363 1.00 94.88 343 GLU A N 1
ATOM 2555 C CA . GLU A 1 343 ? -3.469 -7.522 10.610 1.00 94.88 343 GLU A CA 1
ATOM 2556 C C . GLU A 1 343 ? -4.087 -6.802 9.406 1.00 94.88 343 GLU A C 1
ATOM 2558 O O . GLU A 1 343 ? -3.351 -6.353 8.528 1.00 94.88 343 GLU A O 1
ATOM 2563 N N . THR A 1 344 ? -5.416 -6.707 9.339 1.00 95.69 344 THR A N 1
ATOM 2564 C CA . THR A 1 344 ? -6.122 -6.129 8.194 1.00 95.69 344 THR A CA 1
ATOM 2565 C C . THR A 1 344 ? -7.122 -5.078 8.657 1.00 95.69 344 THR A C 1
ATOM 2567 O O . THR A 1 344 ? -7.966 -5.341 9.516 1.00 95.69 344 THR A O 1
ATOM 2570 N N . LEU A 1 345 ? -7.025 -3.896 8.057 1.00 96.88 345 LEU A N 1
ATOM 2571 C CA . LEU A 1 345 ? -7.941 -2.780 8.240 1.00 96.88 345 LEU A CA 1
ATOM 2572 C C . LEU A 1 345 ? -8.556 -2.447 6.878 1.00 96.88 345 LEU A C 1
ATOM 2574 O O . LEU A 1 345 ? -7.851 -2.028 5.967 1.00 96.88 345 LEU A O 1
ATOM 2578 N N . ASP A 1 346 ? -9.859 -2.650 6.735 1.00 97.25 346 ASP A N 1
ATOM 2579 C CA . ASP A 1 346 ? -10.611 -2.207 5.564 1.00 97.25 346 ASP A CA 1
ATOM 2580 C C . ASP A 1 346 ? -11.191 -0.819 5.851 1.00 97.25 346 ASP A C 1
ATOM 2582 O O . ASP A 1 346 ? -11.777 -0.600 6.914 1.00 97.25 346 ASP A O 1
ATOM 2586 N N . ILE A 1 347 ? -11.022 0.106 4.912 1.00 97.19 347 ILE A N 1
ATOM 2587 C CA . ILE A 1 347 ? -11.541 1.469 4.995 1.00 97.19 347 ILE A CA 1
ATOM 2588 C C . ILE A 1 347 ? -12.533 1.691 3.864 1.00 97.19 347 ILE A C 1
ATOM 2590 O O . ILE A 1 347 ? -12.293 1.274 2.724 1.00 97.19 347 ILE A O 1
ATOM 2594 N N . ARG A 1 348 ? -13.659 2.322 4.196 1.00 95.50 348 ARG A N 1
ATOM 2595 C CA . ARG A 1 348 ? -14.726 2.616 3.245 1.00 95.50 348 ARG A CA 1
ATOM 2596 C C . ARG A 1 348 ? -15.346 3.980 3.489 1.00 95.50 348 ARG A C 1
ATOM 2598 O O . ARG A 1 348 ? -15.712 4.308 4.614 1.00 95.50 348 ARG A O 1
ATOM 2605 N N . THR A 1 349 ? -15.531 4.723 2.415 1.00 92.94 349 THR A N 1
ATOM 2606 C CA . THR A 1 349 ? -16.202 6.012 2.399 1.00 92.94 349 THR A CA 1
ATOM 2607 C C . THR A 1 349 ? -17.675 5.797 2.085 1.00 92.94 349 THR A C 1
ATOM 2609 O O . THR A 1 349 ? -18.033 5.094 1.139 1.00 92.94 349 THR A O 1
ATOM 2612 N N . HIS A 1 350 ? -18.538 6.404 2.892 1.00 90.75 350 HIS A N 1
ATOM 2613 C CA . HIS A 1 350 ? -19.972 6.498 2.652 1.00 90.75 350 HIS A CA 1
ATOM 2614 C C . HIS A 1 350 ? -20.347 7.953 2.380 1.00 90.75 350 HIS A C 1
ATOM 2616 O O . HIS A 1 350 ? -19.851 8.862 3.051 1.00 90.75 350 HIS A O 1
ATOM 2622 N N . GLY A 1 351 ? -21.264 8.155 1.436 1.00 85.94 351 GLY A N 1
ATOM 2623 C CA . GLY A 1 351 ? -21.655 9.478 0.959 1.00 85.94 351 GLY A CA 1
ATOM 2624 C C . GLY A 1 351 ? -20.700 10.039 -0.080 1.00 85.94 351 GLY A C 1
ATOM 2625 O O . GLY A 1 351 ? -20.174 9.284 -0.896 1.00 85.94 351 GLY A O 1
ATOM 2626 N N . SER A 1 352 ? -20.533 11.360 -0.102 1.00 82.31 352 SER A N 1
ATOM 2627 C CA . SER A 1 352 ? -19.772 12.029 -1.159 1.00 82.31 352 SER A CA 1
ATOM 2628 C C . SER A 1 352 ? -18.273 12.088 -0.829 1.00 82.31 352 SER A C 1
ATOM 2630 O O . SER A 1 352 ? -17.905 12.724 0.161 1.00 82.31 352 SER A O 1
ATOM 2632 N N . PRO A 1 353 ? -17.384 11.499 -1.656 1.00 79.38 353 PRO A N 1
ATOM 2633 C CA . PRO A 1 353 ? -15.938 11.570 -1.441 1.00 79.38 353 PRO A CA 1
ATOM 2634 C C . PRO A 1 353 ? -15.373 12.996 -1.464 1.00 79.38 353 PRO A C 1
ATOM 2636 O O . PRO A 1 353 ? -14.381 13.270 -0.792 1.00 79.38 353 PRO A O 1
ATOM 2639 N N . THR A 1 354 ? -15.995 13.916 -2.213 1.00 78.56 354 THR A N 1
ATOM 2640 C CA . THR A 1 354 ? -15.541 15.317 -2.301 1.00 78.56 354 THR A CA 1
ATOM 2641 C C . THR A 1 354 ? -15.683 16.050 -0.973 1.00 78.56 354 THR A C 1
ATOM 2643 O O . THR A 1 354 ? -14.852 16.889 -0.643 1.00 78.56 354 THR A O 1
ATOM 2646 N N . GLU A 1 355 ? -16.677 15.666 -0.177 1.00 81.56 355 GLU A N 1
ATOM 2647 C CA . GLU A 1 355 ? -16.972 16.264 1.129 1.00 81.56 355 GLU A CA 1
ATOM 2648 C C . GLU A 1 355 ? -16.150 15.647 2.257 1.00 81.56 355 GLU A C 1
ATOM 2650 O O . GLU A 1 355 ? -16.195 16.095 3.398 1.00 81.56 355 GLU A O 1
ATOM 2655 N N . CYS A 1 356 ? -15.373 14.601 1.967 1.00 83.31 356 CYS A N 1
ATOM 2656 C CA . CYS A 1 356 ? -14.428 14.068 2.939 1.00 83.31 356 CYS A CA 1
ATOM 2657 C C . CYS A 1 356 ? -13.218 14.993 3.133 1.00 83.31 356 CYS A C 1
ATOM 2659 O O . CYS A 1 356 ? -12.451 14.796 4.070 1.00 83.31 356 CYS A O 1
ATOM 2661 N N . GLY A 1 357 ? -13.016 15.981 2.252 1.00 83.62 357 GLY A N 1
ATOM 2662 C CA . GLY A 1 357 ? -11.970 16.992 2.410 1.00 83.62 357 GLY A CA 1
ATOM 2663 C C . GLY A 1 357 ? -10.538 16.490 2.191 1.00 83.62 357 GLY A C 1
ATOM 2664 O O . GLY A 1 357 ? -9.595 17.215 2.485 1.00 83.62 357 GLY A O 1
ATOM 2665 N N . PHE A 1 358 ? -10.338 15.282 1.650 1.00 85.56 358 PHE A N 1
ATOM 2666 C CA . PHE A 1 358 ? -8.996 14.719 1.430 1.00 85.56 358 PHE A CA 1
ATOM 2667 C C . PHE A 1 358 ? -8.242 15.314 0.230 1.00 85.56 358 PHE A C 1
ATOM 2669 O O . PHE A 1 358 ? -7.076 14.992 0.022 1.00 85.56 358 PHE A O 1
ATOM 2676 N N . GLY A 1 359 ? -8.871 16.201 -0.542 1.00 83.88 359 GLY A N 1
ATOM 2677 C CA . GLY A 1 359 ? -8.270 16.819 -1.721 1.00 83.88 359 GLY A CA 1
ATOM 2678 C C . GLY A 1 359 ? -8.475 16.014 -3.007 1.00 83.88 359 GLY A C 1
ATOM 2679 O O . GLY A 1 359 ? -9.085 14.946 -3.035 1.00 83.88 359 GLY A O 1
ATOM 2680 N N . PHE A 1 360 ? -7.996 16.569 -4.121 1.00 85.25 360 PHE A N 1
ATOM 2681 C CA . PHE A 1 360 ? -8.272 16.041 -5.457 1.00 85.25 360 PHE A CA 1
ATOM 2682 C C . PHE A 1 360 ? -7.683 14.635 -5.667 1.00 85.25 360 PHE A C 1
ATOM 2684 O O . PHE A 1 360 ? -6.480 14.430 -5.504 1.00 85.25 360 PHE A O 1
ATOM 2691 N N . ASN A 1 361 ? -8.525 13.682 -6.084 1.00 88.75 361 ASN A N 1
ATOM 2692 C CA . ASN A 1 361 ? -8.192 12.265 -6.316 1.00 88.75 361 ASN A CA 1
ATOM 2693 C C . ASN A 1 361 ? -7.649 11.495 -5.101 1.00 88.75 361 ASN A C 1
ATOM 2695 O O . ASN A 1 361 ? -7.202 10.357 -5.250 1.00 88.75 361 ASN A O 1
ATOM 2699 N N . VAL A 1 362 ? -7.693 12.073 -3.902 1.00 91.62 362 VAL A N 1
ATOM 2700 C CA . VAL A 1 362 ? -7.271 11.379 -2.687 1.00 91.62 362 VAL A CA 1
ATOM 2701 C C . VAL A 1 362 ? -8.462 10.618 -2.120 1.00 91.62 362 VAL A C 1
ATOM 2703 O O . VAL A 1 362 ? -9.545 11.170 -1.944 1.00 91.62 362 VAL A O 1
ATOM 2706 N N . SER A 1 363 ? -8.255 9.338 -1.825 1.00 92.19 363 SER A N 1
ATOM 2707 C CA . SER A 1 363 ? -9.247 8.489 -1.174 1.00 92.19 363 SER A CA 1
ATOM 2708 C C . SER A 1 363 ? -8.596 7.684 -0.058 1.00 92.19 363 SER A C 1
ATOM 2710 O O . SER A 1 363 ? -7.458 7.225 -0.187 1.00 92.19 363 SER A O 1
ATOM 2712 N N . ALA A 1 364 ? -9.343 7.511 1.031 1.00 93.94 364 ALA A N 1
ATOM 2713 C CA . ALA A 1 364 ? -8.988 6.620 2.126 1.00 93.94 364 ALA A CA 1
ATOM 2714 C C . ALA A 1 364 ? -9.415 5.166 1.859 1.00 93.94 364 ALA A C 1
ATOM 2716 O O . ALA A 1 364 ? -9.046 4.274 2.618 1.00 93.94 364 ALA A O 1
ATOM 2717 N N . ASP A 1 365 ? -10.205 4.919 0.812 1.00 94.69 365 ASP A N 1
ATOM 2718 C CA . ASP A 1 365 ? -10.795 3.610 0.558 1.00 94.69 365 ASP A CA 1
ATOM 2719 C C . ASP A 1 365 ? -9.748 2.570 0.191 1.00 94.69 365 ASP A C 1
ATOM 2721 O O . ASP A 1 365 ? -8.872 2.781 -0.649 1.00 94.69 365 ASP A O 1
ATOM 2725 N N . GLY A 1 366 ? -9.897 1.388 0.779 1.00 94.44 366 GLY A N 1
ATOM 2726 C CA . GLY A 1 366 ? -9.068 0.251 0.432 1.00 94.44 366 GLY A CA 1
ATOM 2727 C C . GLY A 1 366 ? -8.805 -0.671 1.603 1.00 94.44 366 GLY A C 1
ATOM 2728 O O . GLY A 1 366 ? -9.357 -0.539 2.695 1.00 94.44 366 GLY A O 1
ATOM 2729 N N . ARG A 1 367 ? -7.935 -1.641 1.344 1.00 95.94 367 ARG A N 1
ATOM 2730 C CA . ARG A 1 367 ? -7.480 -2.610 2.330 1.00 95.94 367 ARG A CA 1
ATOM 2731 C C . ARG A 1 367 ? -6.056 -2.285 2.742 1.00 95.94 367 ARG A C 1
ATOM 2733 O O . ARG A 1 367 ? -5.162 -2.245 1.904 1.00 95.94 367 ARG A O 1
ATOM 2740 N N . TYR A 1 368 ? -5.859 -2.128 4.039 1.00 97.00 368 TYR A N 1
ATOM 2741 C CA . TYR A 1 368 ? -4.594 -1.784 4.658 1.00 97.00 368 TYR A CA 1
ATOM 2742 C C . TYR A 1 368 ? -4.090 -2.965 5.482 1.00 97.00 368 TYR A C 1
ATOM 2744 O O . TYR A 1 368 ? -4.866 -3.678 6.128 1.00 97.00 368 TYR A O 1
ATOM 2752 N N . TYR A 1 369 ? -2.776 -3.159 5.486 1.00 96.19 369 TYR A N 1
ATOM 2753 C CA . TYR A 1 369 ? -2.122 -4.260 6.182 1.00 96.19 369 TYR A CA 1
ATOM 2754 C C . TYR A 1 369 ? -1.199 -3.742 7.277 1.00 96.19 369 TYR A C 1
ATOM 2756 O O . TYR A 1 369 ? -0.541 -2.719 7.105 1.00 96.19 369 TYR A O 1
ATOM 2764 N N . LEU A 1 370 ? -1.145 -4.454 8.403 1.00 95.19 370 LEU A N 1
ATOM 2765 C CA . LEU A 1 370 ? -0.259 -4.101 9.509 1.00 95.19 370 LEU A CA 1
ATOM 2766 C C . LEU A 1 370 ? 1.203 -4.091 9.047 1.00 95.19 370 LEU A C 1
ATOM 2768 O O . LEU A 1 370 ? 1.711 -5.100 8.557 1.00 95.19 370 LEU A O 1
ATOM 2772 N N . MET A 1 371 ? 1.884 -2.976 9.289 1.00 92.25 371 MET A N 1
ATOM 2773 C CA . MET A 1 371 ? 3.327 -2.840 9.154 1.00 92.25 371 MET A CA 1
ATOM 2774 C C . MET A 1 371 ? 3.924 -2.376 10.486 1.00 92.25 371 MET A C 1
ATOM 2776 O O . MET A 1 371 ? 3.379 -1.522 11.184 1.00 92.25 371 MET A O 1
ATOM 2780 N N . THR A 1 372 ? 5.045 -2.975 10.864 1.00 84.50 372 THR A N 1
ATOM 2781 C CA . THR A 1 372 ? 5.781 -2.733 12.104 1.00 84.50 372 THR A CA 1
ATOM 2782 C C . THR A 1 372 ? 7.190 -2.268 11.776 1.00 84.50 372 THR A C 1
ATOM 2784 O O . THR A 1 372 ? 7.882 -2.957 11.031 1.00 84.50 372 THR A O 1
ATOM 2787 N N . GLY A 1 373 ? 7.634 -1.171 12.392 1.00 67.25 373 GLY A N 1
ATOM 2788 C CA . GLY A 1 373 ? 8.978 -0.629 12.188 1.00 67.25 373 GLY A CA 1
ATOM 2789 C C . GLY A 1 373 ? 9.151 -0.005 10.800 1.00 67.25 373 GLY A C 1
ATOM 2790 O O . GLY A 1 373 ? 8.976 -0.671 9.781 1.00 67.25 373 GLY A O 1
ATOM 2791 N N . SER A 1 374 ? 9.488 1.281 10.782 1.00 43.69 374 SER A N 1
ATOM 2792 C CA . SER A 1 374 ? 10.085 1.974 9.637 1.00 43.69 374 SER A CA 1
ATOM 2793 C C . SER A 1 374 ? 11.512 2.334 9.993 1.00 43.69 374 SER A C 1
ATOM 2795 O O . SER A 1 374 ? 11.660 2.898 11.106 1.00 43.69 374 SER A O 1
#

Mean predicted aligned error: 14.87 Å

Radius of gyration: 32.84 Å; Cα contacts (8 Å, |Δi|>4): 553; chains: 1; bounding box: 69×67×115 Å

pLDDT: mean 76.7, std 25.8, range [24.8, 98.44]